Protein AF-0000000086068051 (afdb_homodimer)

InterPro domains:
  IPR019402 CWH43-like, N-terminal domain [PF10277] (18-238)
  IPR039545 Post-GPI attachment to proteins factor 2 [PTHR12892] (8-253)

Sequence (510 aa):
MDAPVPMENALLRVKVLHLAYVTVALPLFTLLFCFATSMWFQYTEVNTTACKVYNFCPSVSAITGISPQRYVWRVGVALHTGPRLLLASLYPRYFGRRVARVAPERRALFLRLTRAAYGLHLVEALSLVGVTYVSNRENYPVHEKIFVTFMMSSLLYMVATCLAVHLCRHKDDTELERRSRRVKTSLLSLTLAASAGMLFFFYRHRMHCVEMAFSWFSICEYVICFCNMAFHLTLVCDTPNEELVIGLPACKKDCMDAPVPMENALLRVKVLHLAYVTVALPLFTLLFCFATSMWFQYTEVNTTACKVYNFCPSVSAITGISPQRYVWRVGVALHTGPRLLLASLYPRYFGRRVARVAPERRALFLRLTRAAYGLHLVEALSLVGVTYVSNRENYPVHEKIFVTFMMSSLLYMVATCLAVHLCRHKDDTELERRSRRVKTSLLSLTLAASAGMLFFFYRHRMHCVEMAFSWFSICEYVICFCNMAFHLTLVCDTPNEELVIGLPACKKDC

Foldseek 3Di:
DPPDWDFPPWPDKFFLLVLLVLLLVLLVVLLVVLQVVCCVPPQCQQQADPLRFDARAGASLSSCQDPPSVVSNLVSLVVNLVSQLVLLVVQLVLLVVLLVLADPVCSVVLNVLSVLLSVLSVLLSVLVNVLSVCGCVNPVVSNVVSVVSNLVSLLSSLVSVLVSLVRSDDPPDDPLSVVLSVLSVVLSVLLVVLVVLLVVLVCCCPPPVDHNSNNSNRVSNVSNSVSSSVNSSSSCSSRVGDMDTDGDGPPPPPD/DPPDFDFPPWPDKFFLLVLLVLLLVLLVVLLVVLQVVCCVPPQCQQQADPLRFDARAGASLSSCQDPPSVVSNLVSLVVNLVSQLVLLVVQLVLLVVLLVLADPVCSVVLNVLSVLLSVLSVLLSVLVNVLSVCGCVNPVVSNVVSVVSNLVSLLSSLVSVLVSLVRSDDPPDDPLSVVLSVLSVVLSVLLVVLVVLLVVLVCCCPPPVDHNSNNSNRVSNVSNSVSSSVNSSSSCSSRVGDMDTDGDGPPPPPD

Radius of gyration: 25.53 Å; Cα contacts (8 Å, |Δi|>4): 746; chains: 2; bounding box: 64×70×52 Å

Solvent-accessible surface area (backbone atoms only — not comparable to full-atom values): 25238 Å² total; per-residue (Å²): 126,69,72,60,49,37,26,28,64,66,40,41,78,44,51,44,43,57,54,50,53,54,37,52,46,31,52,51,51,34,50,51,47,20,47,54,49,33,58,71,76,38,44,66,70,38,28,56,52,98,70,69,49,62,42,85,40,49,37,71,60,43,31,44,42,36,86,68,34,24,43,51,37,45,51,26,46,22,58,22,43,25,53,48,54,56,59,56,57,34,48,62,46,56,52,57,68,39,44,83,55,25,57,78,90,47,34,66,58,46,52,53,39,49,51,50,23,50,52,25,47,52,50,20,56,50,23,50,53,46,33,60,59,34,29,51,82,79,38,42,74,62,20,52,54,31,43,51,50,22,53,51,26,44,52,51,22,48,51,35,46,46,50,47,52,58,55,40,53,55,92,82,55,49,71,48,49,52,48,37,51,52,51,43,48,51,36,44,53,51,35,51,53,26,49,52,47,23,55,52,23,41,48,39,28,74,77,64,50,41,70,40,21,53,18,52,18,20,53,24,48,50,50,36,52,52,35,51,50,52,51,62,52,39,48,42,44,75,40,65,67,30,29,38,36,31,18,31,66,54,76,75,71,80,124,126,68,72,62,49,37,27,28,64,65,40,41,79,43,51,42,43,58,54,50,52,54,37,51,45,30,52,51,52,33,49,52,47,19,47,54,49,34,58,71,76,36,45,67,71,38,30,55,52,96,71,69,46,63,41,84,40,50,38,72,61,42,32,44,44,35,88,69,34,24,43,52,36,45,52,26,47,21,57,22,42,23,53,47,55,56,59,57,56,34,48,61,46,55,52,57,69,38,46,84,55,24,56,78,90,46,35,67,58,47,52,54,39,49,52,49,23,50,53,25,47,52,48,21,54,49,23,49,53,48,33,60,62,36,28,50,82,79,39,42,73,63,20,52,54,32,44,50,50,23,52,52,26,44,53,50,20,48,51,36,45,46,50,48,53,58,55,41,52,54,91,82,56,49,71,48,49,50,48,36,51,50,50,44,48,51,36,44,53,50,36,53,53,26,48,53,48,23,54,53,22,43,48,39,28,74,77,64,49,41,71,39,21,53,19,51,18,19,54,24,47,52,51,34,53,52,34,51,51,52,50,62,53,38,49,42,43,74,41,62,68,28,30,37,35,30,18,29,67,54,75,76,72,82,124

Organism: Haemaphysalis longicornis (NCBI:txid44386)

Nearest PDB structures (foldseek):
  8qqz-assembly1_A  TM=3.519E-01  e=1.023E-01  Erythrobacter
  8yej-assembly1_A  TM=3.690E-01  e=1.939E+00  Guillardia theta CCMP2712
  7akw-assembly2_B  TM=2.370E-01  e=3.906E+00  Organic Lake phycodnavirus
  5k3h-assembly1_A  TM=2.059E-01  e=2.952E+00  Caenorhabditis elegans
  8qqz-assembly1_A  TM=3.518E-01  e=1.029E-01  Erythrobacter

pLDDT: mean 94.36, std 9.55, range [27.5, 98.81]

Structure (mmCIF, N/CA/C/O backbone):
data_AF-0000000086068051-model_v1
#
loop_
_entity.id
_entity.type
_entity.pdbx_description
1 polymer 'Fgf receptor activating protein'
#
loop_
_atom_site.group_PDB
_atom_site.id
_atom_site.type_symbol
_atom_site.label_atom_id
_atom_site.label_alt_id
_atom_site.label_comp_id
_atom_site.label_asym_id
_atom_site.label_entity_id
_atom_site.label_seq_id
_atom_site.pdbx_PDB_ins_code
_atom_site.Cartn_x
_atom_site.Cartn_y
_atom_site.Cartn_z
_atom_site.occupancy
_atom_site.B_iso_or_equiv
_atom_site.auth_seq_id
_atom_site.auth_comp_id
_atom_site.auth_asym_id
_atom_site.auth_atom_id
_atom_site.pdbx_PDB_model_num
ATOM 1 N N . MET A 1 1 ? -14.266 22.109 20.922 1 41.38 1 MET A N 1
ATOM 2 C CA . MET A 1 1 ? -13.633 22.312 19.625 1 41.38 1 MET A CA 1
ATOM 3 C C . MET A 1 1 ? -12.133 22.078 19.703 1 41.38 1 MET A C 1
ATOM 5 O O . MET A 1 1 ? -11.461 22.641 20.562 1 41.38 1 MET A O 1
ATOM 9 N N . ASP A 1 2 ? -11.711 21 19.078 1 57.34 2 ASP A N 1
ATOM 10 C CA . ASP A 1 2 ? -10.289 20.719 19.219 1 57.34 2 ASP A CA 1
ATOM 11 C C . ASP A 1 2 ? -9.445 21.906 18.75 1 57.34 2 ASP A C 1
ATOM 13 O O . ASP A 1 2 ? -9.805 22.594 17.797 1 57.34 2 ASP A O 1
ATOM 17 N N . ALA A 1 3 ? -8.656 22.484 19.531 1 62.19 3 ALA A N 1
ATOM 18 C CA . ALA A 1 3 ? -7.762 23.594 19.234 1 62.19 3 ALA A CA 1
ATOM 19 C C . ALA A 1 3 ? -7.039 23.391 17.922 1 62.19 3 ALA A C 1
ATOM 21 O O . ALA A 1 3 ? -6.703 22.25 17.562 1 62.19 3 ALA A O 1
ATOM 22 N N . PRO A 1 4 ? -7.188 24.438 17.062 1 71.94 4 PRO A N 1
ATOM 23 C CA . PRO A 1 4 ? -6.441 24.344 15.797 1 71.94 4 PRO A CA 1
ATOM 24 C C . PRO A 1 4 ? -4.988 23.922 16 1 71.94 4 PRO A C 1
ATOM 26 O O . PRO A 1 4 ? -4.375 24.266 17.016 1 71.94 4 PRO A O 1
ATOM 29 N N . VAL A 1 5 ? -4.578 23.062 15.211 1 71.69 5 VAL A N 1
ATOM 30 C CA . VAL A 1 5 ? -3.186 22.625 15.203 1 71.69 5 VAL A CA 1
ATOM 31 C C . VAL A 1 5 ? -2.408 23.391 14.141 1 71.69 5 VAL A C 1
ATOM 33 O O . VAL A 1 5 ? -2.479 23.062 12.953 1 71.69 5 VAL A O 1
ATOM 36 N N . PRO A 1 6 ? -1.722 24.453 14.547 1 74.75 6 PRO A N 1
ATOM 37 C CA . PRO A 1 6 ? -0.928 25.172 13.555 1 74.75 6 PRO A CA 1
ATOM 38 C C . PRO A 1 6 ? 0.257 24.359 13.031 1 74.75 6 PRO A C 1
ATOM 40 O O . PRO A 1 6 ? 1.04 23.828 13.828 1 74.75 6 PRO A O 1
ATOM 43 N N . MET A 1 7 ? 0.21 24.109 11.711 1 78.38 7 MET A N 1
ATOM 44 C CA . MET A 1 7 ? 1.326 23.391 11.094 1 78.38 7 MET A CA 1
ATOM 45 C C . MET A 1 7 ? 2.25 24.359 10.367 1 78.38 7 MET A C 1
ATOM 47 O O . MET A 1 7 ? 1.788 25.219 9.617 1 78.38 7 MET A O 1
ATOM 51 N N . GLU A 1 8 ? 3.498 24.281 10.734 1 79.31 8 GLU A N 1
ATOM 52 C CA . GLU A 1 8 ? 4.504 25.109 10.078 1 79.31 8 GLU A CA 1
ATOM 53 C C . GLU A 1 8 ? 5.441 24.266 9.219 1 79.31 8 GLU A C 1
ATOM 55 O O . GLU A 1 8 ? 5.574 23.062 9.438 1 79.31 8 GLU A O 1
ATOM 60 N N . ASN A 1 9 ? 5.914 24.875 8.195 1 81.62 9 ASN A N 1
ATOM 61 C CA . ASN A 1 9 ? 6.922 24.234 7.359 1 81.62 9 ASN A CA 1
ATOM 62 C C . ASN A 1 9 ? 6.395 22.922 6.758 1 81.62 9 ASN A C 1
ATOM 64 O O . ASN A 1 9 ? 7.043 21.891 6.863 1 81.62 9 ASN A O 1
ATOM 68 N N . ALA A 1 10 ? 5.266 23.094 6.086 1 88.12 10 ALA A N 1
ATOM 69 C CA . ALA A 1 10 ? 4.633 21.906 5.488 1 88.12 10 ALA A CA 1
ATOM 70 C C . ALA A 1 10 ? 5.539 21.281 4.438 1 88.12 10 ALA A C 1
ATOM 72 O O . ALA A 1 10 ? 6.039 21.969 3.545 1 88.12 10 ALA A O 1
ATOM 73 N N . LEU A 1 11 ? 5.75 20.016 4.598 1 91.5 11 LEU A N 1
ATOM 74 C CA . LEU A 1 11 ? 6.551 19.266 3.635 1 91.5 11 LEU A CA 1
ATOM 75 C C . LEU A 1 11 ? 5.668 18.672 2.539 1 91.5 11 LEU A C 1
ATOM 77 O O . LEU A 1 11 ? 6.148 18.391 1.438 1 91.5 11 LEU A O 1
ATOM 81 N N . LEU A 1 12 ? 4.387 18.453 2.912 1 93.12 12 LEU A N 1
ATOM 82 C CA . LEU A 1 12 ? 3.432 17.859 1.979 1 93.12 12 LEU A CA 1
ATOM 83 C C . LEU A 1 12 ? 2.018 18.344 2.271 1 93.12 12 LEU A C 1
ATOM 85 O O . LEU A 1 12 ? 1.621 18.453 3.436 1 93.12 12 LEU A O 1
ATOM 89 N N . ARG A 1 13 ? 1.337 18.688 1.312 1 93.12 13 ARG A N 1
ATOM 90 C CA . ARG A 1 13 ? -0.058 19.109 1.4 1 93.12 13 ARG A CA 1
ATOM 91 C C . ARG A 1 13 ? -0.876 18.547 0.245 1 93.12 13 ARG A C 1
ATOM 93 O O . ARG A 1 13 ? -0.555 18.781 -0.923 1 93.12 13 ARG A O 1
ATOM 100 N N . VAL A 1 14 ? -1.887 17.719 0.594 1 95.31 14 VAL A N 1
ATOM 101 C CA . VAL A 1 14 ? -2.719 17.078 -0.419 1 95.31 14 VAL A CA 1
ATOM 102 C C . VAL A 1 14 ? -4.184 17.141 -0.002 1 95.31 14 VAL A C 1
ATOM 104 O O . VAL A 1 14 ? -4.516 16.938 1.166 1 95.31 14 VAL A O 1
ATOM 107 N N . LYS A 1 15 ? -5.004 17.469 -0.958 1 96.25 15 LYS A N 1
ATOM 108 C CA . LYS A 1 15 ? -6.43 17.391 -0.671 1 96.25 15 LYS A CA 1
ATOM 109 C C . LYS A 1 15 ? -6.879 15.945 -0.517 1 96.25 15 LYS A C 1
ATOM 111 O O . LYS A 1 15 ? -6.531 15.094 -1.337 1 96.25 15 LYS A O 1
ATOM 116 N N . VAL A 1 16 ? -7.645 15.688 0.482 1 96.19 16 VAL A N 1
ATOM 117 C CA . VAL A 1 16 ? -8.133 14.336 0.747 1 96.19 16 VAL A CA 1
ATOM 118 C C . VAL A 1 16 ? -8.945 13.836 -0.447 1 96.19 16 VAL A C 1
ATOM 120 O O . VAL A 1 16 ? -8.891 12.648 -0.787 1 96.19 16 VAL A O 1
ATOM 123 N N . LEU A 1 17 ? -9.633 14.781 -1.097 1 96.44 17 LEU A N 1
ATOM 124 C CA . LEU A 1 17 ? -10.438 14.445 -2.266 1 96.44 17 LEU A CA 1
ATOM 125 C C . LEU A 1 17 ? -9.578 13.828 -3.361 1 96.44 17 LEU A C 1
ATOM 127 O O . LEU A 1 17 ? -9.953 12.828 -3.971 1 96.44 17 LEU A O 1
ATOM 131 N N . HIS A 1 18 ? -8.438 14.344 -3.609 1 97.06 18 HIS A N 1
ATOM 132 C CA . HIS A 1 18 ? -7.543 13.828 -4.637 1 97.06 18 HIS A CA 1
ATOM 133 C C . HIS A 1 18 ? -7.008 12.453 -4.258 1 97.06 18 HIS A C 1
ATOM 135 O O . HIS A 1 18 ? -6.891 11.562 -5.109 1 97.06 18 HIS A O 1
ATOM 141 N N . LEU A 1 19 ? -6.672 12.336 -3.023 1 97.31 19 LEU A N 1
ATOM 142 C CA . LEU A 1 19 ? -6.207 11.039 -2.541 1 97.31 19 LEU A CA 1
ATOM 143 C C . LEU A 1 19 ? -7.289 9.977 -2.705 1 97.31 19 LEU A C 1
ATOM 145 O O . LEU A 1 19 ? -7 8.844 -3.107 1 97.31 19 LEU A O 1
ATOM 149 N N . ALA A 1 20 ? -8.516 10.32 -2.439 1 97.94 20 ALA A N 1
ATOM 150 C CA . ALA A 1 20 ? -9.641 9.398 -2.576 1 97.94 20 ALA A CA 1
ATOM 151 C C . ALA A 1 20 ? -9.828 8.977 -4.027 1 97.94 20 ALA A C 1
ATOM 153 O O . ALA A 1 20 ? -10.008 7.789 -4.316 1 97.94 20 ALA A O 1
ATOM 154 N N . TYR A 1 21 ? -9.727 9.914 -4.941 1 98.19 21 TYR A N 1
ATOM 155 C CA . TYR A 1 21 ? -9.906 9.617 -6.359 1 98.19 21 TYR A CA 1
ATOM 156 C C . TYR A 1 21 ? -8.805 8.695 -6.863 1 98.19 21 TYR A C 1
ATOM 158 O O . TYR A 1 21 ? -9.07 7.73 -7.586 1 98.19 21 TYR A O 1
ATOM 166 N N . VAL A 1 22 ? -7.602 8.953 -6.457 1 97.38 22 VAL A N 1
ATOM 167 C CA . VAL A 1 22 ? -6.488 8.117 -6.895 1 97.38 22 VAL A CA 1
ATOM 168 C C . VAL A 1 22 ? -6.629 6.715 -6.301 1 97.38 22 VAL A C 1
ATOM 170 O O . VAL A 1 22 ? -6.371 5.715 -6.98 1 97.38 22 VAL A O 1
ATOM 173 N N . THR A 1 23 ? -7.059 6.648 -5.078 1 97.94 23 THR A N 1
ATOM 174 C CA . THR A 1 23 ? -7.211 5.367 -4.395 1 97.94 23 THR A CA 1
ATOM 175 C C . THR A 1 23 ? -8.234 4.488 -5.109 1 97.94 23 THR A C 1
ATOM 177 O O . THR A 1 23 ? -7.996 3.299 -5.32 1 97.94 23 THR A O 1
ATOM 180 N N . VAL A 1 24 ? -9.336 5.074 -5.555 1 98.25 24 VAL A N 1
ATOM 181 C CA . VAL A 1 24 ? -10.391 4.285 -6.191 1 98.25 24 VAL A CA 1
ATOM 182 C C . VAL A 1 24 ? -10.008 4 -7.645 1 98.25 24 VAL A C 1
ATOM 184 O O . VAL A 1 24 ? -10.352 2.949 -8.188 1 98.25 24 VAL A O 1
ATOM 187 N N . ALA A 1 25 ? -9.242 4.863 -8.25 1 98.38 25 ALA A N 1
ATOM 188 C CA . ALA A 1 25 ? -8.859 4.707 -9.648 1 98.38 25 ALA A CA 1
ATOM 189 C C . ALA A 1 25 ? -7.953 3.49 -9.836 1 98.38 25 ALA A C 1
ATOM 191 O O . ALA A 1 25 ? -7.977 2.844 -10.883 1 98.38 25 ALA A O 1
ATOM 192 N N . LEU A 1 26 ? -7.207 3.156 -8.852 1 98.12 26 LEU A N 1
ATOM 193 C CA . LEU A 1 26 ? -6.223 2.086 -8.977 1 98.12 26 LEU A CA 1
ATOM 194 C C . LEU A 1 26 ? -6.906 0.738 -9.18 1 98.12 26 LEU A C 1
ATOM 196 O O . LEU A 1 26 ? -6.727 0.099 -10.219 1 98.12 26 LEU A O 1
ATOM 200 N N . PRO A 1 27 ? -7.762 0.286 -8.289 1 97.81 27 PRO A N 1
ATOM 201 C CA . PRO A 1 27 ? -8.438 -0.984 -8.555 1 97.81 27 PRO A CA 1
ATOM 202 C C . PRO A 1 27 ? -9.375 -0.911 -9.758 1 97.81 27 PRO A C 1
ATOM 204 O O . PRO A 1 27 ? -9.539 -1.901 -10.477 1 97.81 27 PRO A O 1
ATOM 207 N N . LEU A 1 28 ? -9.992 0.258 -9.992 1 98.38 28 LEU A N 1
ATOM 208 C CA . LEU A 1 28 ? -10.906 0.391 -11.125 1 98.38 28 LEU A CA 1
ATOM 209 C C . LEU A 1 28 ? -10.172 0.184 -12.445 1 98.38 28 LEU A C 1
ATOM 211 O O . LEU A 1 28 ? -10.562 -0.674 -13.242 1 98.38 28 LEU A O 1
ATOM 215 N N . PHE A 1 29 ? -9.094 0.873 -12.641 1 98.25 29 PHE A N 1
ATOM 216 C CA . PHE A 1 29 ? -8.391 0.821 -13.922 1 98.25 29 PHE A CA 1
ATOM 217 C C . PHE A 1 29 ? -7.672 -0.512 -14.086 1 98.25 29 PHE A C 1
ATOM 219 O O . PHE A 1 29 ? -7.582 -1.038 -15.203 1 98.25 29 PHE A O 1
ATOM 226 N N . THR A 1 30 ? -7.156 -1.064 -12.992 1 98.31 30 THR A N 1
ATOM 227 C CA . THR A 1 30 ? -6.512 -2.367 -13.117 1 98.31 30 THR A CA 1
ATOM 228 C C . THR A 1 30 ? -7.543 -3.455 -13.406 1 98.31 30 THR A C 1
ATOM 230 O O . THR A 1 30 ? -7.277 -4.379 -14.18 1 98.31 30 THR A O 1
ATOM 233 N N . LEU A 1 31 ? -8.719 -3.348 -12.812 1 98.44 31 LEU A N 1
ATOM 234 C CA . LEU A 1 31 ? -9.789 -4.305 -13.07 1 98.44 31 LEU A CA 1
ATOM 235 C C . LEU A 1 31 ? -10.227 -4.246 -14.531 1 98.44 31 LEU A C 1
ATOM 237 O O . LEU A 1 31 ? -10.328 -5.281 -15.195 1 98.44 31 LEU A O 1
ATOM 241 N N . LEU A 1 32 ? -10.422 -3.043 -15.039 1 98.56 32 LEU A N 1
ATOM 242 C CA . LEU A 1 32 ? -10.836 -2.863 -16.422 1 98.56 32 LEU A CA 1
ATOM 243 C C . LEU A 1 32 ? -9.75 -3.332 -17.391 1 98.56 32 LEU A C 1
ATOM 245 O O . LEU A 1 32 ? -10.047 -3.934 -18.422 1 98.56 32 LEU A O 1
ATOM 249 N N . PHE A 1 33 ? -8.547 -3.047 -17.047 1 98.75 33 PHE A N 1
ATOM 250 C CA . PHE A 1 33 ? -7.418 -3.496 -17.844 1 98.75 33 PHE A CA 1
ATOM 251 C C . PHE A 1 33 ? -7.371 -5.02 -17.906 1 98.75 33 PHE A C 1
ATOM 253 O O . PHE A 1 33 ? -7.234 -5.598 -19 1 98.75 33 PHE A O 1
ATOM 260 N N . CYS A 1 34 ? -7.461 -5.688 -16.734 1 98.44 34 CYS A N 1
ATOM 261 C CA . CYS A 1 34 ? -7.43 -7.145 -16.672 1 98.44 34 CYS A CA 1
ATOM 262 C C . CYS A 1 34 ? -8.594 -7.746 -17.453 1 98.44 34 CYS A C 1
ATOM 264 O O . CYS A 1 34 ? -8.43 -8.734 -18.172 1 98.44 34 CYS A O 1
ATOM 266 N N . PHE A 1 35 ? -9.742 -7.125 -17.312 1 98.56 35 PHE A N 1
ATOM 267 C CA . PHE A 1 35 ? -10.922 -7.605 -18.031 1 98.56 35 PHE A CA 1
ATOM 268 C C . PHE A 1 35 ? -10.719 -7.484 -19.547 1 98.56 35 PHE A C 1
ATOM 270 O O . PHE A 1 35 ? -10.859 -8.469 -20.266 1 98.56 35 PHE A O 1
ATOM 277 N N . ALA A 1 36 ? -10.328 -6.305 -20.016 1 98.56 36 ALA A N 1
ATOM 278 C CA . ALA A 1 36 ? -10.188 -6.031 -21.453 1 98.56 36 ALA A CA 1
ATOM 279 C C . ALA A 1 36 ? -9.109 -6.91 -22.078 1 98.56 36 ALA A C 1
ATOM 281 O O . ALA A 1 36 ? -9.328 -7.527 -23.125 1 98.56 36 ALA A O 1
ATOM 282 N N . THR A 1 37 ? -7.996 -7.027 -21.406 1 98.5 37 THR A N 1
ATOM 283 C CA . THR A 1 37 ? -6.875 -7.746 -22 1 98.5 37 THR A CA 1
ATOM 284 C C . THR A 1 37 ? -7.102 -9.258 -21.938 1 98.5 37 THR A C 1
ATOM 286 O O . THR A 1 37 ? -6.727 -9.984 -22.844 1 98.5 37 THR A O 1
ATOM 289 N N . SER A 1 38 ? -7.73 -9.742 -20.875 1 97.69 38 SER A N 1
ATOM 290 C CA . SER A 1 38 ? -8.008 -11.172 -20.812 1 97.69 38 SER A CA 1
ATOM 291 C C . SER A 1 38 ? -9.07 -11.57 -21.828 1 97.69 38 SER A C 1
ATOM 293 O O . SER A 1 38 ? -8.977 -12.633 -22.438 1 97.69 38 SER A O 1
ATOM 295 N N . MET A 1 39 ? -10.086 -10.75 -22.031 1 97.69 39 MET A N 1
ATOM 296 C CA . MET A 1 39 ? -11.133 -11.023 -23.016 1 97.69 39 MET A CA 1
ATOM 297 C C . MET A 1 39 ? -10.57 -10.977 -24.438 1 97.69 39 MET A C 1
ATOM 299 O O . MET A 1 39 ? -11.016 -11.734 -25.297 1 97.69 39 MET A O 1
ATOM 303 N N . TRP A 1 40 ? -9.562 -10.172 -24.609 1 97.75 40 TRP A N 1
ATOM 304 C CA . TRP A 1 40 ? -9 -10 -25.938 1 97.75 40 TRP A CA 1
ATOM 305 C C . TRP A 1 40 ? -7.973 -11.086 -26.234 1 97.75 40 TRP A C 1
ATOM 307 O O . TRP A 1 40 ? -7.949 -11.641 -27.344 1 97.75 40 TRP A O 1
ATOM 317 N N . PHE A 1 41 ? -7.125 -11.477 -25.281 1 97.56 41 PHE A N 1
ATOM 318 C CA . PHE A 1 41 ? -5.98 -12.328 -25.578 1 97.56 41 PHE A CA 1
ATOM 319 C C . PHE A 1 41 ? -6.195 -13.734 -25.031 1 97.56 41 PHE A C 1
ATOM 321 O O . PHE A 1 41 ? -5.531 -14.68 -25.469 1 97.56 41 PHE A O 1
ATOM 328 N N . GLN A 1 42 ? -7.098 -13.961 -24.062 1 97.62 42 GLN A N 1
ATOM 329 C CA . GLN A 1 42 ? -7.23 -15.25 -23.391 1 97.62 42 GLN A CA 1
ATOM 330 C C . GLN A 1 42 ? -8.695 -15.586 -23.125 1 97.62 42 GLN A C 1
ATOM 332 O O . GLN A 1 42 ? -9.039 -16.047 -22.031 1 97.62 42 GLN A O 1
ATOM 337 N N . TYR A 1 43 ? -9.5 -15.359 -24.062 1 96.94 43 TYR A N 1
ATOM 338 C CA . TYR A 1 43 ? -10.945 -15.492 -23.922 1 96.94 43 TYR A CA 1
ATOM 339 C C . TYR A 1 43 ? -11.32 -16.891 -23.438 1 96.94 43 TYR A C 1
ATOM 341 O O . TYR A 1 43 ? -12.078 -17.031 -22.469 1 96.94 43 TYR A O 1
ATOM 349 N N . THR A 1 44 ? -10.844 -17.922 -24 1 96.12 44 THR A N 1
ATOM 350 C CA . THR A 1 44 ? -11.203 -19.297 -23.672 1 96.12 44 THR A CA 1
ATOM 351 C C . THR A 1 44 ? -10.734 -19.656 -22.266 1 96.12 44 THR A C 1
ATOM 353 O O . THR A 1 44 ? -11.469 -20.281 -21.5 1 96.12 44 THR A O 1
ATOM 356 N N . GLU A 1 45 ? -9.57 -19.234 -21.922 1 94.94 45 GLU A N 1
ATOM 357 C CA . GLU A 1 45 ? -8.984 -19.594 -20.641 1 94.94 45 GLU A CA 1
ATOM 358 C C . GLU A 1 45 ? -9.781 -19 -19.484 1 94.94 45 GLU A C 1
ATOM 360 O O . GLU A 1 45 ? -10.016 -19.672 -18.469 1 94.94 45 GLU A O 1
ATOM 365 N N . VAL A 1 46 ? -10.281 -17.781 -19.656 1 96.31 46 VAL A N 1
ATOM 366 C CA . VAL A 1 46 ? -10.898 -17.109 -18.516 1 96.31 46 VAL A CA 1
ATOM 367 C C . VAL A 1 46 ? -12.383 -17.453 -18.469 1 96.31 46 VAL A C 1
ATOM 369 O O . VAL A 1 46 ? -13.039 -17.25 -17.438 1 96.31 46 VAL A O 1
ATOM 372 N N . ASN A 1 47 ? -12.906 -17.969 -19.516 1 96 47 ASN A N 1
ATOM 373 C CA . ASN A 1 47 ? -14.336 -18.297 -19.531 1 96 47 ASN A CA 1
ATOM 374 C C . ASN A 1 47 ? -14.578 -19.797 -19.344 1 96 47 ASN A C 1
ATOM 376 O O . ASN A 1 47 ? -15.727 -20.234 -19.281 1 96 47 ASN A O 1
ATOM 380 N N . THR A 1 48 ? -13.547 -20.562 -19.234 1 92.62 48 THR A N 1
ATOM 381 C CA . THR A 1 48 ? -13.695 -22 -19.016 1 92.62 48 THR A CA 1
ATOM 382 C C . THR A 1 48 ? -13.812 -22.312 -17.516 1 92.62 48 THR A C 1
ATOM 384 O O . THR A 1 48 ? -13 -21.844 -16.719 1 92.62 48 THR A O 1
ATOM 387 N N . THR A 1 49 ? -14.828 -23.078 -17.188 1 91.12 49 THR A N 1
ATOM 388 C CA . THR A 1 49 ? -15.055 -23.469 -15.805 1 91.12 49 THR A CA 1
ATOM 389 C C . THR A 1 49 ? -14.969 -24.984 -15.648 1 91.12 49 THR A C 1
ATOM 391 O O . THR A 1 49 ? -14.75 -25.703 -16.625 1 91.12 49 THR A O 1
ATOM 394 N N . ALA A 1 50 ? -15.086 -25.406 -14.477 1 88.06 50 ALA A N 1
ATOM 395 C CA . ALA A 1 50 ? -15.039 -26.844 -14.203 1 88.06 50 ALA A CA 1
ATOM 396 C C . ALA A 1 50 ? -16.188 -27.578 -14.883 1 88.06 50 ALA A C 1
ATOM 398 O O . ALA A 1 50 ? -16.078 -28.75 -15.203 1 88.06 50 ALA A O 1
ATOM 399 N N . CYS A 1 51 ? -17.328 -26.891 -15.125 1 90.62 51 CYS A N 1
ATOM 400 C CA . CYS A 1 51 ? -18.516 -27.469 -15.742 1 90.62 51 CYS A CA 1
ATOM 401 C C . CYS A 1 51 ? -18.344 -27.609 -17.25 1 90.62 51 CYS A C 1
ATOM 403 O O . CYS A 1 51 ? -19.094 -28.328 -17.906 1 90.62 51 CYS A O 1
ATOM 405 N N . LYS A 1 52 ? -17.453 -26.875 -17.844 1 91.75 52 LYS A N 1
ATOM 406 C CA . LYS A 1 52 ? -17.156 -26.906 -19.266 1 91.75 52 LYS A CA 1
ATOM 407 C C . LYS A 1 52 ? -18.391 -26.578 -20.094 1 91.75 52 LYS A C 1
ATOM 409 O O . LYS A 1 52 ? -18.672 -27.234 -21.094 1 91.75 52 LYS A O 1
ATOM 414 N N . VAL A 1 53 ? -19.203 -25.734 -19.594 1 93.25 53 VAL A N 1
ATOM 415 C CA . VAL A 1 53 ? -20.344 -25.219 -20.344 1 93.25 53 VAL A CA 1
ATOM 416 C C . VAL A 1 53 ? -20.031 -23.812 -20.844 1 93.25 53 VAL A C 1
ATOM 418 O O . VAL A 1 53 ? -19.062 -23.188 -20.422 1 93.25 53 VAL A O 1
ATOM 421 N N . TYR A 1 54 ? -20.891 -23.359 -21.703 1 94.5 54 TYR A N 1
ATOM 422 C CA . TYR A 1 54 ? -20.625 -22.078 -22.344 1 94.5 54 TYR A CA 1
ATOM 423 C C . TYR A 1 54 ? -20.875 -20.922 -21.391 1 94.5 54 TYR A C 1
ATOM 425 O O . TYR A 1 54 ? -21.906 -20.891 -20.703 1 94.5 54 TYR A O 1
ATOM 433 N N . ASN A 1 55 ? -19.891 -19.984 -21.234 1 95.69 55 ASN A N 1
ATOM 434 C CA . ASN A 1 55 ? -19.953 -18.703 -20.547 1 95.69 55 ASN A CA 1
ATOM 435 C C . ASN A 1 55 ? -19.266 -17.594 -21.375 1 95.69 55 ASN A C 1
ATOM 437 O O . ASN A 1 55 ? -18.375 -17.875 -22.172 1 95.69 55 ASN A O 1
ATOM 441 N N . PHE A 1 56 ? -19.766 -16.375 -21.141 1 95.31 56 PHE A N 1
ATOM 442 C CA . PHE A 1 56 ? -19.203 -15.328 -21.984 1 95.31 56 PHE A CA 1
ATOM 443 C C . PHE A 1 56 ? -18.578 -14.234 -21.125 1 95.31 56 PHE A C 1
ATOM 445 O O . PHE A 1 56 ? -17.844 -13.383 -21.641 1 95.31 56 PHE A O 1
ATOM 452 N N . CYS A 1 57 ? -18.828 -14.203 -19.844 1 97 57 CYS A N 1
ATOM 453 C CA . CYS A 1 57 ? -18.281 -13.211 -18.938 1 97 57 CYS A CA 1
ATOM 454 C C . CYS A 1 57 ? -17.516 -13.883 -17.797 1 97 57 CYS A C 1
ATOM 456 O O . CYS A 1 57 ? -18.109 -14.562 -16.969 1 97 57 CYS A O 1
ATOM 458 N N . PRO A 1 58 ? -16.188 -13.68 -17.812 1 97.5 58 PRO A N 1
ATOM 459 C CA . PRO A 1 58 ? -15.383 -14.312 -16.766 1 97.5 58 PRO A CA 1
ATOM 460 C C . PRO A 1 58 ? -15.516 -13.609 -15.406 1 97.5 58 PRO A C 1
ATOM 462 O O . PRO A 1 58 ? -15.875 -12.438 -15.352 1 97.5 58 PRO A O 1
ATOM 465 N N . SER A 1 59 ? -15.234 -14.32 -14.367 1 97.25 59 SER A N 1
ATOM 466 C CA . SER A 1 59 ? -15.273 -13.742 -13.023 1 97.25 59 SER A CA 1
ATOM 467 C C . SER A 1 59 ? -14.078 -12.836 -12.781 1 97.25 59 SER A C 1
ATOM 469 O O . SER A 1 59 ? -13.094 -12.875 -13.523 1 97.25 59 SER A O 1
ATOM 471 N N . VAL A 1 60 ? -14.141 -12.047 -11.727 1 97.81 60 VAL A N 1
ATOM 472 C CA . VAL A 1 60 ? -13.031 -11.18 -11.328 1 97.81 60 VAL A CA 1
ATOM 473 C C . VAL A 1 60 ? -11.82 -12.023 -10.961 1 97.81 60 VAL A C 1
ATOM 475 O O . VAL A 1 60 ? -10.688 -11.703 -11.336 1 97.81 60 VAL A O 1
ATOM 478 N N . SER A 1 61 ? -12.039 -13.148 -10.305 1 96.56 61 SER A N 1
ATOM 479 C CA . SER A 1 61 ? -10.953 -14.023 -9.891 1 96.56 61 SER A CA 1
ATOM 480 C C . SER A 1 61 ? -10.234 -14.633 -11.094 1 96.56 61 SER A C 1
ATOM 482 O O . SER A 1 61 ? -9.023 -14.852 -11.055 1 96.56 61 SER A O 1
ATOM 484 N N . ALA A 1 62 ? -10.977 -14.93 -12.125 1 96.69 62 ALA A N 1
ATOM 485 C CA . ALA A 1 62 ? -10.391 -15.539 -13.32 1 96.69 62 ALA A CA 1
ATOM 486 C C . ALA A 1 62 ? -9.492 -14.547 -14.055 1 96.69 62 ALA A C 1
ATOM 488 O O . ALA A 1 62 ? -8.375 -14.883 -14.445 1 96.69 62 ALA A O 1
ATOM 489 N N . ILE A 1 63 ? -9.938 -13.312 -14.195 1 97.5 63 ILE A N 1
ATOM 490 C CA . ILE A 1 63 ? -9.195 -12.352 -15.008 1 97.5 63 ILE A CA 1
ATOM 491 C C . ILE A 1 63 ? -8.016 -11.797 -14.211 1 97.5 63 ILE A C 1
ATOM 493 O O . ILE A 1 63 ? -7.035 -11.336 -14.789 1 97.5 63 ILE A O 1
ATOM 497 N N . THR A 1 64 ? -8.094 -11.797 -12.883 1 96.94 64 THR A N 1
ATOM 498 C CA . THR A 1 64 ? -7.016 -11.273 -12.055 1 96.94 64 THR A CA 1
ATOM 499 C C . THR A 1 64 ? -6.078 -12.391 -11.609 1 96.94 64 THR A C 1
ATOM 501 O O . THR A 1 64 ? -5.062 -12.133 -10.961 1 96.94 64 THR A O 1
ATOM 504 N N . GLY A 1 65 ? -6.422 -13.578 -11.984 1 95.06 65 GLY A N 1
ATOM 505 C CA . GLY A 1 65 ? -5.621 -14.711 -11.555 1 95.06 65 GLY A CA 1
ATOM 506 C C . GLY A 1 65 ? -4.73 -15.266 -12.656 1 95.06 65 GLY A C 1
ATOM 507 O O . GLY A 1 65 ? -3.898 -16.141 -12.406 1 95.06 65 GLY A O 1
ATOM 508 N N . ILE A 1 66 ? -4.871 -14.75 -13.797 1 94.88 66 ILE A N 1
ATOM 509 C CA . ILE A 1 66 ? -4.109 -15.273 -14.922 1 94.88 66 ILE A CA 1
ATOM 510 C C . ILE A 1 66 ? -2.951 -14.336 -15.25 1 94.88 66 ILE A C 1
ATOM 512 O O . ILE A 1 66 ? -3.033 -13.133 -15 1 94.88 66 ILE A O 1
ATOM 516 N N . SER A 1 67 ? -1.832 -14.914 -15.789 1 93.5 67 SER A N 1
ATOM 517 C CA . SER A 1 67 ? -0.671 -14.125 -16.188 1 93.5 67 SER A CA 1
ATOM 518 C C . SER A 1 67 ? -0.802 -13.625 -17.625 1 93.5 67 SER A C 1
ATOM 520 O O . SER A 1 67 ? -1.223 -14.375 -18.5 1 93.5 67 SER A O 1
ATOM 522 N N . PRO A 1 68 ? -0.524 -12.359 -17.812 1 95.12 68 PRO A N 1
ATOM 523 C CA . PRO A 1 68 ? 0.229 -11.445 -16.953 1 95.12 68 PRO A CA 1
ATOM 524 C C . PRO A 1 68 ? -0.673 -10.477 -16.188 1 95.12 68 PRO A C 1
ATOM 526 O O . PRO A 1 68 ? -0.179 -9.609 -15.461 1 95.12 68 PRO A O 1
ATOM 529 N N . GLN A 1 69 ? -2.041 -10.602 -16.359 1 97.12 69 GLN A N 1
ATOM 530 C CA . GLN A 1 69 ? -2.994 -9.695 -15.727 1 97.12 69 GLN A CA 1
ATOM 531 C C . GLN A 1 69 ? -2.857 -9.742 -14.203 1 97.12 69 GLN A C 1
ATOM 533 O O . GLN A 1 69 ? -3.025 -8.719 -13.531 1 97.12 69 GLN A O 1
ATOM 538 N N . ARG A 1 70 ? -2.482 -10.891 -13.719 1 96.69 70 ARG A N 1
ATOM 539 C CA . ARG A 1 70 ? -2.35 -11.055 -12.273 1 96.69 70 ARG A CA 1
ATOM 540 C C . ARG A 1 70 ? -1.312 -10.094 -11.703 1 96.69 70 ARG A C 1
ATOM 542 O O . ARG A 1 70 ? -1.487 -9.562 -10.609 1 96.69 70 ARG A O 1
ATOM 549 N N . TYR A 1 71 ? -0.197 -9.867 -12.422 1 96.19 71 TYR A N 1
ATOM 550 C CA . TYR A 1 71 ? 0.854 -8.969 -11.953 1 96.19 71 TYR A CA 1
ATOM 551 C C . TYR A 1 71 ? 0.352 -7.535 -11.875 1 96.19 71 TYR A C 1
ATOM 553 O O . TYR A 1 71 ? 0.636 -6.82 -10.914 1 96.19 71 TYR A O 1
ATOM 561 N N . VAL A 1 72 ? -0.408 -7.164 -12.844 1 97.5 72 VAL A N 1
ATOM 562 C CA . VAL A 1 72 ? -0.948 -5.809 -12.906 1 97.5 72 VAL A CA 1
ATOM 563 C C . VAL A 1 72 ? -1.926 -5.594 -11.758 1 97.5 72 VAL A C 1
ATOM 565 O O . VAL A 1 72 ? -1.866 -4.57 -11.062 1 97.5 72 VAL A O 1
ATOM 568 N N . TRP A 1 73 ? -2.787 -6.535 -11.547 1 98.12 73 TRP A N 1
ATOM 569 C CA . TRP A 1 73 ? -3.76 -6.457 -10.461 1 98.12 73 TRP A CA 1
ATOM 570 C C . TRP A 1 73 ? -3.062 -6.391 -9.102 1 98.12 73 TRP A C 1
ATOM 572 O O . TRP A 1 73 ? -3.393 -5.547 -8.266 1 98.12 73 TRP A O 1
ATOM 582 N N . ARG A 1 74 ? -2.08 -7.223 -8.914 1 97.88 74 ARG A N 1
ATOM 583 C CA . ARG A 1 74 ? -1.34 -7.266 -7.656 1 97.88 74 ARG A CA 1
ATOM 584 C C . ARG A 1 74 ? -0.664 -5.926 -7.375 1 97.88 74 ARG A C 1
ATOM 586 O O . ARG A 1 74 ? -0.712 -5.426 -6.25 1 97.88 74 ARG A O 1
ATOM 593 N N . VAL A 1 75 ? -0.078 -5.375 -8.375 1 97.75 75 VAL A N 1
ATOM 594 C CA . VAL A 1 75 ? 0.581 -4.082 -8.219 1 97.75 75 VAL A CA 1
ATOM 595 C C . VAL A 1 75 ? -0.456 -3.01 -7.895 1 97.75 75 VAL A C 1
ATOM 597 O O . VAL A 1 75 ? -0.242 -2.176 -7.012 1 97.75 75 VAL A O 1
ATOM 600 N N . GLY A 1 76 ? -1.54 -3.031 -8.625 1 98.19 76 GLY A N 1
ATOM 601 C CA . GLY A 1 76 ? -2.604 -2.07 -8.375 1 98.19 76 GLY A CA 1
ATOM 602 C C . GLY A 1 76 ? -3.117 -2.111 -6.945 1 98.19 76 GLY A C 1
ATOM 603 O O . GLY A 1 76 ? -3.289 -1.066 -6.312 1 98.19 76 GLY A O 1
ATOM 604 N N . VAL A 1 77 ? -3.318 -3.27 -6.434 1 98.31 77 VAL A N 1
ATOM 605 C CA . VAL A 1 77 ? -3.848 -3.428 -5.086 1 98.31 77 VAL A CA 1
ATOM 606 C 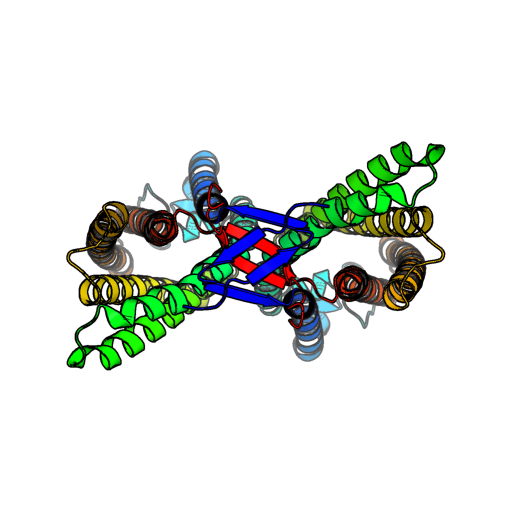C . VAL A 1 77 ? -2.789 -3.02 -4.062 1 98.31 77 VAL A C 1
ATOM 608 O O . VAL A 1 77 ? -3.111 -2.441 -3.021 1 98.31 77 VAL A O 1
ATOM 611 N N . ALA A 1 78 ? -1.538 -3.322 -4.352 1 98.25 78 ALA A N 1
ATOM 612 C CA . ALA A 1 78 ? -0.463 -2.904 -3.455 1 98.25 78 ALA A CA 1
ATOM 613 C C . ALA A 1 78 ? -0.442 -1.387 -3.295 1 98.25 78 ALA A C 1
ATOM 615 O O . ALA A 1 78 ? -0.317 -0.875 -2.18 1 98.25 78 ALA A O 1
ATOM 616 N N . LEU A 1 79 ? -0.591 -0.677 -4.375 1 97.94 79 LEU A N 1
ATOM 617 C CA . LEU A 1 79 ? -0.575 0.782 -4.363 1 97.94 79 LEU A CA 1
ATOM 618 C C . LEU A 1 79 ? -1.844 1.334 -3.721 1 97.94 79 LEU A C 1
ATOM 620 O O . LEU A 1 79 ? -1.82 2.406 -3.111 1 97.94 79 LEU A O 1
ATOM 624 N N . HIS A 1 80 ? -2.893 0.61 -3.801 1 98.38 80 HIS A N 1
ATOM 625 C CA . HIS A 1 80 ? -4.211 0.994 -3.314 1 98.38 80 HIS A CA 1
ATOM 626 C C . HIS A 1 80 ? -4.309 0.833 -1.801 1 98.38 80 HIS A C 1
ATOM 628 O O . HIS A 1 80 ? -4.961 1.635 -1.127 1 98.38 80 HIS A O 1
ATOM 634 N N . THR A 1 81 ? -3.672 -0.106 -1.231 1 98.31 81 THR A N 1
ATOM 635 C CA . THR A 1 81 ? -3.92 -0.578 0.126 1 98.31 81 THR A CA 1
ATOM 636 C C . THR A 1 81 ? -3.576 0.503 1.146 1 98.31 81 THR A C 1
ATOM 638 O O . THR A 1 81 ? -4.375 0.803 2.035 1 98.31 81 THR A O 1
ATOM 641 N N . GLY A 1 82 ? -2.461 1.096 1.035 1 97.12 82 GLY A N 1
ATOM 642 C CA . GLY A 1 82 ? -2.049 2.117 1.985 1 97.12 82 GLY A CA 1
ATOM 643 C C . GLY A 1 82 ? -3.031 3.27 2.086 1 97.12 82 GLY A C 1
ATOM 644 O O . GLY A 1 82 ? -3.592 3.521 3.154 1 97.12 82 GLY A O 1
ATOM 645 N N . PRO A 1 83 ? -3.266 3.93 0.96 1 97.44 83 PRO A N 1
ATOM 646 C CA . PRO A 1 83 ? -4.227 5.035 0.977 1 97.44 83 PRO A CA 1
ATOM 647 C C . PRO A 1 83 ? -5.617 4.605 1.433 1 97.44 83 PRO A C 1
ATOM 649 O O . PRO A 1 83 ? -6.316 5.371 2.102 1 97.44 83 PRO A O 1
ATOM 652 N N . ARG A 1 84 ? -6.008 3.393 1.071 1 98 84 ARG A N 1
ATOM 653 C CA . ARG A 1 84 ? -7.309 2.877 1.473 1 98 84 ARG A CA 1
ATOM 654 C C . ARG A 1 84 ? -7.422 2.787 2.99 1 98 84 ARG A C 1
ATOM 656 O O . ARG A 1 84 ? -8.43 3.191 3.57 1 98 84 ARG A O 1
ATOM 663 N N . LEU A 1 85 ? -6.445 2.311 3.615 1 97.94 85 LEU A N 1
ATOM 664 C CA . LEU A 1 85 ? -6.449 2.176 5.066 1 97.94 85 LEU A CA 1
ATOM 665 C C . LEU A 1 85 ? -6.395 3.543 5.738 1 97.94 85 LEU A C 1
ATOM 667 O O . LEU A 1 85 ? -7.031 3.76 6.773 1 97.94 85 LEU A O 1
ATOM 671 N N . LEU A 1 86 ? -5.633 4.414 5.148 1 97.19 86 LEU A N 1
ATOM 672 C CA . LEU A 1 86 ? -5.555 5.773 5.672 1 97.19 86 LEU A CA 1
ATOM 673 C C . LEU A 1 86 ? -6.918 6.457 5.625 1 97.19 86 LEU A C 1
ATOM 675 O O . LEU A 1 86 ? -7.367 7.023 6.621 1 97.19 86 LEU A O 1
ATOM 679 N N . LEU A 1 87 ? -7.582 6.383 4.535 1 97.75 87 LEU A N 1
ATOM 680 C CA . LEU A 1 87 ? -8.883 7.016 4.367 1 97.75 87 LEU A CA 1
ATOM 681 C C . LEU A 1 87 ? -9.93 6.375 5.277 1 97.75 87 LEU A C 1
ATOM 683 O O . LEU A 1 87 ? -10.789 7.066 5.824 1 97.75 87 LEU A O 1
ATOM 687 N N . ALA A 1 88 ? -9.828 5.078 5.434 1 97.88 88 ALA A N 1
ATOM 688 C CA . ALA A 1 88 ? -10.734 4.379 6.344 1 97.88 88 ALA A CA 1
ATOM 689 C C . ALA A 1 88 ? -10.602 4.906 7.77 1 97.88 88 ALA A C 1
ATOM 691 O O . ALA A 1 88 ? -11.586 5 8.5 1 97.88 88 ALA A O 1
ATOM 692 N N . SER A 1 89 ? -9.445 5.344 8.148 1 97 89 SER A N 1
ATOM 693 C CA . SER A 1 89 ? -9.148 5.75 9.523 1 97 89 SER A CA 1
ATOM 694 C C . SER A 1 89 ? -9.727 7.121 9.836 1 97 89 SER A C 1
ATOM 696 O O . SER A 1 89 ? -9.688 7.574 10.977 1 97 89 SER A O 1
ATOM 698 N N . LEU A 1 90 ? -10.312 7.758 8.891 1 96.81 90 LEU A N 1
ATOM 699 C CA . LEU A 1 90 ? -10.906 9.07 9.109 1 96.81 90 LEU A CA 1
ATOM 700 C C . LEU A 1 90 ? -12.305 8.938 9.711 1 96.81 90 LEU A C 1
ATOM 702 O O . LEU A 1 90 ? -12.773 9.844 10.406 1 96.81 90 LEU A O 1
ATOM 706 N N . TYR A 1 91 ? -12.953 7.855 9.531 1 96.31 91 TYR A N 1
ATOM 707 C CA . TYR A 1 91 ? -14.383 7.727 9.781 1 96.31 91 TYR A CA 1
ATOM 708 C C . TYR A 1 91 ? -14.664 7.637 11.281 1 96.31 91 TYR A C 1
ATOM 710 O O . TYR A 1 91 ? -15.688 8.141 11.758 1 96.31 91 TYR A O 1
ATOM 718 N N . PRO A 1 92 ? -13.797 6.973 12.086 1 95.38 92 PRO A N 1
ATOM 719 C CA . PRO A 1 92 ? -14.094 6.953 13.523 1 95.38 92 PRO A CA 1
ATOM 720 C C . PRO A 1 92 ? -14.273 8.352 14.109 1 95.38 92 PRO A C 1
ATOM 722 O O . PRO A 1 92 ? -15.266 8.609 14.805 1 95.38 92 PRO A O 1
ATOM 725 N N . ARG A 1 93 ? -13.383 9.289 13.805 1 94 93 ARG A N 1
ATOM 726 C CA . ARG A 1 93 ? -13.516 10.648 14.328 1 94 93 ARG A CA 1
ATOM 727 C C . ARG A 1 93 ? -14.617 11.406 13.602 1 94 93 ARG A C 1
ATOM 729 O O . ARG A 1 93 ? -15.297 12.242 14.203 1 94 93 ARG A O 1
ATOM 736 N N . TYR A 1 94 ? -14.781 11.164 12.328 1 94.5 94 TYR A N 1
ATOM 737 C CA . TYR A 1 94 ? -15.867 11.766 11.57 1 94.5 94 TYR A CA 1
ATOM 738 C C . TYR A 1 94 ? -17.219 11.508 12.25 1 94.5 94 TYR A C 1
ATOM 740 O O . TYR A 1 94 ? -17.969 12.438 12.516 1 94.5 94 TYR A O 1
ATOM 748 N N . PHE A 1 95 ? -17.469 10.258 12.57 1 95.75 95 PHE A N 1
ATOM 749 C CA . PHE A 1 95 ? -18.719 9.891 13.211 1 95.75 95 PHE A CA 1
ATOM 750 C C . PHE A 1 95 ? -18.719 10.312 14.672 1 95.75 95 PHE A C 1
ATOM 752 O O . PHE A 1 95 ? -19.766 10.656 15.227 1 95.75 95 PHE A O 1
ATOM 759 N N . GLY A 1 96 ? -17.531 10.266 15.281 1 94 96 GLY A N 1
ATOM 760 C CA . GLY A 1 96 ? -17.438 10.734 16.656 1 94 96 GLY A CA 1
ATOM 761 C C . GLY A 1 96 ? -17.938 12.164 16.828 1 94 96 GLY A C 1
ATOM 762 O O . GLY A 1 96 ? -18.547 12.484 17.844 1 94 96 GLY A O 1
ATOM 763 N N . ARG A 1 97 ? -17.75 12.953 15.898 1 91.81 97 ARG A N 1
ATOM 764 C CA . ARG A 1 97 ? -18.156 14.352 15.953 1 91.81 97 ARG A CA 1
ATOM 765 C C . ARG A 1 97 ? -19.672 14.484 15.742 1 91.81 97 ARG A C 1
ATOM 767 O O . ARG A 1 97 ? -20.25 15.508 16.094 1 91.81 97 ARG A O 1
ATOM 774 N N . ARG A 1 98 ? -20.266 13.523 15.258 1 93.25 98 ARG A N 1
ATOM 775 C CA . ARG A 1 98 ? -21.688 13.602 14.906 1 93.25 98 ARG A CA 1
ATOM 776 C C . ARG A 1 98 ? -22.547 12.953 15.984 1 93.25 98 ARG A C 1
ATOM 778 O O . ARG A 1 98 ? -23.781 12.898 15.859 1 93.25 98 ARG A O 1
ATOM 785 N N . VAL A 1 99 ? -21.891 12.477 17 1 94.5 99 VAL A N 1
ATOM 786 C CA . VAL A 1 99 ? -22.609 11.828 18.094 1 94.5 99 VAL A CA 1
ATOM 787 C C . VAL A 1 99 ? -23.594 12.805 18.719 1 94.5 99 VAL A C 1
ATOM 789 O O . VAL A 1 99 ? -24.672 12.406 19.172 1 94.5 99 VAL A O 1
ATOM 792 N N . ALA A 1 100 ? -23.219 14.102 18.766 1 92.5 100 ALA A N 1
ATOM 793 C CA . ALA A 1 100 ? -24.047 15.133 19.375 1 92.5 100 ALA A CA 1
ATOM 794 C C . ALA A 1 100 ? -25.375 15.273 18.641 1 92.5 100 ALA A C 1
ATOM 796 O O . ALA A 1 100 ? -26.359 15.766 19.188 1 92.5 100 ALA A O 1
ATOM 797 N N . ARG A 1 101 ? -25.391 14.82 17.391 1 93.19 101 ARG A N 1
ATOM 798 C CA . ARG A 1 101 ? -26.578 14.93 16.562 1 93.19 101 ARG A CA 1
ATOM 799 C C . ARG A 1 101 ? -27.516 13.75 16.781 1 93.19 101 ARG A C 1
ATOM 801 O O . ARG A 1 101 ? -28.641 13.734 16.25 1 93.19 101 ARG A O 1
ATOM 808 N N . VAL A 1 102 ? -27.125 12.789 17.531 1 96.06 102 VAL A N 1
ATOM 809 C CA . VAL A 1 102 ? -27.891 11.562 17.766 1 96.06 102 VAL A CA 1
ATOM 810 C C . VAL A 1 102 ? -28.688 11.68 19.062 1 96.06 102 VAL A C 1
ATOM 812 O O . VAL A 1 102 ? -28.203 12.273 20.031 1 96.06 102 VAL A O 1
ATOM 815 N N . ALA A 1 103 ? -29.859 11.172 19.062 1 95.12 103 ALA A N 1
ATOM 816 C CA . ALA A 1 103 ? -30.672 11.164 20.281 1 95.12 103 ALA A CA 1
ATOM 817 C C . ALA A 1 103 ? -29.906 10.531 21.438 1 95.12 103 ALA A C 1
ATOM 819 O O . ALA A 1 103 ? -29.234 9.516 21.266 1 95.12 103 ALA A O 1
ATOM 820 N N . PRO A 1 104 ? -30.016 11.125 22.578 1 95.5 104 PRO A N 1
ATOM 821 C CA . PRO A 1 104 ? -29.25 10.656 23.75 1 95.5 104 PRO A CA 1
ATOM 822 C C . PRO A 1 104 ? -29.453 9.172 24.031 1 95.5 104 PRO A C 1
ATOM 824 O O . PRO A 1 104 ? -28.5 8.477 24.391 1 95.5 104 PRO A O 1
ATOM 827 N N . GLU A 1 105 ? -30.578 8.68 23.797 1 96.25 105 GLU A N 1
ATOM 828 C CA . GLU A 1 105 ? -30.891 7.289 24.109 1 96.25 105 GLU A CA 1
ATOM 829 C C . GLU A 1 105 ? -30.234 6.336 23.125 1 96.25 105 GLU A C 1
ATOM 831 O O . GLU A 1 105 ? -30.094 5.145 23.406 1 96.25 105 GLU A O 1
ATOM 836 N N . ARG A 1 106 ? -29.859 6.867 21.984 1 97.19 106 ARG A N 1
ATOM 837 C CA . ARG A 1 106 ? -29.328 6.008 20.922 1 97.19 106 ARG A CA 1
ATOM 838 C C . ARG A 1 106 ? -27.828 6.246 20.734 1 97.19 106 ARG A C 1
ATOM 840 O O . ARG A 1 106 ? -27.219 5.66 19.844 1 97.19 106 ARG A O 1
ATOM 847 N N . ARG A 1 107 ? -27.234 7.035 21.578 1 96.81 107 ARG A N 1
ATOM 848 C CA . ARG A 1 107 ? -25.844 7.422 21.406 1 96.81 107 ARG A CA 1
ATOM 849 C C . ARG A 1 107 ? -24.922 6.23 21.641 1 96.81 107 ARG A C 1
ATOM 851 O O . ARG A 1 107 ? -23.938 6.047 20.906 1 96.81 107 ARG A O 1
ATOM 858 N N . ALA A 1 108 ? -25.266 5.469 22.641 1 96.44 108 ALA A N 1
ATOM 859 C CA . ALA A 1 108 ? -24.438 4.293 22.906 1 96.44 108 ALA A CA 1
ATOM 860 C C . ALA A 1 108 ? -24.469 3.316 21.734 1 96.44 108 ALA A C 1
ATOM 862 O O . ALA A 1 108 ? -23.438 2.773 21.344 1 96.44 108 ALA A O 1
ATOM 863 N N . LEU A 1 109 ? -25.625 3.113 21.25 1 96.56 109 LEU A N 1
ATOM 864 C CA . LEU A 1 109 ? -25.781 2.236 20.094 1 96.56 109 LEU A CA 1
ATOM 865 C C . LEU A 1 109 ? -25.031 2.791 18.891 1 96.56 109 LEU A C 1
ATOM 867 O O . LEU A 1 109 ? -24.375 2.045 18.172 1 96.56 109 LEU A O 1
ATOM 871 N N . PHE A 1 110 ? -25.141 4.082 18.672 1 97.56 110 PHE A N 1
ATOM 872 C CA . PHE A 1 110 ? -24.469 4.758 17.562 1 97.56 110 PHE A CA 1
ATOM 873 C C . PHE A 1 110 ? -22.969 4.562 17.641 1 97.56 110 PHE A C 1
ATOM 875 O O . PHE A 1 110 ? -22.328 4.207 16.641 1 97.56 110 PHE A O 1
ATOM 882 N N . LEU A 1 111 ? -22.438 4.676 18.781 1 96.75 111 LEU A N 1
ATOM 883 C CA . LEU A 1 111 ? -21 4.551 18.953 1 96.75 111 LEU A CA 1
ATOM 884 C C . LEU A 1 111 ? -20.547 3.111 18.734 1 96.75 111 LEU A C 1
ATOM 886 O O . LEU A 1 111 ? -19.5 2.875 18.109 1 96.75 111 LEU A O 1
ATOM 890 N N . ARG A 1 112 ? -21.297 2.17 19.203 1 97.44 112 ARG A N 1
ATOM 891 C CA . ARG A 1 112 ? -20.984 0.766 18.969 1 97.44 112 ARG A CA 1
ATOM 892 C C . ARG A 1 112 ? -21.047 0.428 17.484 1 97.44 112 ARG A C 1
ATOM 894 O O . ARG A 1 112 ? -20.203 -0.297 16.969 1 97.44 112 ARG A O 1
ATOM 901 N N . LEU A 1 113 ? -22.016 0.958 16.875 1 97.94 113 LEU A N 1
ATOM 902 C CA . LEU A 1 113 ? -22.234 0.722 15.453 1 97.94 113 LEU A CA 1
ATOM 903 C C . LEU A 1 113 ? -21.078 1.278 14.625 1 97.94 113 LEU A C 1
ATOM 905 O O . LEU A 1 113 ? -20.578 0.613 13.711 1 97.94 113 LEU A O 1
ATOM 909 N N . THR A 1 114 ? -20.672 2.488 14.922 1 97.88 114 THR A N 1
ATOM 910 C CA . THR A 1 114 ? -19.609 3.129 14.148 1 97.88 114 THR A CA 1
ATOM 911 C C . THR A 1 114 ? -18.281 2.447 14.406 1 97.88 114 THR A C 1
ATOM 913 O O . THR A 1 114 ? -17.438 2.348 13.5 1 97.88 114 THR A O 1
ATOM 916 N N . ARG A 1 115 ? -18.078 1.963 15.578 1 97.62 115 ARG A N 1
ATOM 917 C CA . ARG A 1 115 ? -16.875 1.188 15.867 1 97.62 115 ARG A CA 1
ATOM 918 C C . ARG A 1 115 ? -16.875 -0.129 15.094 1 97.62 115 ARG A C 1
ATOM 920 O O . ARG A 1 115 ? -15.844 -0.526 14.539 1 97.62 115 ARG A O 1
ATOM 927 N N . ALA A 1 116 ? -17.969 -0.753 15.102 1 98.31 116 ALA A N 1
ATOM 928 C CA . ALA A 1 116 ? -18.109 -1.99 14.336 1 98.31 116 ALA A CA 1
ATOM 929 C C . ALA A 1 116 ? -17.906 -1.742 12.844 1 98.31 116 ALA A C 1
ATOM 931 O O . ALA A 1 116 ? -17.281 -2.547 12.156 1 98.31 116 ALA A O 1
ATOM 932 N N . ALA A 1 117 ? -18.438 -0.611 12.391 1 98.5 117 ALA A N 1
ATOM 933 C CA . ALA A 1 117 ? -18.281 -0.259 10.984 1 98.5 117 ALA A CA 1
ATOM 934 C C . ALA A 1 117 ? -16.797 -0.085 10.617 1 98.5 117 ALA A C 1
ATOM 936 O O . ALA A 1 117 ? -16.359 -0.551 9.57 1 98.5 117 ALA A O 1
ATOM 937 N N . TYR A 1 118 ? -16.125 0.557 11.477 1 98.56 118 TYR A N 1
ATOM 938 C CA . TYR A 1 118 ? -14.695 0.735 11.219 1 98.56 118 TYR A CA 1
ATOM 939 C C . TYR A 1 118 ? -13.977 -0.608 11.188 1 98.56 118 TYR A C 1
ATOM 941 O O . TYR A 1 118 ? -13.156 -0.856 10.297 1 98.56 118 TYR A O 1
ATOM 949 N N . GLY A 1 119 ? -14.266 -1.471 12.133 1 98.69 119 GLY A N 1
ATOM 950 C CA . GLY A 1 119 ? -13.688 -2.807 12.125 1 98.69 119 GLY A CA 1
ATOM 951 C C . GLY A 1 119 ? -14 -3.584 10.867 1 98.69 119 GLY A C 1
ATOM 952 O O . GLY A 1 119 ? -13.117 -4.223 10.289 1 98.69 119 GLY A O 1
ATOM 953 N N . LEU A 1 120 ? -15.188 -3.568 10.414 1 98.75 120 LEU A N 1
ATOM 954 C CA . LEU A 1 120 ? -15.602 -4.246 9.195 1 98.75 120 LEU A CA 1
ATOM 955 C C . LEU A 1 120 ? -14.898 -3.662 7.977 1 98.75 120 LEU A C 1
ATOM 957 O O . LEU A 1 120 ? -14.531 -4.395 7.055 1 98.75 120 LEU A O 1
ATOM 961 N N . HIS A 1 121 ? -14.742 -2.342 8.016 1 98.56 121 HIS A N 1
ATOM 962 C CA . HIS A 1 121 ? -14.008 -1.656 6.961 1 98.56 121 HIS A CA 1
ATOM 963 C C . HIS A 1 121 ? -12.586 -2.184 6.852 1 98.56 121 HIS A C 1
ATOM 965 O O . HIS A 1 121 ? -12.094 -2.434 5.746 1 98.56 121 HIS A O 1
ATOM 971 N N . LEU A 1 122 ? -11.93 -2.361 7.941 1 98.5 122 LEU A N 1
ATOM 972 C CA . LEU A 1 122 ? -10.562 -2.869 7.961 1 98.5 122 LEU A CA 1
ATOM 973 C C . LEU A 1 122 ? -10.516 -4.32 7.5 1 98.5 122 LEU A C 1
ATOM 975 O O . LEU A 1 122 ? -9.641 -4.699 6.715 1 98.5 122 LEU A O 1
ATOM 979 N N . VAL A 1 123 ? -11.469 -5.105 7.934 1 98.69 123 VAL A N 1
ATOM 980 C CA . VAL A 1 123 ? -11.523 -6.508 7.527 1 98.69 123 VAL A CA 1
ATOM 981 C C . VAL A 1 123 ? -11.742 -6.602 6.02 1 98.69 123 VAL A C 1
ATOM 983 O O . VAL A 1 123 ? -11.117 -7.418 5.344 1 98.69 123 VAL A O 1
ATOM 986 N N . GLU A 1 124 ? -12.617 -5.816 5.551 1 98.75 124 GLU A N 1
ATOM 987 C CA . GLU A 1 124 ? -12.875 -5.777 4.113 1 98.75 124 GLU A CA 1
ATOM 988 C C . GLU A 1 124 ? -11.602 -5.449 3.338 1 98.75 124 GLU A C 1
ATOM 990 O O . GLU A 1 124 ? -11.25 -6.148 2.383 1 98.75 124 GLU A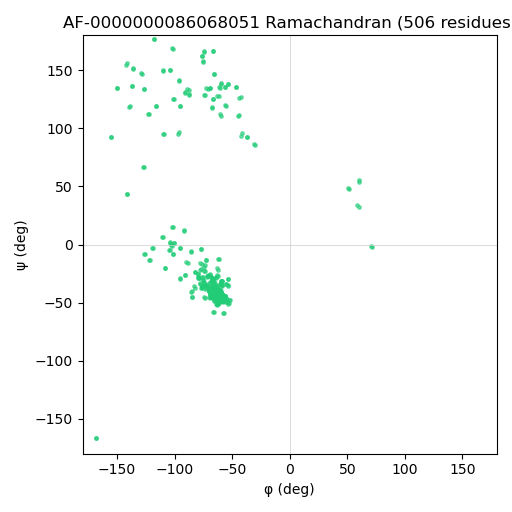 O 1
ATOM 995 N N . ALA A 1 125 ? -10.906 -4.41 3.795 1 98.44 125 ALA A N 1
ATOM 996 C CA . ALA A 1 125 ? -9.695 -3.973 3.107 1 98.44 125 ALA A CA 1
ATOM 997 C C . ALA A 1 125 ? -8.617 -5.051 3.162 1 98.44 125 ALA A C 1
ATOM 999 O O . ALA A 1 125 ? -7.961 -5.332 2.156 1 98.44 125 ALA A O 1
ATOM 1000 N N . LEU A 1 126 ? -8.477 -5.68 4.25 1 98.25 126 LEU A N 1
ATOM 1001 C CA . LEU A 1 126 ? -7.457 -6.707 4.41 1 98.25 126 LEU A CA 1
ATOM 1002 C C . LEU A 1 126 ? -7.844 -7.98 3.666 1 98.25 126 LEU A C 1
ATOM 1004 O O . LEU A 1 126 ? -6.977 -8.695 3.152 1 98.25 126 LEU A O 1
ATOM 1008 N N . SER A 1 127 ? -9.117 -8.281 3.639 1 98.5 127 SER A N 1
ATOM 1009 C CA . SER A 1 127 ? -9.57 -9.43 2.867 1 98.5 127 SER A CA 1
ATOM 1010 C C . SER A 1 127 ? -9.344 -9.219 1.373 1 98.5 127 SER A C 1
ATOM 1012 O O . SER A 1 127 ? -9.062 -10.172 0.641 1 98.5 127 SER A O 1
ATOM 1014 N N . LEU A 1 128 ? -9.484 -7.965 0.917 1 98.31 128 LEU A N 1
ATOM 1015 C CA . LEU A 1 128 ? -9.148 -7.66 -0.468 1 98.31 128 LEU A CA 1
ATOM 1016 C C . LEU A 1 128 ? -7.676 -7.969 -0.745 1 98.31 128 LEU A C 1
ATOM 1018 O O . LEU A 1 128 ? -7.348 -8.555 -1.777 1 98.31 128 LEU A O 1
ATOM 1022 N N . VAL A 1 129 ? -6.863 -7.59 0.179 1 98.25 129 VAL A N 1
ATOM 1023 C CA . VAL A 1 129 ? -5.441 -7.895 0.073 1 98.25 129 VAL A CA 1
ATOM 1024 C C . VAL A 1 129 ? -5.238 -9.406 0.043 1 98.25 129 VAL A C 1
ATOM 1026 O O . VAL A 1 129 ? -4.523 -9.93 -0.814 1 98.25 129 VAL A O 1
ATOM 1029 N N . GLY A 1 130 ? -5.902 -10.094 0.897 1 97.5 130 GLY A N 1
ATOM 1030 C CA . GLY A 1 130 ? -5.777 -11.547 0.967 1 97.5 130 GLY A CA 1
ATOM 1031 C C . GLY A 1 130 ? -6.211 -12.242 -0.31 1 97.5 130 GLY A C 1
ATOM 1032 O O . GLY A 1 130 ? -5.477 -13.078 -0.846 1 97.5 130 GLY A O 1
ATOM 1033 N N . VAL A 1 131 ? -7.336 -11.852 -0.78 1 97.31 131 VAL A N 1
ATOM 1034 C CA . VAL A 1 131 ? -7.891 -12.531 -1.943 1 97.31 131 VAL A CA 1
ATOM 1035 C C . VAL A 1 131 ? -7.055 -12.211 -3.18 1 97.31 131 VAL A C 1
ATOM 1037 O O . VAL A 1 131 ? -6.984 -13.016 -4.113 1 97.31 131 VAL A O 1
ATOM 1040 N N . THR A 1 132 ? -6.367 -11.078 -3.211 1 97.75 132 THR A N 1
ATOM 1041 C CA . THR A 1 132 ? -5.508 -10.68 -4.32 1 97.75 132 THR A CA 1
ATOM 1042 C C . THR A 1 132 ? -4.227 -11.508 -4.34 1 97.75 132 THR A C 1
ATOM 1044 O O . THR A 1 132 ? -3.791 -11.969 -5.398 1 97.75 132 THR A O 1
ATOM 1047 N N . TYR A 1 133 ? -3.699 -11.812 -3.135 1 97.06 133 TYR A N 1
ATOM 1048 C CA . TYR A 1 133 ? -2.342 -12.344 -3.121 1 97.06 133 TYR A CA 1
ATOM 1049 C C . TYR A 1 133 ? -2.352 -13.859 -2.939 1 97.06 133 TYR A C 1
ATOM 1051 O O . TYR A 1 133 ? -1.312 -14.508 -3.061 1 97.06 133 TYR A O 1
ATOM 1059 N N . VAL A 1 134 ? -3.504 -14.367 -2.676 1 95.31 134 VAL A N 1
ATOM 1060 C CA . VAL A 1 134 ? -3.771 -15.797 -2.834 1 95.31 134 VAL A CA 1
ATOM 1061 C C . VAL A 1 134 ? -4.723 -16.016 -4.008 1 95.31 134 VAL A C 1
ATOM 1063 O O . VAL A 1 134 ? -5.945 -15.992 -3.836 1 95.31 134 VAL A O 1
ATOM 1066 N N . SER A 1 135 ? -4.184 -16.297 -5.152 1 91.31 135 SER A N 1
ATOM 1067 C CA . SER A 1 135 ? -5.023 -16.406 -6.34 1 91.31 135 SER A CA 1
ATOM 1068 C C . SER A 1 135 ? -5.789 -17.719 -6.359 1 91.31 135 SER A C 1
ATOM 1070 O O . SER A 1 135 ? -5.422 -18.672 -5.664 1 91.31 135 SER A O 1
ATOM 1072 N N . ASN A 1 136 ? -6.793 -17.734 -7.16 1 91.38 136 ASN A N 1
ATOM 1073 C CA . ASN A 1 136 ? -7.617 -18.938 -7.273 1 91.38 136 ASN A CA 1
ATOM 1074 C C . ASN A 1 136 ? -6.844 -20.094 -7.898 1 91.38 136 ASN A C 1
ATOM 1076 O O . ASN A 1 136 ? -7.059 -21.25 -7.547 1 91.38 136 ASN A O 1
ATOM 1080 N N . ARG A 1 137 ? -5.902 -19.797 -8.742 1 88.25 137 ARG A N 1
ATOM 1081 C CA . ARG A 1 137 ? -5.098 -20.812 -9.422 1 88.25 137 ARG A CA 1
ATOM 1082 C C . ARG A 1 137 ? -4.07 -21.422 -8.477 1 88.25 137 ARG A C 1
ATOM 1084 O O . ARG A 1 137 ? -3.703 -22.594 -8.617 1 88.25 137 ARG A O 1
ATOM 1091 N N . GLU A 1 138 ? -3.66 -20.625 -7.496 1 89.19 138 GLU A N 1
ATOM 1092 C CA . GLU A 1 138 ? -2.646 -21.094 -6.559 1 89.19 138 GLU A CA 1
ATOM 1093 C C . GLU A 1 138 ? -3.273 -21.906 -5.426 1 89.19 138 GLU A C 1
ATOM 1095 O O . GLU A 1 138 ? -2.752 -22.953 -5.047 1 89.19 138 GLU A O 1
ATOM 1100 N N . ASN A 1 139 ? -4.328 -21.422 -4.879 1 92.81 139 ASN A N 1
ATOM 1101 C CA . ASN A 1 139 ? -5.004 -22.047 -3.748 1 92.81 139 ASN A CA 1
ATOM 1102 C C . ASN A 1 139 ? -6.477 -21.656 -3.691 1 92.81 139 ASN A C 1
ATOM 1104 O O . ASN A 1 139 ? -6.852 -20.734 -2.967 1 92.81 139 ASN A O 1
ATOM 1108 N N . TYR A 1 140 ? -7.34 -22.484 -4.324 1 91.94 140 TYR A N 1
ATOM 1109 C CA . TYR A 1 140 ? -8.742 -22.125 -4.504 1 91.94 140 TYR A CA 1
ATOM 1110 C C . TYR A 1 140 ? -9.484 -22.141 -3.174 1 91.94 140 TYR A C 1
ATOM 1112 O O . TYR A 1 140 ? -10.203 -21.203 -2.84 1 91.94 140 TYR A O 1
ATOM 1120 N N . PRO A 1 141 ? -9.305 -23.156 -2.377 1 94.62 141 PRO A N 1
ATOM 1121 C CA . PRO A 1 141 ? -10.094 -23.203 -1.139 1 94.62 141 PRO A CA 1
ATOM 1122 C C . PRO A 1 141 ? -9.836 -22 -0.239 1 94.62 141 PRO A C 1
ATOM 1124 O O . PRO A 1 141 ? -10.773 -21.422 0.312 1 94.62 141 PRO A O 1
ATOM 1127 N N . VAL A 1 142 ? -8.594 -21.594 -0.09 1 95.5 142 VAL A N 1
ATOM 1128 C CA . VAL A 1 142 ? -8.266 -20.438 0.741 1 95.5 142 VAL A CA 1
ATOM 1129 C C . VAL A 1 142 ? -8.781 -19.172 0.079 1 95.5 142 VAL A C 1
ATOM 1131 O O . VAL A 1 142 ? -9.352 -18.297 0.746 1 95.5 142 VAL A O 1
ATOM 1134 N N . HIS A 1 143 ? -8.609 -19.094 -1.208 1 96.25 143 HIS A N 1
ATOM 1135 C CA . HIS A 1 143 ? -9.094 -17.953 -1.969 1 96.25 143 HIS A CA 1
ATOM 1136 C C . HIS A 1 143 ? -10.594 -17.766 -1.777 1 96.25 143 HIS A C 1
ATOM 1138 O O . HIS A 1 143 ? -11.047 -16.641 -1.51 1 96.25 143 HIS A O 1
ATOM 1144 N N . GLU A 1 144 ? -11.32 -18.859 -1.896 1 95.38 144 GLU A N 1
ATOM 1145 C CA . GLU A 1 144 ? -12.773 -18.812 -1.778 1 95.38 144 GLU A CA 1
ATOM 1146 C C . GLU A 1 144 ? -13.203 -18.344 -0.387 1 95.38 144 GLU A C 1
ATOM 1148 O O . GLU A 1 144 ? -14.125 -17.547 -0.249 1 95.38 144 GLU A O 1
ATOM 1153 N N . LYS A 1 145 ? -12.57 -18.812 0.633 1 97.75 145 LYS A N 1
ATOM 1154 C CA . LYS A 1 145 ? -12.906 -18.422 2 1 97.75 145 LYS A CA 1
ATOM 1155 C C . LYS A 1 145 ? -12.609 -16.953 2.242 1 97.75 145 LYS A C 1
ATOM 1157 O O . LYS A 1 145 ? -13.391 -16.25 2.9 1 97.75 145 LYS A O 1
ATOM 1162 N N . ILE A 1 146 ? -11.508 -16.469 1.758 1 98.19 146 ILE A N 1
ATOM 1163 C CA . ILE A 1 146 ? -11.164 -15.055 1.907 1 98.19 146 ILE A CA 1
ATOM 1164 C C . ILE A 1 146 ? -12.164 -14.195 1.139 1 98.19 146 ILE A C 1
ATOM 1166 O O . ILE A 1 146 ? -12.562 -13.125 1.61 1 98.19 146 ILE A O 1
ATOM 1170 N N . PHE A 1 147 ? -12.578 -14.688 -0.052 1 97.56 147 PHE A N 1
ATOM 1171 C CA . PHE A 1 147 ? -13.562 -13.969 -0.851 1 97.56 147 PHE A CA 1
ATOM 1172 C C . PHE A 1 147 ? -14.875 -13.828 -0.088 1 97.56 147 PHE A C 1
ATOM 1174 O O . PHE A 1 147 ? -15.469 -12.75 -0.064 1 97.56 147 PHE A O 1
ATOM 1181 N N . VAL A 1 148 ? -15.297 -14.875 0.499 1 97.5 148 VAL A N 1
ATOM 1182 C CA . VAL A 1 148 ? -16.531 -14.844 1.28 1 97.5 148 VAL A CA 1
ATOM 1183 C C . VAL A 1 148 ? -16.391 -13.844 2.42 1 97.5 148 VAL A C 1
ATOM 1185 O O . VAL A 1 148 ? -17.328 -13.07 2.688 1 97.5 148 VAL A O 1
ATOM 1188 N N . THR A 1 149 ? -15.297 -13.836 3.098 1 98.5 149 THR A N 1
ATOM 1189 C CA . THR A 1 149 ? -15.055 -12.883 4.172 1 98.5 149 THR A CA 1
ATOM 1190 C C . THR A 1 149 ? -15.102 -11.445 3.648 1 98.5 149 THR A C 1
ATOM 1192 O O . THR A 1 149 ? -15.664 -10.562 4.293 1 98.5 149 THR A O 1
ATOM 1195 N N . PHE A 1 150 ? -14.531 -11.25 2.506 1 98.62 150 PHE A N 1
ATOM 1196 C CA . PHE A 1 150 ? -14.555 -9.945 1.865 1 98.62 150 PHE A CA 1
ATOM 1197 C C . PHE A 1 150 ? -15.984 -9.492 1.593 1 98.62 150 PHE A C 1
ATOM 1199 O O . PHE A 1 150 ? -16.375 -8.383 1.949 1 98.62 150 PHE A O 1
ATOM 1206 N N . MET A 1 151 ? -16.75 -10.391 1.021 1 97.94 151 MET A N 1
ATOM 1207 C CA . MET A 1 151 ? -18.125 -10.086 0.642 1 97.94 151 MET A CA 1
ATOM 1208 C C . MET A 1 151 ? -18.984 -9.797 1.874 1 97.94 151 MET A C 1
ATOM 1210 O O . MET A 1 151 ? -19.734 -8.82 1.9 1 97.94 151 MET A O 1
ATOM 1214 N N . MET A 1 152 ? -18.812 -10.594 2.877 1 98.38 152 MET A N 1
ATOM 1215 C CA . MET A 1 152 ? -19.609 -10.438 4.09 1 98.38 152 MET A CA 1
ATOM 1216 C C . MET A 1 152 ? -19.25 -9.148 4.82 1 98.38 152 MET A C 1
ATOM 1218 O O . MET A 1 152 ? -20.125 -8.406 5.25 1 98.38 152 MET A O 1
ATOM 1222 N N . SER A 1 153 ? -17.984 -8.898 4.953 1 98.75 153 SER A N 1
ATOM 1223 C CA . SER A 1 153 ? -17.547 -7.684 5.641 1 98.75 153 SER A CA 1
ATOM 1224 C C . SER A 1 153 ? -17.938 -6.438 4.855 1 98.75 153 SER A C 1
ATOM 1226 O O . SER A 1 153 ? -18.297 -5.414 5.445 1 98.75 153 SER A O 1
ATOM 1228 N N . SER A 1 154 ? -17.891 -6.508 3.574 1 98.56 154 SER A N 1
ATOM 1229 C CA . SER A 1 154 ? -18.281 -5.387 2.736 1 98.56 154 SER A CA 1
ATOM 1230 C C . SER A 1 154 ? -19.766 -5.062 2.922 1 98.56 154 SER A C 1
ATOM 1232 O O . SER A 1 154 ? -20.125 -3.906 3.15 1 98.56 154 SER A O 1
ATOM 1234 N N . LEU A 1 155 ? -20.594 -6.066 2.854 1 98.56 155 LEU A N 1
ATOM 1235 C CA . LEU A 1 155 ? -22.031 -5.875 2.986 1 98.56 155 LEU A CA 1
ATOM 1236 C C . LEU A 1 155 ? -22.391 -5.363 4.379 1 98.56 155 LEU A C 1
ATOM 1238 O O . LEU A 1 155 ? -23.156 -4.418 4.516 1 98.56 155 LEU A O 1
ATOM 1242 N N . LEU A 1 156 ? -21.797 -5.961 5.359 1 98.75 156 LEU A N 1
ATOM 1243 C CA . LEU A 1 156 ? -22.078 -5.559 6.734 1 98.75 156 LEU A CA 1
ATOM 1244 C C . LEU A 1 156 ? -21.578 -4.145 7 1 98.75 156 LEU A C 1
ATOM 1246 O O . LEU A 1 156 ? -22.188 -3.387 7.75 1 98.75 156 LEU A O 1
ATOM 1250 N N . TYR A 1 157 ? -20.438 -3.828 6.469 1 98.81 157 TYR A N 1
ATOM 1251 C CA . TYR A 1 157 ? -19.922 -2.467 6.578 1 98.81 157 TYR A CA 1
ATOM 1252 C C . TYR A 1 157 ? -20.906 -1.465 5.984 1 98.81 157 TYR A C 1
ATOM 1254 O O . TYR A 1 157 ? -21.203 -0.434 6.594 1 98.81 157 TYR A O 1
ATOM 1262 N N . MET A 1 158 ? -21.391 -1.749 4.781 1 98.75 158 MET A N 1
ATOM 1263 C CA . MET A 1 158 ? -22.328 -0.85 4.121 1 98.75 158 MET A CA 1
ATOM 1264 C C . MET A 1 158 ? -23.609 -0.689 4.945 1 98.75 158 MET A C 1
ATOM 1266 O O . MET A 1 158 ? -24.109 0.423 5.098 1 98.75 158 MET A O 1
ATOM 1270 N N . VAL A 1 159 ? -24.094 -1.785 5.469 1 98.69 159 VAL A N 1
ATOM 1271 C CA . VAL A 1 159 ? -25.297 -1.738 6.289 1 98.69 159 VAL A CA 1
ATOM 1272 C C . VAL A 1 159 ? -25.047 -0.882 7.531 1 98.69 159 VAL A C 1
ATOM 1274 O O . VAL A 1 159 ? -25.828 0.03 7.828 1 98.69 159 VAL A O 1
ATOM 1277 N N . ALA A 1 160 ? -23.969 -1.164 8.219 1 98.62 160 ALA A N 1
ATOM 1278 C CA . ALA A 1 160 ? -23.641 -0.432 9.445 1 98.62 160 ALA A CA 1
ATOM 1279 C C . ALA A 1 160 ? -23.469 1.057 9.156 1 98.62 160 ALA A C 1
ATOM 1281 O O . ALA A 1 160 ? -23.922 1.901 9.93 1 98.62 160 ALA A O 1
ATOM 1282 N N . THR A 1 161 ? -22.828 1.353 8.086 1 98.38 161 THR A N 1
ATOM 1283 C CA . THR A 1 161 ? -22.578 2.744 7.727 1 98.38 161 THR A CA 1
ATOM 1284 C C . THR A 1 161 ? -23.891 3.459 7.398 1 98.38 161 THR A C 1
ATOM 1286 O O . THR A 1 161 ? -24.109 4.586 7.84 1 98.38 161 THR A O 1
ATOM 1289 N N . CYS A 1 162 ? -24.703 2.83 6.641 1 98.19 162 CYS A N 1
ATOM 1290 C CA . CYS A 1 162 ? -25.984 3.438 6.297 1 98.19 162 CYS A CA 1
ATOM 1291 C C . CYS A 1 162 ? -26.844 3.652 7.543 1 98.19 162 CYS A C 1
ATOM 1293 O O . CYS A 1 162 ? -27.516 4.676 7.668 1 98.19 162 CYS A O 1
ATOM 1295 N N . LEU A 1 163 ? -26.828 2.709 8.445 1 98 163 LEU A N 1
ATOM 1296 C CA . LEU A 1 163 ? -27.562 2.867 9.703 1 98 163 LEU A CA 1
ATOM 1297 C C . LEU A 1 163 ? -27 4.035 10.508 1 98 163 LEU A C 1
ATOM 1299 O O . LEU A 1 163 ? -27.766 4.828 11.062 1 98 163 LEU A O 1
ATOM 1303 N N . ALA A 1 164 ? -25.703 4.129 10.57 1 97.5 164 ALA A N 1
ATOM 1304 C CA . ALA A 1 164 ? -25.062 5.215 11.305 1 97.5 164 ALA A CA 1
ATOM 1305 C C . ALA A 1 164 ? -25.422 6.57 10.711 1 97.5 164 ALA A C 1
ATOM 1307 O O . ALA A 1 164 ? -25.75 7.508 11.438 1 97.5 164 ALA A O 1
ATOM 1308 N N . VAL A 1 165 ? -25.375 6.625 9.414 1 96.75 165 VAL A N 1
ATOM 1309 C CA . VAL A 1 165 ? -25.672 7.871 8.719 1 96.75 165 VAL A CA 1
ATOM 1310 C C . VAL A 1 165 ? -27.141 8.25 8.945 1 96.75 165 VAL A C 1
ATOM 1312 O O . VAL A 1 165 ? -27.469 9.43 9.102 1 96.75 165 VAL A O 1
ATOM 1315 N N . HIS A 1 166 ? -27.969 7.281 9.023 1 96.06 166 HIS A N 1
ATOM 1316 C CA . HIS A 1 166 ? -29.375 7.535 9.281 1 96.06 166 HIS A CA 1
ATOM 1317 C C . HIS A 1 166 ? -29.594 8.016 10.711 1 96.06 166 HIS A C 1
ATOM 1319 O O . HIS A 1 166 ? -30.391 8.93 10.953 1 96.06 166 HIS A O 1
ATOM 1325 N N . LEU A 1 167 ? -28.922 7.461 11.625 1 96.06 167 LEU A N 1
ATOM 1326 C CA . LEU A 1 167 ? -29.078 7.793 13.039 1 96.06 167 LEU A CA 1
ATOM 1327 C C . LEU A 1 167 ? -28.594 9.219 13.312 1 96.06 167 LEU A C 1
ATOM 1329 O O . LEU A 1 167 ? -29.125 9.883 14.211 1 96.06 167 LEU A O 1
ATOM 1333 N N . CYS A 1 168 ? -27.641 9.656 12.57 1 94.12 168 CYS A N 1
ATOM 1334 C CA . CYS A 1 168 ? -27.125 10.984 12.859 1 94.12 168 CYS A CA 1
ATOM 1335 C C . CYS A 1 168 ? -27.672 12.016 11.875 1 94.12 168 CYS A C 1
ATOM 1337 O O . CYS A 1 168 ? -27.141 13.117 11.766 1 94.12 168 CYS A O 1
ATOM 1339 N N . ARG A 1 169 ? -28.703 11.625 11.164 1 93.75 169 ARG A N 1
ATOM 1340 C CA . ARG A 1 169 ? -29.375 12.547 10.258 1 93.75 169 ARG A CA 1
ATOM 1341 C C . ARG A 1 169 ? -29.922 13.758 11.016 1 93.75 169 ARG A C 1
ATOM 1343 O O . ARG A 1 169 ? -30.469 13.617 12.109 1 93.75 169 ARG A O 1
ATOM 1350 N N . HIS A 1 170 ? -29.75 14.883 10.398 1 91.62 170 HIS A N 1
ATOM 1351 C CA . HIS A 1 170 ? -30.125 16.125 11.055 1 91.62 170 HIS A CA 1
ATOM 1352 C C . HIS A 1 170 ? -30.734 17.109 10.062 1 91.62 170 HIS A C 1
ATOM 1354 O O . HIS A 1 170 ? -30.438 17.062 8.867 1 91.62 170 HIS A O 1
ATOM 1360 N N . LYS A 1 171 ? -31.516 17.953 10.562 1 91 171 LYS A N 1
ATOM 1361 C CA . LYS A 1 171 ? -32.188 18.953 9.734 1 91 171 LYS A CA 1
ATOM 1362 C C . LYS A 1 171 ? -31.172 19.906 9.086 1 91 171 LYS A C 1
ATOM 1364 O O . LYS A 1 171 ? -31.391 20.406 7.984 1 91 171 LYS A O 1
ATOM 1369 N N . ASP A 1 172 ? -30.031 20.109 9.727 1 91.19 172 ASP A N 1
ATOM 1370 C CA . ASP A 1 172 ? -29.016 21.062 9.273 1 91.19 172 ASP A CA 1
ATOM 1371 C C . ASP A 1 172 ? -28 20.375 8.367 1 91.19 172 ASP A C 1
ATOM 1373 O O . ASP A 1 172 ? -26.953 20.969 8.047 1 91.19 172 ASP A O 1
ATOM 1377 N N . ASP A 1 173 ? -28.297 19.188 7.949 1 92.88 173 ASP A N 1
ATOM 1378 C CA . ASP A 1 173 ? -27.375 18.5 7.07 1 92.88 173 ASP A CA 1
ATOM 1379 C C . ASP A 1 173 ? -27.156 19.281 5.773 1 92.88 173 ASP A C 1
ATOM 1381 O O . ASP A 1 173 ? -28.109 19.844 5.219 1 92.88 173 ASP A O 1
ATOM 1385 N N . THR A 1 174 ? -25.922 19.406 5.34 1 92.81 174 THR A N 1
ATOM 1386 C CA . THR A 1 174 ? -25.594 20.047 4.07 1 92.81 174 THR A CA 1
ATOM 1387 C C . THR A 1 174 ? -26.109 19.219 2.898 1 92.81 174 THR A C 1
ATOM 1389 O O . THR A 1 174 ? -26.531 18.078 3.074 1 92.81 174 THR A O 1
ATOM 1392 N N . GLU A 1 175 ? -26.125 19.812 1.752 1 95.19 175 GLU A N 1
ATOM 1393 C CA . GLU A 1 175 ? -26.562 19.109 0.549 1 95.19 175 GLU A CA 1
ATOM 1394 C C . GLU A 1 175 ? -25.672 17.906 0.253 1 95.19 175 GLU A C 1
ATOM 1396 O O . GLU A 1 175 ? -26.156 16.859 -0.176 1 95.19 175 GLU A O 1
ATOM 1401 N N . LEU A 1 176 ? -24.406 18.078 0.483 1 94.81 176 LEU A N 1
ATOM 1402 C CA . LEU A 1 176 ? -23.453 17 0.231 1 94.81 176 LEU A CA 1
ATOM 1403 C C . LEU A 1 176 ? -23.703 15.82 1.177 1 94.81 176 LEU A C 1
ATOM 1405 O O . LEU A 1 176 ? -23.609 14.664 0.773 1 94.81 176 LEU A O 1
ATOM 1409 N N . GLU A 1 177 ? -24 16.125 2.346 1 93.38 177 GLU A N 1
ATOM 1410 C CA . GLU A 1 177 ? -24.297 15.078 3.32 1 93.38 177 GLU A CA 1
ATOM 1411 C C . GLU A 1 177 ? -25.562 14.312 2.951 1 93.38 177 GLU A C 1
ATOM 1413 O O . GLU A 1 177 ? -25.625 13.086 3.09 1 93.38 177 GLU A O 1
ATOM 1418 N N . ARG A 1 178 ? -26.547 15.031 2.521 1 95.94 178 ARG A N 1
ATOM 1419 C CA . ARG A 1 178 ? -27.781 14.398 2.078 1 95.94 178 ARG A CA 1
ATOM 1420 C C . ARG A 1 178 ? -27.547 13.523 0.854 1 95.94 178 ARG A C 1
ATOM 1422 O O . ARG A 1 178 ? -28.078 12.414 0.763 1 95.94 178 ARG A O 1
ATOM 1429 N N . ARG A 1 179 ? -26.781 14.062 -0.014 1 96.12 179 ARG A N 1
ATOM 1430 C CA . ARG A 1 179 ? -26.422 13.297 -1.2 1 96.12 179 ARG A CA 1
ATOM 1431 C C . ARG A 1 179 ? -25.672 12.023 -0.82 1 96.12 179 ARG A C 1
ATOM 1433 O O . ARG A 1 179 ? -25.938 10.953 -1.368 1 96.12 179 ARG A O 1
ATOM 1440 N N . SER A 1 180 ? -24.719 12.172 0.085 1 97 180 SER A N 1
ATOM 1441 C CA . SER A 1 180 ? -23.953 11.023 0.552 1 97 180 SER A CA 1
ATOM 1442 C C . SER A 1 180 ? -24.875 9.938 1.108 1 97 180 SER A C 1
ATOM 1444 O O . SER A 1 180 ? -24.719 8.758 0.789 1 97 180 SER A O 1
ATOM 1446 N N . ARG A 1 181 ? -25.828 10.328 1.887 1 96.94 181 ARG A N 1
ATOM 1447 C CA . ARG A 1 181 ? -26.766 9.383 2.488 1 96.94 181 ARG A CA 1
ATOM 1448 C C . ARG A 1 181 ? -27.594 8.68 1.418 1 96.94 181 ARG A C 1
ATOM 1450 O O . ARG A 1 181 ? -27.75 7.453 1.454 1 96.94 181 ARG A O 1
ATOM 1457 N N . ARG A 1 182 ? -28.078 9.43 0.47 1 97.75 182 ARG A N 1
ATOM 1458 C CA . ARG A 1 182 ? -28.891 8.867 -0.593 1 97.75 182 ARG A CA 1
ATOM 1459 C C . ARG A 1 182 ? -28.094 7.895 -1.454 1 97.75 182 ARG A C 1
ATOM 1461 O O . ARG A 1 182 ? -28.578 6.805 -1.771 1 97.75 182 ARG A O 1
ATOM 1468 N N . VAL A 1 183 ? -26.938 8.328 -1.784 1 98.5 183 VAL A N 1
ATOM 1469 C CA . VAL A 1 183 ? -26.094 7.508 -2.641 1 98.5 183 VAL A CA 1
ATOM 1470 C C . VAL A 1 183 ? -25.688 6.23 -1.901 1 98.5 183 VAL A C 1
ATOM 1472 O O . VAL A 1 183 ? -25.734 5.137 -2.469 1 98.5 183 VAL A O 1
ATOM 1475 N N . LYS A 1 184 ? -25.344 6.32 -0.624 1 98.62 184 LYS A N 1
ATOM 1476 C CA . LYS A 1 184 ? -24.984 5.152 0.175 1 98.62 184 LYS A CA 1
ATOM 1477 C C . LYS A 1 184 ? -26.125 4.145 0.222 1 98.62 184 LYS A C 1
ATOM 1479 O O . LYS A 1 184 ? -25.906 2.945 0.016 1 98.62 184 LYS A O 1
ATOM 1484 N N . THR A 1 185 ? -27.266 4.633 0.446 1 98.44 185 THR A N 1
ATOM 1485 C CA . THR A 1 185 ? -28.438 3.754 0.557 1 98.44 185 THR A CA 1
ATOM 1486 C C . THR A 1 185 ? -28.734 3.086 -0.781 1 98.44 185 THR A C 1
ATOM 1488 O O . THR A 1 185 ? -29.047 1.895 -0.83 1 98.44 185 THR A O 1
ATOM 1491 N N . SER A 1 186 ? -28.656 3.848 -1.812 1 98.75 186 SER A N 1
ATOM 1492 C CA . SER A 1 186 ? -28.891 3.287 -3.139 1 98.75 186 SER A CA 1
ATOM 1493 C C . SER A 1 186 ? -27.859 2.223 -3.48 1 98.75 186 SER A C 1
ATOM 1495 O O . SER A 1 186 ? -28.203 1.164 -4.012 1 98.75 186 SER A O 1
ATOM 1497 N N . LEU A 1 187 ? -26.641 2.521 -3.176 1 98.81 187 LEU A N 1
ATOM 1498 C CA . LEU A 1 187 ? -25.578 1.581 -3.471 1 98.81 187 LEU A CA 1
ATOM 1499 C C . LEU A 1 187 ? -25.703 0.32 -2.625 1 98.81 187 LEU A C 1
ATOM 1501 O O . LEU A 1 187 ? -25.438 -0.784 -3.102 1 98.81 187 LEU A O 1
ATOM 1505 N N . LEU A 1 188 ? -26.109 0.486 -1.397 1 98.81 188 LEU A N 1
ATOM 1506 C CA . LEU A 1 188 ? -26.359 -0.676 -0.553 1 98.81 188 LEU A CA 1
ATOM 1507 C C . LEU A 1 188 ? -27.453 -1.547 -1.147 1 98.81 188 LEU A C 1
ATOM 1509 O O . LEU A 1 188 ? -27.312 -2.77 -1.232 1 98.81 188 LEU A O 1
ATOM 1513 N N . SER A 1 189 ? -28.547 -0.956 -1.57 1 98.69 189 SER A N 1
ATOM 1514 C CA . SER A 1 189 ? -29.656 -1.695 -2.146 1 98.69 189 SER A CA 1
ATOM 1515 C C . SER A 1 189 ? -29.234 -2.459 -3.395 1 98.69 189 SER A C 1
ATOM 1517 O O . SER A 1 189 ? -29.578 -3.633 -3.557 1 98.69 189 SER A O 1
ATOM 1519 N N . LEU A 1 190 ? -28.516 -1.773 -4.199 1 98.75 190 LEU A N 1
ATOM 1520 C CA . LEU A 1 190 ? -28.031 -2.412 -5.422 1 98.75 190 LEU A CA 1
ATOM 1521 C C . LEU A 1 190 ? -27.078 -3.559 -5.102 1 98.75 190 LEU A C 1
ATOM 1523 O O . LEU A 1 190 ? -27.141 -4.617 -5.727 1 98.75 190 LEU A O 1
ATOM 1527 N N . THR A 1 191 ? -26.25 -3.361 -4.137 1 98.81 191 THR A N 1
ATOM 1528 C CA . THR A 1 191 ? -25.297 -4.395 -3.744 1 98.81 191 THR A CA 1
ATOM 1529 C C . THR A 1 191 ? -26.016 -5.602 -3.16 1 98.81 191 THR A C 1
ATOM 1531 O O . THR A 1 191 ? -25.656 -6.746 -3.432 1 98.81 191 THR A O 1
ATOM 1534 N N . LEU A 1 192 ? -27.047 -5.355 -2.379 1 98.69 192 LEU A N 1
ATOM 1535 C CA . LEU A 1 192 ? -27.844 -6.445 -1.815 1 98.69 192 LEU A CA 1
ATOM 1536 C C . LEU A 1 192 ? -28.516 -7.246 -2.918 1 98.69 192 LEU A C 1
ATOM 1538 O O . LEU A 1 192 ? -28.484 -8.477 -2.906 1 98.69 192 LEU A O 1
ATOM 1542 N N . ALA A 1 193 ? -29.078 -6.555 -3.84 1 98.69 193 ALA A N 1
ATOM 1543 C CA . ALA A 1 193 ? -29.75 -7.215 -4.961 1 98.69 193 ALA A CA 1
ATOM 1544 C C . ALA A 1 193 ? -28.75 -8.031 -5.781 1 98.69 193 ALA A C 1
ATOM 1546 O O . ALA A 1 193 ? -29.016 -9.188 -6.113 1 98.69 193 ALA A O 1
ATOM 1547 N N . ALA A 1 194 ? -27.656 -7.398 -6.086 1 98.69 194 ALA A N 1
ATOM 1548 C CA . ALA A 1 194 ? -26.625 -8.086 -6.867 1 98.69 194 ALA A CA 1
ATOM 1549 C C . ALA A 1 194 ? -26.078 -9.289 -6.102 1 98.69 194 ALA A C 1
ATOM 1551 O O . ALA A 1 194 ? -25.734 -10.312 -6.703 1 98.69 194 ALA A O 1
ATOM 1552 N N . SER A 1 195 ? -25.922 -9.156 -4.797 1 98.56 195 SER A N 1
ATOM 1553 C CA . SER A 1 195 ? -25.438 -10.273 -3.984 1 98.56 195 SER A CA 1
ATOM 1554 C C . SER A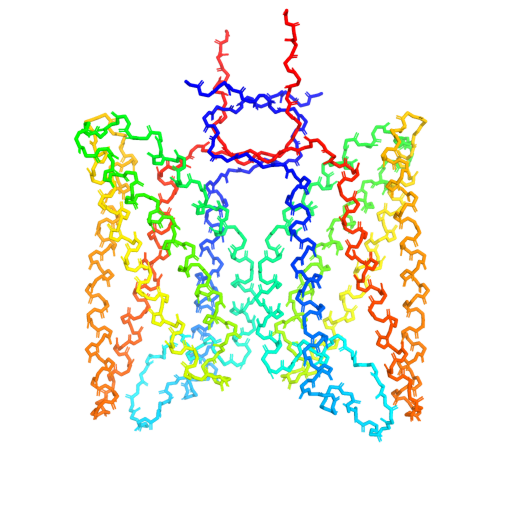 1 195 ? -26.422 -11.445 -4.02 1 98.56 195 SER A C 1
ATOM 1556 O O . SER A 1 195 ? -26 -12.602 -4.09 1 98.56 195 SER A O 1
ATOM 1558 N N . ALA A 1 196 ? -27.672 -11.203 -3.957 1 98.31 196 ALA A N 1
ATOM 1559 C CA . ALA A 1 196 ? -28.672 -12.25 -4.078 1 98.31 196 ALA A CA 1
ATOM 1560 C C . ALA A 1 196 ? -28.594 -12.945 -5.434 1 98.31 196 ALA A C 1
ATOM 1562 O O . ALA A 1 196 ? -28.641 -14.172 -5.516 1 98.31 196 ALA A O 1
ATOM 1563 N N . GLY A 1 197 ? -28.469 -12.148 -6.461 1 98.31 197 GLY A N 1
ATOM 1564 C CA . GLY A 1 197 ? -28.266 -12.719 -7.781 1 98.31 197 GLY A CA 1
ATOM 1565 C C . GLY A 1 197 ? -27.016 -13.562 -7.879 1 98.31 197 GLY A C 1
ATOM 1566 O O . GLY A 1 197 ? -27.031 -14.648 -8.461 1 98.31 197 GLY A O 1
ATOM 1567 N N . MET A 1 198 ? -25.938 -13.07 -7.34 1 98.06 198 MET A N 1
ATOM 1568 C CA . MET A 1 198 ? -24.672 -13.789 -7.359 1 98.06 198 MET A CA 1
ATOM 1569 C C . MET A 1 198 ? -24.797 -15.156 -6.707 1 98.06 198 MET A C 1
ATOM 1571 O O . MET A 1 198 ? -24.344 -16.156 -7.254 1 98.06 198 MET A O 1
ATOM 1575 N N . LEU A 1 199 ? -25.438 -15.211 -5.523 1 97.06 199 LEU A N 1
ATOM 1576 C CA . LEU A 1 199 ? -25.625 -16.469 -4.812 1 97.06 199 LEU A CA 1
ATOM 1577 C C . LEU A 1 199 ? -26.516 -17.422 -5.613 1 97.06 199 LEU A C 1
ATOM 1579 O O . LEU A 1 199 ? -26.234 -18.609 -5.695 1 97.06 199 LEU A O 1
ATOM 1583 N N . PHE A 1 200 ? -27.562 -16.922 -6.238 1 97.75 200 PHE A N 1
ATOM 1584 C CA . PHE A 1 200 ? -28.484 -17.719 -7.039 1 97.75 200 PHE A CA 1
ATOM 1585 C C . PHE A 1 200 ? -27.766 -18.344 -8.227 1 97.75 200 PHE A C 1
ATOM 1587 O O . PHE A 1 200 ? -27.859 -19.547 -8.453 1 97.75 200 PHE A O 1
ATOM 1594 N N . PHE A 1 201 ? -27.016 -17.516 -8.93 1 97.75 201 PHE A N 1
ATOM 1595 C CA . PHE A 1 201 ? -26.375 -18.016 -10.148 1 97.75 201 PHE A CA 1
ATOM 1596 C C . PHE A 1 201 ? -25.188 -18.891 -9.805 1 97.75 201 PHE A C 1
ATOM 1598 O O . PHE A 1 201 ? -24.844 -19.812 -10.562 1 97.75 201 PHE A O 1
ATOM 1605 N N . PHE A 1 202 ? -24.578 -18.578 -8.688 1 95.81 202 PHE A N 1
ATOM 1606 C CA . PHE A 1 202 ? -23.516 -19.469 -8.242 1 95.81 202 PHE A CA 1
ATOM 1607 C C . PHE A 1 202 ? -24.062 -20.859 -7.938 1 95.81 202 PHE A C 1
ATOM 1609 O O . PHE A 1 202 ? -23.469 -21.875 -8.312 1 95.81 202 PHE A O 1
ATOM 1616 N N . TYR A 1 203 ? -25.172 -20.891 -7.266 1 96.12 203 TYR A N 1
ATOM 1617 C CA . TYR A 1 203 ? -25.828 -22.156 -6.961 1 96.12 203 TYR A CA 1
ATOM 1618 C C . TYR A 1 203 ? 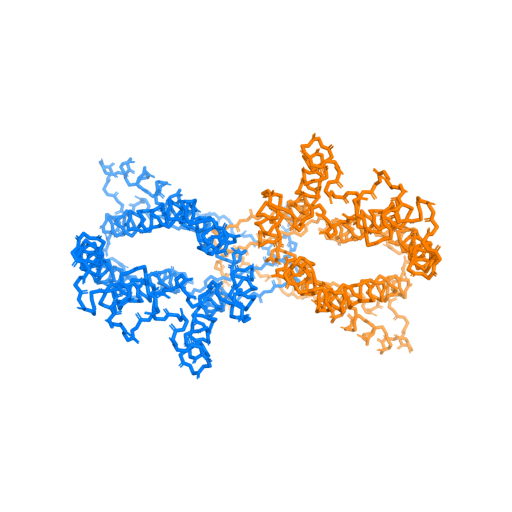-26.172 -22.906 -8.242 1 96.12 203 TYR A C 1
ATOM 1620 O O . TYR A 1 203 ? -25.891 -24.109 -8.352 1 96.12 203 TYR A O 1
ATOM 1628 N N . ARG A 1 204 ? -26.703 -22.25 -9.227 1 96.56 204 ARG A N 1
ATOM 1629 C CA . ARG A 1 204 ? -27.078 -22.859 -10.5 1 96.56 204 ARG A CA 1
ATOM 1630 C C . ARG A 1 204 ? -25.844 -23.391 -11.227 1 96.56 204 ARG A C 1
ATOM 1632 O O . ARG A 1 204 ? -25.906 -24.422 -11.898 1 96.56 204 ARG A O 1
ATOM 1639 N N . HIS A 1 205 ? -24.781 -22.703 -11.094 1 94.81 205 HIS A N 1
ATOM 1640 C CA . HIS A 1 205 ? -23.531 -23.109 -11.734 1 94.81 205 HIS A CA 1
ATOM 1641 C C . HIS A 1 205 ? -22.906 -24.312 -11.031 1 94.81 205 HIS A C 1
ATOM 1643 O O . HIS A 1 205 ? -22.562 -25.297 -11.672 1 94.81 205 HIS A O 1
ATOM 1649 N N . ARG A 1 206 ? -22.859 -24.25 -9.727 1 92.94 206 ARG A N 1
ATOM 1650 C CA . ARG A 1 206 ? -22.125 -25.25 -8.953 1 92.94 206 ARG A CA 1
ATOM 1651 C C . ARG A 1 206 ? -22.906 -26.547 -8.867 1 92.94 206 ARG A C 1
ATOM 1653 O O . ARG A 1 206 ? -22.328 -27.641 -8.969 1 92.94 206 ARG A O 1
ATOM 1660 N N . MET A 1 207 ? -24.234 -26.5 -8.734 1 94.5 207 MET A N 1
ATOM 1661 C CA . MET A 1 207 ? -25.016 -27.703 -8.492 1 94.5 207 MET A CA 1
ATOM 1662 C C . MET A 1 207 ? -25.562 -28.266 -9.797 1 94.5 207 MET A C 1
ATOM 1664 O O . MET A 1 207 ? -25.75 -29.484 -9.93 1 94.5 207 MET A O 1
ATOM 1668 N N . HIS A 1 208 ? -25.797 -27.453 -10.789 1 95.75 208 HIS A N 1
ATOM 1669 C CA . HIS A 1 208 ? -26.531 -27.938 -11.953 1 95.75 208 HIS A CA 1
ATOM 1670 C C . HIS A 1 208 ? -25.766 -27.672 -13.242 1 95.75 208 HIS A C 1
ATOM 1672 O O . HIS A 1 208 ? -26.203 -28.078 -14.32 1 95.75 208 HIS A O 1
ATOM 1678 N N . CYS A 1 209 ? -24.703 -26.938 -13.188 1 95.38 209 CYS A N 1
ATOM 1679 C CA . CYS A 1 209 ? -23.906 -26.609 -14.367 1 95.38 209 CYS A CA 1
ATOM 1680 C C . CYS A 1 209 ? -24.781 -26.062 -15.477 1 95.38 209 CYS A C 1
ATOM 1682 O O . CYS A 1 209 ? -24.672 -26.484 -16.625 1 95.38 209 CYS A O 1
ATOM 1684 N N . VAL A 1 210 ? -25.625 -25.094 -15.047 1 95.62 210 VAL A N 1
ATOM 1685 C CA . VAL A 1 210 ? -26.516 -24.469 -16.016 1 95.62 210 VAL A CA 1
ATOM 1686 C C . VAL A 1 210 ? -25.703 -23.547 -16.938 1 95.62 210 VAL A C 1
ATOM 1688 O O . VAL A 1 210 ? -24.875 -22.766 -16.469 1 95.62 210 VAL A O 1
ATOM 1691 N N . GLU A 1 211 ? -25.953 -23.641 -18.188 1 95.31 211 GLU A N 1
ATOM 1692 C CA . GLU A 1 211 ? -25.281 -22.812 -19.172 1 95.31 211 GLU A CA 1
ATOM 1693 C C . GLU A 1 211 ? -25.469 -21.328 -18.859 1 95.31 211 GLU A C 1
ATOM 1695 O O . GLU A 1 211 ? -26.562 -20.906 -18.484 1 95.31 211 GLU A O 1
ATOM 1700 N N . MET A 1 212 ? -24.328 -20.547 -18.969 1 95.88 212 MET A N 1
ATOM 1701 C CA . MET A 1 212 ? -24.281 -19.094 -18.828 1 95.88 212 MET A CA 1
ATOM 1702 C C . MET A 1 212 ? -24.5 -18.672 -17.375 1 95.88 212 MET A C 1
ATOM 1704 O O . MET A 1 212 ? -24.469 -17.484 -17.062 1 95.88 212 MET A O 1
ATOM 1708 N N . ALA A 1 213 ? -24.734 -19.609 -16.484 1 96.88 213 ALA A N 1
ATOM 1709 C CA . ALA A 1 213 ? -24.953 -19.281 -15.078 1 96.88 213 ALA A CA 1
ATOM 1710 C C . ALA A 1 213 ? -23.734 -18.562 -14.492 1 96.88 213 ALA A C 1
ATOM 1712 O O . ALA A 1 213 ? -23.875 -17.594 -13.734 1 96.88 213 ALA A O 1
ATOM 1713 N N . PHE A 1 214 ? -22.625 -19.031 -14.836 1 96 214 PHE A N 1
ATOM 1714 C CA . PHE A 1 214 ? -21.406 -18.438 -14.32 1 96 214 PHE A CA 1
ATOM 1715 C C . PHE A 1 214 ? -21.219 -17.031 -14.875 1 96 214 PHE A C 1
ATOM 1717 O O . PHE A 1 214 ? -20.688 -16.141 -14.188 1 96 214 PHE A O 1
ATOM 1724 N N . SER A 1 215 ? -21.656 -16.766 -16.078 1 97.81 215 SER A N 1
ATOM 1725 C CA . SER A 1 215 ? -21.594 -15.422 -16.641 1 97.81 215 SER A CA 1
ATOM 1726 C C . SER A 1 215 ? -22.484 -14.461 -15.867 1 97.81 215 SER A C 1
ATOM 1728 O O . SER A 1 215 ? -22.094 -13.336 -15.57 1 97.81 215 SER A O 1
ATOM 1730 N N . TRP A 1 216 ? -23.594 -14.938 -15.562 1 97.81 216 TRP A N 1
ATOM 1731 C CA . TRP A 1 216 ? -24.5 -14.102 -14.789 1 97.81 216 TRP A CA 1
ATOM 1732 C C . TRP A 1 216 ? -23.969 -13.867 -13.383 1 97.81 216 TRP A C 1
ATOM 1734 O O . TRP A 1 216 ? -24.109 -12.781 -12.828 1 97.81 216 TRP A O 1
ATOM 1744 N N . PHE A 1 217 ? -23.391 -14.891 -12.797 1 97.75 217 PHE A N 1
ATOM 1745 C CA . PHE A 1 217 ? -22.672 -14.742 -11.539 1 97.75 217 PHE A CA 1
ATOM 1746 C C . PHE A 1 217 ? -21.641 -13.633 -11.633 1 97.75 217 PHE A C 1
ATOM 1748 O O . PHE A 1 217 ? -21.594 -12.742 -10.773 1 97.75 217 PHE A O 1
ATOM 1755 N N . SER A 1 218 ? -20.875 -13.648 -12.672 1 98.31 218 SER A N 1
ATOM 1756 C CA . SER A 1 218 ? -19.781 -12.695 -12.867 1 98.31 218 SER A CA 1
ATOM 1757 C C . SER A 1 218 ? -20.312 -11.281 -13.039 1 98.31 218 SER A C 1
ATOM 1759 O O . SER A 1 218 ? -19.734 -10.328 -12.516 1 98.31 218 SER A O 1
ATOM 1761 N N . ILE A 1 219 ? -21.359 -11.141 -13.812 1 98.56 219 ILE A N 1
ATOM 1762 C CA . ILE A 1 219 ? -21.953 -9.828 -14.023 1 98.56 219 ILE A CA 1
ATOM 1763 C C . ILE A 1 219 ? -22.406 -9.242 -12.688 1 98.56 219 ILE A C 1
ATOM 1765 O O . ILE A 1 219 ? -22.156 -8.07 -12.398 1 98.56 219 ILE A O 1
ATOM 1769 N N . CYS A 1 220 ? -23.047 -10.047 -11.852 1 98.56 220 CYS A N 1
ATOM 1770 C CA . CYS A 1 220 ? -23.422 -9.609 -10.508 1 98.56 220 CYS A CA 1
ATOM 1771 C C . CYS A 1 220 ? -22.188 -9.219 -9.703 1 98.56 220 CYS A C 1
ATOM 1773 O O . CYS A 1 220 ? -22.203 -8.203 -9 1 98.56 220 CYS A O 1
ATOM 1775 N N . GLU A 1 221 ? -21.172 -9.953 -9.852 1 98.25 221 GLU A N 1
ATOM 1776 C CA . GLU A 1 221 ? -19.922 -9.68 -9.156 1 98.25 221 GLU A CA 1
ATOM 1777 C C . GLU A 1 221 ? -19.344 -8.328 -9.562 1 98.25 221 GLU A C 1
ATOM 1779 O O . GLU A 1 221 ? -18.906 -7.551 -8.711 1 98.25 221 GLU A O 1
ATOM 1784 N N . TYR A 1 222 ? -19.344 -8.047 -10.805 1 98.62 222 TYR A N 1
ATOM 1785 C CA . TYR A 1 222 ? -18.828 -6.777 -11.305 1 98.62 222 TYR A CA 1
ATOM 1786 C C . TYR A 1 222 ? -19.672 -5.609 -10.797 1 98.62 222 TYR A C 1
ATOM 1788 O O . TYR A 1 222 ? -19.125 -4.559 -10.438 1 98.62 222 TYR A O 1
ATOM 1796 N N . VAL A 1 223 ? -20.922 -5.793 -10.805 1 98.56 223 VAL A N 1
ATOM 1797 C CA . VAL A 1 223 ? -21.797 -4.758 -10.266 1 98.56 223 VAL A CA 1
ATOM 1798 C C . VAL A 1 223 ? -21.453 -4.492 -8.805 1 98.56 223 VAL A C 1
ATOM 1800 O O . VAL A 1 223 ? -21.328 -3.336 -8.383 1 98.56 223 VAL A O 1
ATOM 1803 N N . ILE A 1 224 ? -21.281 -5.516 -8.039 1 98.69 224 ILE A N 1
ATOM 1804 C CA . ILE A 1 224 ? -20.922 -5.398 -6.629 1 98.69 224 ILE A CA 1
ATOM 1805 C C . ILE A 1 224 ? -19.594 -4.652 -6.496 1 98.69 224 ILE A C 1
ATOM 1807 O O . ILE A 1 224 ? -19.453 -3.766 -5.648 1 98.69 224 ILE A O 1
ATOM 1811 N N . CYS A 1 225 ? -18.594 -5.004 -7.332 1 98.44 225 CYS A N 1
ATOM 1812 C CA . CYS A 1 225 ? -17.297 -4.355 -7.297 1 98.44 225 CYS A CA 1
ATOM 1813 C C . CYS A 1 225 ? -17.422 -2.859 -7.543 1 98.44 225 CYS A C 1
ATOM 1815 O O . CYS A 1 225 ? -16.844 -2.053 -6.805 1 98.44 225 CYS A O 1
ATOM 1817 N N . PHE A 1 226 ? -18.188 -2.492 -8.523 1 98.62 226 PHE A N 1
ATOM 1818 C CA . PHE A 1 226 ? -18.344 -1.082 -8.852 1 98.62 226 PHE A CA 1
ATOM 1819 C C . PHE A 1 226 ? -19.109 -0.35 -7.758 1 98.62 226 PHE A C 1
ATOM 1821 O O . PHE A 1 226 ? -18.766 0.775 -7.395 1 98.62 226 PHE A O 1
ATOM 1828 N N . CYS A 1 227 ? -20.109 -0.975 -7.227 1 98.62 227 CYS A N 1
ATOM 1829 C CA . CYS A 1 227 ? -20.875 -0.383 -6.133 1 98.62 227 CYS A CA 1
ATOM 1830 C C . CYS A 1 227 ? -20 -0.203 -4.898 1 98.62 227 CYS A C 1
ATOM 1832 O O . CYS A 1 227 ? -20.094 0.817 -4.211 1 98.62 227 CYS A O 1
ATOM 1834 N N . ASN A 1 228 ? -19.234 -1.184 -4.625 1 98.56 228 ASN A N 1
ATOM 1835 C CA . ASN A 1 228 ? -18.312 -1.11 -3.496 1 98.56 228 ASN A CA 1
ATOM 1836 C C . ASN A 1 228 ? -17.359 0.069 -3.629 1 98.56 228 ASN A C 1
ATOM 1838 O O . ASN A 1 228 ? -17.188 0.851 -2.691 1 98.56 228 ASN A O 1
ATOM 1842 N N . MET A 1 229 ? -16.75 0.2 -4.785 1 98.62 229 MET A N 1
ATOM 1843 C CA . MET A 1 229 ? -15.828 1.306 -5.035 1 98.62 229 MET A CA 1
ATOM 1844 C C . MET A 1 229 ? -16.547 2.646 -4.906 1 98.62 229 MET A C 1
ATOM 1846 O O . MET A 1 229 ? -16.031 3.572 -4.281 1 98.62 229 MET A O 1
ATOM 1850 N N . ALA A 1 230 ? -17.719 2.695 -5.488 1 98.56 230 ALA A N 1
ATOM 1851 C CA . ALA A 1 230 ? -18.5 3.928 -5.41 1 98.56 230 ALA A CA 1
ATOM 1852 C C . ALA A 1 230 ? -18.875 4.25 -3.965 1 98.56 230 ALA A C 1
ATOM 1854 O O . ALA A 1 230 ? -18.859 5.414 -3.559 1 98.56 230 ALA A O 1
ATOM 1855 N N . PHE A 1 231 ? -19.281 3.258 -3.205 1 98.75 231 PHE A N 1
ATOM 1856 C CA . PHE A 1 231 ? -19.656 3.451 -1.811 1 98.75 231 PHE A CA 1
ATOM 1857 C C . PHE A 1 231 ? -18.516 4.074 -1.02 1 98.75 231 PHE A C 1
ATOM 1859 O O . PHE A 1 231 ? -18.719 5.039 -0.28 1 98.75 231 PHE A O 1
ATOM 1866 N N . HIS A 1 232 ? -17.312 3.551 -1.228 1 98.44 232 HIS A N 1
ATOM 1867 C CA . HIS A 1 232 ? -16.156 4.078 -0.505 1 98.44 232 HIS A CA 1
ATOM 1868 C C . HIS A 1 232 ? -15.781 5.469 -1.006 1 98.44 232 HIS A C 1
ATOM 1870 O O . HIS A 1 232 ? -15.266 6.289 -0.244 1 98.44 232 HIS A O 1
ATOM 1876 N N . LEU A 1 233 ? -16.109 5.762 -2.254 1 98.12 233 LEU A N 1
ATOM 1877 C CA . LEU A 1 233 ? -15.797 7.07 -2.812 1 98.12 233 LEU A CA 1
ATOM 1878 C C . LEU A 1 233 ? -16.719 8.141 -2.225 1 98.12 233 LEU A C 1
ATOM 1880 O O . LEU A 1 233 ? -16.438 9.336 -2.34 1 98.12 233 LEU A O 1
ATOM 1884 N N . THR A 1 234 ? -17.781 7.781 -1.567 1 97.94 234 THR A N 1
ATOM 1885 C CA . THR A 1 234 ? -18.672 8.758 -0.944 1 97.94 234 THR A CA 1
ATOM 1886 C C . THR A 1 234 ? -17.938 9.547 0.133 1 97.94 234 THR A C 1
ATOM 1888 O O . THR A 1 234 ? -18.438 10.578 0.601 1 97.94 234 THR A O 1
ATOM 1891 N N . LEU A 1 235 ? -16.797 9.062 0.477 1 96.44 235 LEU A N 1
ATOM 1892 C CA . LEU A 1 235 ? -15.953 9.797 1.413 1 96.44 235 LEU A CA 1
ATOM 1893 C C . LEU A 1 235 ? -15.727 11.227 0.937 1 96.44 235 LEU A C 1
ATOM 1895 O O . LEU A 1 235 ? -15.617 12.148 1.751 1 96.44 235 LEU A O 1
ATOM 1899 N N . VAL A 1 236 ? -15.75 11.422 -0.349 1 96.44 236 VAL A N 1
ATOM 1900 C CA . VAL A 1 236 ? -15.492 12.742 -0.914 1 96.44 236 VAL A CA 1
ATOM 1901 C C . VAL A 1 236 ? -16.625 13.688 -0.561 1 96.44 236 VAL A C 1
ATOM 1903 O O . VAL A 1 236 ? -16.422 14.906 -0.454 1 96.44 236 VAL A O 1
ATOM 1906 N N . CYS A 1 237 ? -17.812 13.148 -0.369 1 96 237 CYS A N 1
ATOM 1907 C CA . CYS A 1 237 ? -18.953 13.938 0.064 1 96 237 CYS A CA 1
ATOM 1908 C C . CYS A 1 237 ? -18.906 14.203 1.562 1 96 237 CYS A C 1
ATOM 1910 O O . CYS A 1 237 ? -19.375 15.234 2.031 1 96 237 CYS A O 1
ATOM 1912 N N . ASP A 1 238 ? -18.328 13.359 2.301 1 94.75 238 ASP A N 1
ATOM 1913 C CA . ASP A 1 238 ? -18.281 13.461 3.756 1 94.75 238 ASP A CA 1
ATOM 1914 C C . ASP A 1 238 ? -17.156 14.383 4.203 1 94.75 238 ASP A C 1
ATOM 1916 O O . ASP A 1 238 ? -17.25 15.047 5.238 1 94.75 238 ASP A O 1
ATOM 1920 N N . THR A 1 239 ? -16.047 14.344 3.48 1 93.12 239 THR A N 1
ATOM 1921 C CA . THR A 1 239 ? -14.883 15.148 3.795 1 93.12 239 THR A CA 1
ATOM 1922 C C . THR A 1 239 ? -14.422 15.938 2.57 1 93.12 239 THR A C 1
ATOM 1924 O O . THR A 1 239 ? -13.305 15.75 2.09 1 93.12 239 THR A O 1
ATOM 1927 N N . PRO A 1 240 ? -15.242 16.859 2.16 1 92.94 240 PRO A N 1
ATOM 1928 C CA . PRO A 1 240 ? -14.961 17.531 0.895 1 92.94 240 PRO A CA 1
ATOM 1929 C C . PRO A 1 240 ? -13.812 18.531 1.007 1 92.94 240 PRO A C 1
ATOM 1931 O O . PRO A 1 240 ? -13.156 18.844 0.007 1 92.94 240 PRO A O 1
ATOM 1934 N N . ASN A 1 241 ? -13.477 19.047 2.178 1 92.62 241 ASN A N 1
ATOM 1935 C CA . ASN A 1 241 ? -12.523 20.141 2.283 1 92.62 241 ASN A CA 1
ATOM 1936 C C . ASN A 1 241 ? -11.305 19.75 3.111 1 92.62 241 ASN A C 1
ATOM 1938 O O . ASN A 1 241 ? -10.391 20.562 3.301 1 92.62 241 ASN A O 1
ATOM 1942 N N . GLU A 1 242 ? -11.367 18.562 3.602 1 94.31 242 GLU A N 1
ATOM 1943 C CA . GLU A 1 242 ? -10.25 18.125 4.438 1 94.31 242 GLU A CA 1
ATOM 1944 C C . GLU A 1 242 ? -8.969 18.016 3.627 1 94.31 242 GLU A C 1
ATOM 1946 O O . GLU A 1 242 ? -9 17.672 2.445 1 94.31 242 GLU A O 1
ATOM 1951 N N . GLU A 1 243 ? -7.836 18.297 4.258 1 94.81 243 GLU A N 1
ATOM 1952 C CA . GLU A 1 243 ? -6.516 18.203 3.645 1 94.81 243 GLU A CA 1
ATOM 1953 C C . GLU A 1 243 ? -5.566 17.375 4.512 1 94.81 243 GLU A C 1
ATOM 1955 O O . GLU A 1 243 ? -5.703 17.344 5.738 1 94.81 243 GLU A O 1
ATOM 1960 N N . LEU A 1 244 ? -4.688 16.688 3.846 1 94.94 244 LEU A N 1
ATOM 1961 C CA . LEU A 1 244 ? -3.574 15.992 4.48 1 94.94 244 LEU A CA 1
ATOM 1962 C C . LEU A 1 244 ? -2.312 16.844 4.457 1 94.94 244 LEU A C 1
ATOM 1964 O O . LEU A 1 244 ? -1.844 17.234 3.389 1 94.94 244 LEU A O 1
ATOM 1968 N N . VAL A 1 245 ? -1.824 17.156 5.629 1 93.5 245 VAL A N 1
ATOM 1969 C CA . VAL A 1 245 ? -0.642 18 5.738 1 93.5 245 VAL A CA 1
ATOM 1970 C C . VAL A 1 245 ? 0.407 17.312 6.609 1 93.5 245 VAL A C 1
ATOM 1972 O O . VAL A 1 245 ? 0.08 16.75 7.652 1 93.5 245 VAL A O 1
ATOM 1975 N N . ILE A 1 246 ? 1.596 17.312 6.176 1 93.62 246 ILE A N 1
ATOM 1976 C CA . ILE A 1 246 ? 2.725 16.844 6.98 1 93.62 246 ILE A CA 1
ATOM 1977 C C . ILE A 1 246 ? 3.674 18.016 7.242 1 93.62 246 ILE A C 1
ATOM 1979 O O . ILE A 1 246 ? 4.172 18.641 6.305 1 93.62 246 ILE A O 1
ATOM 1983 N N . GLY A 1 247 ? 3.871 18.359 8.445 1 91.88 247 GLY A N 1
ATOM 1984 C CA . GLY A 1 247 ? 4.727 19.469 8.852 1 91.88 247 GLY A CA 1
ATOM 1985 C C . GLY A 1 247 ? 5.008 19.484 10.344 1 91.88 247 GLY A C 1
ATOM 1986 O O . GLY A 1 247 ? 4.844 18.469 11.023 1 91.88 247 GLY A O 1
ATOM 1987 N N . LEU A 1 248 ? 5.547 20.641 10.789 1 88.75 248 LEU A N 1
ATOM 1988 C CA . LEU A 1 248 ? 5.879 20.812 12.203 1 88.75 248 LEU A CA 1
ATOM 1989 C C . LEU A 1 248 ? 4.703 21.406 12.969 1 88.75 248 LEU A C 1
ATOM 1991 O O . LEU A 1 248 ? 4.113 22.391 12.523 1 88.75 248 LEU A O 1
ATOM 1995 N N . PRO A 1 249 ? 4.43 20.766 14.055 1 84.19 249 PRO A N 1
ATOM 1996 C CA . PRO A 1 249 ? 3.387 21.391 14.867 1 84.19 249 PRO A CA 1
ATOM 1997 C C . PRO A 1 249 ? 3.828 22.734 15.453 1 84.19 249 PRO A C 1
ATOM 1999 O O . PRO A 1 249 ? 4.988 22.891 15.836 1 84.19 249 PRO A O 1
ATOM 2002 N N . ALA A 1 250 ? 3.133 23.859 15.273 1 73.81 250 ALA A N 1
ATOM 2003 C CA . ALA A 1 250 ? 3.498 25.172 15.766 1 73.81 250 ALA A CA 1
ATOM 2004 C C . ALA A 1 250 ? 3.59 25.188 17.297 1 73.81 250 ALA A C 1
ATOM 2006 O O . ALA A 1 250 ? 2.795 24.531 17.969 1 73.81 250 ALA A O 1
ATOM 2007 N N . CYS A 1 251 ? 4.852 25.359 17.844 1 59.94 251 CYS A N 1
ATOM 2008 C CA . CYS A 1 251 ? 5.102 25.5 19.266 1 59.94 251 CYS A CA 1
ATOM 2009 C C . CYS A 1 251 ? 4.121 26.469 19.906 1 59.94 251 CYS A C 1
ATOM 2011 O O . CYS A 1 251 ? 3.818 27.516 19.312 1 59.94 251 CYS A O 1
ATOM 2013 N N . LYS A 1 252 ? 3.111 26.109 20.797 1 52.53 252 LYS A N 1
ATOM 2014 C CA . LYS A 1 252 ? 2.381 27.031 21.641 1 52.53 252 LYS A CA 1
ATOM 2015 C C . LYS A 1 252 ? 3.299 28.141 22.156 1 52.53 252 LYS A C 1
ATOM 2017 O O . LYS A 1 252 ? 4.32 27.859 22.797 1 52.53 252 LYS A O 1
ATOM 2022 N N . LYS A 1 253 ? 3.523 29.266 21.656 1 45.19 253 LYS A N 1
ATOM 2023 C CA . LYS A 1 253 ? 4.016 30.359 22.5 1 45.19 253 LYS A CA 1
ATOM 2024 C C . LYS A 1 253 ? 3.305 30.391 23.844 1 45.19 253 LYS A C 1
ATOM 2026 O O . LYS A 1 253 ? 2.076 30.297 23.906 1 45.19 253 LYS A O 1
ATOM 2031 N N . ASP A 1 254 ? 3.818 29.797 24.969 1 36.69 254 ASP A N 1
ATOM 2032 C CA . ASP A 1 254 ? 3.469 30.391 26.25 1 36.69 254 ASP A CA 1
ATOM 2033 C C . ASP A 1 254 ? 3.246 31.891 26.125 1 36.69 254 ASP A C 1
ATOM 2035 O O . ASP A 1 254 ? 4.148 32.625 25.719 1 36.69 254 ASP A O 1
ATOM 2039 N N . CYS A 1 255 ? 2.086 32.406 25.766 1 27.66 255 CYS A N 1
ATOM 2040 C CA . CYS A 1 255 ? 1.794 33.688 26.453 1 27.66 255 CYS A CA 1
ATOM 2041 C C . CYS A 1 255 ? 1.925 33.531 27.953 1 27.66 255 CYS A C 1
ATOM 2043 O O . CYS A 1 255 ? 1.513 32.5 28.531 1 27.66 255 CYS A O 1
ATOM 2045 N N . MET B 1 1 ? 9.289 31.984 4.816 1 41.44 1 MET B N 1
ATOM 2046 C CA . MET B 1 1 ? 8.703 31.031 5.742 1 41.44 1 MET B CA 1
ATOM 2047 C C . MET B 1 1 ? 7.25 30.734 5.371 1 41.44 1 MET B C 1
ATOM 2049 O O . MET B 1 1 ? 6.461 31.656 5.164 1 41.44 1 MET B O 1
ATOM 2053 N N . ASP B 1 2 ? 7.035 29.5 4.91 1 57.19 2 ASP B N 1
ATOM 2054 C CA . ASP B 1 2 ? 5.672 29.203 4.477 1 57.19 2 ASP B CA 1
ATOM 2055 C C . ASP B 1 2 ? 4.672 29.484 5.598 1 57.19 2 ASP B C 1
ATOM 2057 O O . ASP B 1 2 ? 4.965 29.25 6.773 1 57.19 2 ASP B O 1
ATOM 2061 N N . ALA B 1 3 ? 3.738 30.344 5.492 1 63.84 3 ALA B N 1
ATOM 2062 C CA . ALA B 1 3 ? 2.684 30.672 6.445 1 63.84 3 ALA B CA 1
ATOM 2063 C C . ALA B 1 3 ? 2.096 29.422 7.078 1 63.84 3 ALA B C 1
ATOM 2065 O O . ALA B 1 3 ? 1.984 28.375 6.422 1 63.84 3 ALA B O 1
ATOM 2066 N N . PRO B 1 4 ? 2.086 29.422 8.414 1 72.75 4 PRO B N 1
ATOM 2067 C CA . PRO B 1 4 ? 1.448 28.297 9.094 1 72.75 4 PRO B CA 1
ATOM 2068 C C . PRO B 1 4 ? 0.081 27.953 8.5 1 72.75 4 PRO B C 1
ATOM 2070 O O . PRO B 1 4 ? -0.641 28.844 8.047 1 72.75 4 PRO B O 1
ATOM 2073 N N . VAL B 1 5 ? -0.135 26.734 8.328 1 72.44 5 VAL B N 1
ATOM 2074 C CA . VAL B 1 5 ? -1.432 26.234 7.883 1 72.44 5 VAL B CA 1
ATOM 2075 C C . VAL B 1 5 ? -2.25 25.781 9.086 1 72.44 5 VAL B C 1
ATOM 2077 O O . VAL B 1 5 ? -2.066 24.656 9.586 1 72.44 5 VAL B O 1
ATOM 2080 N N . PRO B 1 6 ? -3.105 26.656 9.594 1 74.69 6 PRO B N 1
ATOM 2081 C CA . PRO B 1 6 ? -3.932 26.219 10.727 1 74.69 6 PRO B CA 1
ATOM 2082 C C . PRO B 1 6 ? -4.938 25.141 10.344 1 74.69 6 PRO B C 1
ATOM 2084 O O . PRO B 1 6 ? -5.684 25.297 9.375 1 74.69 6 PRO B O 1
ATOM 2087 N N . MET B 1 7 ? -4.758 23.953 10.992 1 78.5 7 MET B N 1
ATOM 2088 C CA . MET B 1 7 ? -5.699 22.859 10.758 1 78.5 7 MET B CA 1
ATOM 2089 C C . MET B 1 7 ? -6.711 22.766 11.898 1 78.5 7 MET B C 1
ATOM 2091 O O . MET B 1 7 ? -6.332 22.781 13.07 1 78.5 7 MET B O 1
ATOM 2095 N N . GLU B 1 8 ? -7.934 22.812 11.5 1 79.19 8 GLU B N 1
ATOM 2096 C CA . GLU B 1 8 ? -9.008 22.672 12.484 1 79.19 8 GLU B CA 1
ATOM 2097 C C . GLU B 1 8 ? -9.734 21.328 12.305 1 79.19 8 GLU B C 1
ATOM 2099 O O . GLU B 1 8 ? -9.688 20.734 11.234 1 79.19 8 GLU B O 1
ATOM 2104 N N . ASN B 1 9 ? -10.219 20.844 13.398 1 81.81 9 ASN B N 1
ATOM 2105 C CA . ASN B 1 9 ? -11.047 19.641 13.359 1 81.81 9 ASN B CA 1
ATOM 2106 C C . ASN B 1 9 ? -10.281 18.453 12.781 1 81.81 9 ASN B C 1
ATOM 2108 O O . ASN B 1 9 ? -10.758 17.797 11.859 1 81.81 9 ASN B O 1
ATOM 2112 N N . ALA B 1 10 ? -9.133 18.219 13.406 1 88.19 10 ALA B N 1
ATOM 2113 C CA . ALA B 1 10 ? -8.281 17.141 12.93 1 88.19 10 ALA B CA 1
ATOM 2114 C C . ALA B 1 10 ? -8.992 15.797 13.039 1 88.19 10 ALA B C 1
ATOM 2116 O O . ALA B 1 10 ? -9.531 15.453 14.102 1 88.19 10 ALA B O 1
ATOM 2117 N N . LEU B 1 11 ? -9.008 15.094 11.953 1 91.81 11 LEU B N 1
ATOM 2118 C CA . LEU B 1 11 ? -9.609 13.766 11.93 1 91.81 11 LEU B CA 1
ATOM 2119 C C . LEU B 1 11 ? -8.562 12.695 12.242 1 91.81 11 LEU B C 1
ATOM 2121 O O . LEU B 1 11 ? -8.906 11.602 12.688 1 91.81 11 LEU B O 1
ATOM 2125 N N . LEU B 1 12 ? -7.297 13.047 11.922 1 93.31 12 LEU B N 1
ATOM 2126 C CA . LEU B 1 12 ? -6.195 12.117 12.133 1 93.31 12 LEU B CA 1
ATOM 2127 C C . LEU B 1 12 ? -4.902 12.867 12.43 1 93.31 12 LEU B C 1
ATOM 2129 O O . LEU B 1 12 ? -4.613 13.891 11.805 1 93.31 12 LEU B O 1
ATOM 2133 N N . ARG B 1 13 ? -4.215 12.453 13.352 1 93.19 13 ARG B N 1
ATOM 2134 C CA . ARG B 1 13 ? -2.914 13 13.719 1 93.19 13 ARG B CA 1
ATOM 2135 C C . ARG B 1 13 ? -1.935 11.883 14.07 1 93.19 13 ARG B C 1
ATOM 2137 O O . ARG B 1 13 ? -2.201 11.078 14.969 1 93.19 13 ARG B O 1
ATOM 2144 N N . VAL B 1 14 ? -0.831 11.805 13.297 1 95.38 14 VAL B N 1
ATOM 2145 C CA . VAL B 1 14 ? 0.161 10.758 13.508 1 95.38 14 VAL B CA 1
ATOM 2146 C C . VAL B 1 14 ? 1.566 11.352 13.406 1 95.38 14 VAL B C 1
ATOM 2148 O O . VAL B 1 14 ? 1.843 12.164 12.523 1 95.38 14 VAL B O 1
ATOM 2151 N N . LYS B 1 15 ? 2.391 10.945 14.328 1 96.31 15 LYS B N 1
ATOM 2152 C CA . LYS B 1 15 ? 3.791 11.336 14.195 1 96.31 15 LYS B CA 1
ATOM 2153 C C . LYS B 1 15 ? 4.449 10.625 13.016 1 96.31 15 LYS B C 1
ATOM 2155 O O . LYS B 1 15 ? 4.301 9.414 12.852 1 96.31 15 LYS B O 1
ATOM 2160 N N . VAL B 1 16 ? 5.176 11.344 12.242 1 96.19 16 VAL B N 1
ATOM 2161 C CA . VAL B 1 16 ? 5.848 10.789 11.07 1 96.19 16 VAL B CA 1
ATOM 2162 C C . VAL B 1 16 ? 6.816 9.688 11.508 1 96.19 16 VAL B C 1
ATOM 2164 O O . VAL B 1 16 ? 6.98 8.688 10.805 1 96.19 16 VAL B O 1
ATOM 2167 N N . LEU B 1 17 ? 7.398 9.891 12.695 1 96.5 17 LEU B N 1
ATOM 2168 C CA . LEU B 1 17 ? 8.328 8.906 13.242 1 96.5 17 LEU B CA 1
ATOM 2169 C C . LEU B 1 17 ? 7.656 7.547 13.398 1 96.5 17 LEU B C 1
ATOM 2171 O O . LEU B 1 17 ? 8.234 6.516 13.047 1 96.5 17 LEU B O 1
ATOM 2175 N N . HIS B 1 18 ? 6.473 7.496 13.867 1 97.06 18 HIS B N 1
ATOM 2176 C CA . HIS B 1 18 ? 5.746 6.242 14.055 1 97.06 18 HIS B CA 1
ATOM 2177 C C . HIS B 1 18 ? 5.406 5.602 12.711 1 97.06 18 HIS B C 1
ATOM 2179 O O . HIS B 1 18 ? 5.492 4.379 12.562 1 97.06 18 HIS B O 1
ATOM 2185 N N . LEU B 1 19 ? 5.004 6.418 11.812 1 97.38 19 LEU B N 1
ATOM 2186 C CA . LEU B 1 19 ? 4.715 5.918 10.477 1 97.38 19 LEU B CA 1
ATOM 2187 C C . LEU B 1 19 ? 5.957 5.301 9.844 1 97.38 19 LEU B C 1
ATOM 2189 O O . LEU B 1 19 ? 5.879 4.246 9.211 1 97.38 19 LEU B O 1
ATOM 2193 N N . ALA B 1 20 ? 7.09 5.914 10.039 1 97.94 20 ALA B N 1
ATOM 2194 C CA . ALA B 1 20 ? 8.352 5.414 9.5 1 97.94 20 ALA B CA 1
ATOM 2195 C C . ALA B 1 20 ? 8.711 4.062 10.109 1 97.94 20 ALA B C 1
ATOM 2197 O O . ALA B 1 20 ? 9.094 3.135 9.391 1 97.94 20 ALA B O 1
ATOM 2198 N N . TYR B 1 21 ? 8.531 3.928 11.406 1 98.25 21 TYR B N 1
ATOM 2199 C CA . TYR B 1 21 ? 8.859 2.68 12.078 1 98.25 21 TYR B CA 1
ATOM 2200 C C . TYR B 1 21 ? 7.953 1.549 11.609 1 98.25 21 TYR B C 1
ATOM 2202 O O . TYR B 1 21 ? 8.422 0.437 11.352 1 98.25 21 TYR B O 1
ATOM 2210 N N . VAL B 1 22 ? 6.699 1.832 11.461 1 97.38 22 VAL B N 1
ATOM 2211 C CA . VAL B 1 22 ? 5.766 0.803 11.016 1 97.38 22 VAL B CA 1
ATOM 2212 C C . VAL B 1 22 ? 6.082 0.413 9.57 1 97.38 22 VAL B C 1
ATOM 2214 O O . VAL B 1 22 ? 6.031 -0.767 9.219 1 97.38 22 VAL B O 1
ATOM 2217 N N . THR B 1 23 ? 6.434 1.376 8.773 1 97.94 23 THR B N 1
ATOM 2218 C CA . THR B 1 23 ? 6.734 1.135 7.363 1 97.94 23 THR B CA 1
ATOM 2219 C C . THR B 1 23 ? 7.934 0.199 7.223 1 97.94 23 THR B C 1
ATOM 2221 O O . THR B 1 23 ? 7.898 -0.742 6.426 1 97.94 23 THR B O 1
ATOM 2224 N N . VAL B 1 24 ? 8.961 0.395 8.031 1 98.25 24 VAL B N 1
ATOM 2225 C CA . VAL B 1 24 ? 10.164 -0.42 7.914 1 98.25 24 VAL B CA 1
ATOM 2226 C C . VAL B 1 24 ? 9.945 -1.772 8.586 1 98.25 24 VAL B C 1
ATOM 2228 O O . VAL B 1 24 ? 10.492 -2.787 8.148 1 98.25 24 VAL B O 1
ATOM 2231 N N . ALA B 1 25 ? 9.102 -1.824 9.57 1 98.38 25 ALA B N 1
ATOM 2232 C CA . ALA B 1 25 ? 8.844 -3.061 10.312 1 98.38 25 ALA B CA 1
ATOM 2233 C C . ALA B 1 25 ? 8.164 -4.098 9.422 1 98.38 25 ALA B C 1
ATOM 2235 O O . ALA B 1 25 ? 8.367 -5.301 9.602 1 98.38 25 ALA B O 1
ATOM 2236 N N . LEU B 1 26 ? 7.406 -3.668 8.492 1 98.12 26 LEU B N 1
ATOM 2237 C CA . LEU B 1 26 ? 6.617 -4.578 7.672 1 98.12 26 LEU B CA 1
ATOM 2238 C C . LEU B 1 26 ? 7.52 -5.465 6.82 1 98.12 26 LEU B C 1
ATOM 2240 O O . LEU B 1 26 ? 7.523 -6.688 6.973 1 98.12 26 LEU B O 1
ATOM 2244 N N . PRO B 1 27 ? 8.367 -4.922 5.973 1 97.81 27 PRO B N 1
ATOM 2245 C CA . PRO B 1 27 ? 9.258 -5.809 5.219 1 97.81 27 PRO B CA 1
ATOM 2246 C C . PRO B 1 27 ? 10.25 -6.543 6.109 1 97.81 27 PRO B C 1
ATOM 2248 O O . PRO B 1 27 ? 10.633 -7.68 5.816 1 97.81 27 PRO B O 1
ATOM 2251 N N . LEU B 1 28 ? 10.695 -5.902 7.203 1 98.38 28 LEU B N 1
ATOM 2252 C CA . LEU B 1 28 ? 11.656 -6.535 8.094 1 98.38 28 LEU B CA 1
ATOM 2253 C C . LEU B 1 28 ? 11.078 -7.797 8.719 1 98.38 28 LEU B C 1
ATOM 2255 O O . LEU B 1 28 ? 11.648 -8.883 8.594 1 98.38 28 LEU B O 1
ATOM 2259 N N . PHE B 1 29 ? 9.914 -7.699 9.297 1 98.25 29 PHE B N 1
ATOM 2260 C CA . PHE B 1 29 ? 9.328 -8.828 10.016 1 98.25 29 PHE B CA 1
ATOM 2261 C C . PHE B 1 29 ? 8.844 -9.898 9.047 1 98.25 29 PHE B C 1
ATOM 2263 O O . PHE B 1 29 ? 8.914 -11.094 9.344 1 98.25 29 PHE B O 1
ATOM 2270 N N . THR B 1 30 ? 8.336 -9.477 7.887 1 98.31 30 THR B N 1
ATOM 2271 C CA . THR B 1 30 ? 7.914 -10.484 6.914 1 98.31 30 THR B CA 1
ATOM 2272 C C . THR B 1 30 ? 9.125 -11.219 6.344 1 98.31 30 THR B C 1
ATOM 2274 O O . THR B 1 30 ? 9.062 -12.43 6.105 1 98.31 30 THR B O 1
ATOM 2277 N N . LEU B 1 31 ? 10.219 -10.5 6.133 1 98.44 31 LEU B N 1
ATOM 2278 C CA . LEU B 1 31 ? 11.445 -11.125 5.641 1 98.44 31 LEU B CA 1
ATOM 2279 C C . LEU B 1 31 ? 11.969 -12.148 6.645 1 98.44 31 LEU B C 1
ATOM 2281 O O . LEU B 1 31 ? 12.289 -13.281 6.277 1 98.44 31 LEU B O 1
ATOM 2285 N N . LEU B 1 32 ? 12.008 -11.758 7.91 1 98.56 32 LEU B N 1
ATOM 2286 C CA . LEU B 1 32 ? 12.492 -12.648 8.961 1 98.56 32 LEU B CA 1
ATOM 2287 C C . LEU B 1 32 ? 11.57 -13.852 9.125 1 98.56 32 LEU B C 1
ATOM 2289 O O . LEU B 1 32 ? 12.039 -14.977 9.336 1 98.56 32 LEU B O 1
ATOM 2293 N N . PHE B 1 33 ? 10.312 -13.594 9.039 1 98.75 33 PHE B N 1
ATOM 2294 C CA . PHE B 1 33 ? 9.344 -14.672 9.117 1 98.75 33 PHE B CA 1
ATOM 2295 C C . PHE B 1 33 ? 9.539 -15.672 7.984 1 98.75 33 PHE B C 1
ATOM 2297 O O . PHE B 1 33 ? 9.578 -16.875 8.211 1 98.75 33 PHE B O 1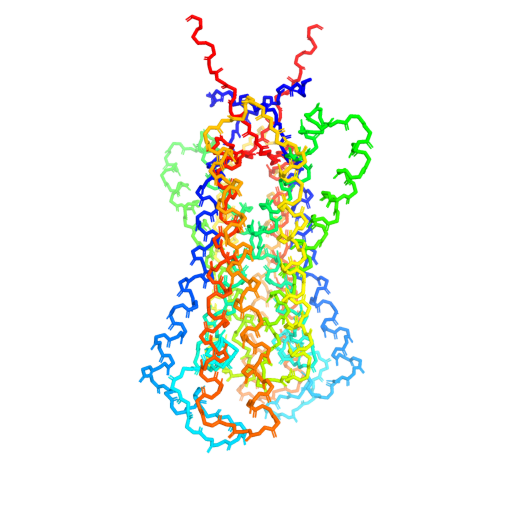
ATOM 2304 N N . CYS B 1 34 ? 9.641 -15.172 6.723 1 98.44 34 CYS B N 1
ATOM 2305 C CA . CYS B 1 34 ? 9.828 -16.031 5.566 1 98.44 34 CYS B CA 1
ATOM 2306 C C . CYS B 1 34 ? 11.133 -16.828 5.684 1 98.44 34 CYS B C 1
ATOM 2308 O O . CYS B 1 34 ? 11.18 -18.016 5.363 1 98.44 34 CYS B O 1
ATOM 2310 N N . PHE B 1 35 ? 12.156 -16.141 6.16 1 98.56 35 PHE B N 1
ATOM 2311 C CA . PHE B 1 35 ? 13.445 -16.812 6.34 1 98.56 35 PHE B CA 1
ATOM 2312 C C . PHE B 1 35 ? 13.336 -17.922 7.371 1 98.56 35 PHE B C 1
ATOM 2314 O O . PHE B 1 35 ? 13.688 -19.078 7.094 1 98.56 35 PHE B O 1
ATOM 2321 N N . ALA B 1 36 ? 12.805 -17.625 8.555 1 98.56 36 ALA B N 1
ATOM 2322 C CA . ALA B 1 36 ? 12.734 -18.578 9.664 1 98.56 36 ALA B CA 1
ATOM 2323 C C . ALA B 1 36 ? 11.852 -19.766 9.305 1 98.56 36 ALA B C 1
ATOM 2325 O O . ALA B 1 36 ? 12.242 -20.922 9.516 1 98.56 36 ALA B O 1
ATOM 2326 N N . THR B 1 37 ? 10.727 -19.5 8.711 1 98.5 37 THR B N 1
ATOM 2327 C CA . THR B 1 37 ? 9.781 -20.578 8.445 1 98.5 37 THR B CA 1
ATOM 2328 C C . THR B 1 37 ? 10.242 -21.422 7.262 1 98.5 37 THR B C 1
ATOM 2330 O O . THR B 1 37 ? 10.055 -22.641 7.254 1 98.5 37 THR B O 1
ATOM 2333 N N . SER B 1 38 ? 10.852 -20.812 6.254 1 97.69 38 SER B N 1
ATOM 2334 C CA . SER B 1 38 ? 11.352 -21.609 5.137 1 97.69 38 SER B CA 1
ATOM 2335 C C . SER B 1 38 ? 12.531 -22.469 5.559 1 97.69 38 SER B C 1
ATOM 2337 O O . SER B 1 38 ? 12.656 -23.625 5.129 1 97.69 38 SER B O 1
ATOM 2339 N N . MET B 1 39 ? 13.422 -21.969 6.41 1 97.62 39 MET B N 1
ATOM 2340 C CA . MET B 1 39 ? 14.57 -22.719 6.906 1 97.62 39 MET B CA 1
ATOM 2341 C C . MET B 1 39 ? 14.109 -23.875 7.801 1 97.62 39 MET B C 1
ATOM 2343 O O . MET B 1 39 ? 14.734 -24.938 7.816 1 97.62 39 MET B O 1
ATOM 2347 N N . TRP B 1 40 ? 13 -23.672 8.438 1 97.75 40 TRP B N 1
ATOM 2348 C CA . TRP B 1 40 ? 12.508 -24.672 9.383 1 97.75 40 TRP B CA 1
ATOM 2349 C C . TRP B 1 40 ? 11.695 -25.75 8.656 1 97.75 40 TRP B C 1
ATOM 2351 O O . TRP B 1 40 ? 11.844 -26.938 8.938 1 97.75 40 TRP B O 1
ATOM 2361 N N . PHE B 1 41 ? 10.859 -25.375 7.68 1 97.56 41 PHE B N 1
ATOM 2362 C CA . PHE B 1 41 ? 9.883 -26.312 7.133 1 97.56 41 PHE B CA 1
ATOM 2363 C C . PHE B 1 41 ? 10.281 -26.734 5.723 1 97.56 41 PHE B C 1
ATOM 2365 O O . PHE B 1 41 ? 9.805 -27.766 5.227 1 97.56 41 PHE B O 1
ATOM 2372 N N . GLN B 1 42 ? 11.141 -25.984 4.988 1 97.62 42 GLN B N 1
ATOM 2373 C CA . GLN B 1 42 ? 11.422 -26.25 3.582 1 97.62 42 GLN B CA 1
ATOM 2374 C C . GLN B 1 42 ? 12.898 -26.016 3.266 1 97.62 42 GLN B C 1
ATOM 2376 O O . GLN B 1 42 ? 13.227 -25.406 2.246 1 97.62 42 GLN B O 1
ATOM 2381 N N . TYR B 1 43 ? 13.734 -26.469 4.098 1 96.88 43 TYR B N 1
ATOM 2382 C CA . TYR B 1 43 ? 15.172 -26.234 4.02 1 96.88 43 TYR B CA 1
ATOM 2383 C C . TYR B 1 43 ? 15.727 -26.656 2.666 1 96.88 43 TYR B C 1
ATOM 2385 O O . TYR B 1 43 ? 16.422 -25.891 2.002 1 96.88 43 TYR B O 1
ATOM 2393 N N . THR B 1 44 ? 15.445 -27.797 2.195 1 96.06 44 THR B N 1
ATOM 2394 C CA . THR B 1 44 ? 16 -28.344 0.959 1 96.06 44 THR B CA 1
ATOM 2395 C C . THR B 1 44 ? 15.492 -27.578 -0.25 1 96.06 44 THR B C 1
ATOM 2397 O O . THR B 1 44 ? 16.266 -27.25 -1.154 1 96.06 44 THR B O 1
ATOM 2400 N N . GLU B 1 45 ? 14.25 -27.219 -0.228 1 94.88 45 GLU B N 1
ATOM 2401 C CA . GLU B 1 45 ? 13.641 -26.547 -1.371 1 94.88 45 GLU B CA 1
ATOM 2402 C C . GLU B 1 45 ? 14.25 -25.172 -1.586 1 94.88 45 GLU B C 1
ATOM 2404 O O . GLU B 1 45 ? 14.508 -24.766 -2.723 1 94.88 45 GLU B O 1
ATOM 2409 N N . VAL B 1 46 ? 14.539 -24.469 -0.507 1 96.25 46 VAL B N 1
ATOM 2410 C CA . VAL B 1 46 ? 14.961 -23.078 -0.656 1 96.25 46 VAL B CA 1
ATOM 2411 C C . VAL B 1 46 ? 16.469 -23.016 -0.843 1 96.25 46 VAL B C 1
ATOM 2413 O O . VAL B 1 46 ? 17.016 -22 -1.284 1 96.25 46 VAL B O 1
ATOM 2416 N N . ASN B 1 47 ? 17.156 -24.062 -0.539 1 95.94 47 ASN B N 1
ATOM 2417 C CA . ASN B 1 47 ? 18.609 -24.047 -0.667 1 95.94 47 ASN B CA 1
ATOM 2418 C C . ASN B 1 47 ? 19.078 -24.797 -1.913 1 95.94 47 ASN B C 1
ATOM 2420 O O . ASN B 1 47 ? 20.266 -24.844 -2.209 1 95.94 47 ASN B O 1
ATOM 2424 N N . THR B 1 48 ? 18.172 -25.344 -2.66 1 92.5 48 THR B N 1
ATOM 2425 C CA . THR B 1 48 ? 18.516 -26.047 -3.891 1 92.5 48 THR B CA 1
ATOM 2426 C C . THR B 1 48 ? 18.578 -25.078 -5.066 1 92.5 48 THR B C 1
ATOM 2428 O O . THR B 1 48 ? 17.641 -24.297 -5.273 1 92.5 48 THR B O 1
ATOM 2431 N N . THR B 1 49 ? 19.672 -25.141 -5.781 1 91.19 49 THR B N 1
ATOM 2432 C CA . THR B 1 49 ? 19.859 -24.281 -6.949 1 91.19 49 THR B CA 1
ATOM 2433 C C . THR B 1 49 ? 20 -25.125 -8.219 1 91.19 49 THR B C 1
ATOM 2435 O O . THR B 1 49 ? 19.969 -26.359 -8.156 1 91.19 49 THR B O 1
ATOM 2438 N N . ALA B 1 50 ? 20.094 -24.469 -9.281 1 88 50 ALA B N 1
ATOM 2439 C CA . ALA B 1 50 ? 20.25 -25.156 -10.562 1 88 50 ALA B CA 1
ATOM 2440 C C . ALA B 1 50 ? 21.562 -25.953 -10.602 1 88 50 ALA B C 1
ATOM 2442 O O . ALA B 1 50 ? 21.656 -26.953 -11.312 1 88 50 ALA B O 1
ATOM 2443 N N . CYS B 1 51 ? 22.594 -25.547 -9.828 1 90.56 51 CYS B N 1
ATOM 2444 C CA . CYS B 1 51 ? 23.891 -26.188 -9.789 1 90.56 51 CYS B CA 1
ATOM 2445 C C . CYS B 1 51 ? 23.859 -27.453 -8.953 1 90.56 51 CYS B C 1
ATOM 2447 O O . CYS B 1 51 ? 24.75 -28.281 -9.031 1 90.56 51 CYS B O 1
ATOM 2449 N N . LYS B 1 52 ? 22.922 -27.578 -8.078 1 91.69 52 LYS B N 1
ATOM 2450 C CA . LYS B 1 52 ? 22.734 -28.75 -7.223 1 91.69 52 LYS B CA 1
ATOM 2451 C C . LYS B 1 52 ? 23.953 -28.984 -6.34 1 91.69 52 LYS B C 1
ATOM 2453 O O . LYS B 1 52 ? 24.422 -30.109 -6.188 1 91.69 52 LYS B O 1
ATOM 2458 N N . VAL B 1 53 ? 24.594 -27.953 -5.961 1 93.19 53 VAL B N 1
ATOM 2459 C CA . VAL B 1 53 ? 25.688 -28.016 -5 1 93.19 53 VAL B CA 1
ATOM 2460 C C . VAL B 1 53 ? 25.188 -27.578 -3.623 1 93.19 53 VAL B C 1
ATOM 2462 O O . VAL B 1 53 ? 24.109 -27 -3.496 1 93.19 53 VAL B O 1
ATOM 2465 N N . TYR B 1 54 ? 26.016 -27.828 -2.674 1 94.44 54 TYR B N 1
ATOM 2466 C CA . TYR B 1 54 ? 25.609 -27.562 -1.3 1 94.44 54 TYR B CA 1
ATOM 2467 C C . TYR B 1 54 ? 25.594 -26.078 -1.005 1 94.44 54 TYR B C 1
ATOM 2469 O O . TYR B 1 54 ? 26.562 -25.359 -1.326 1 94.44 54 TYR B O 1
ATOM 2477 N N . ASN B 1 55 ? 24.469 -25.531 -0.453 1 95.62 55 ASN B N 1
ATOM 2478 C CA . ASN B 1 55 ? 24.266 -24.203 0.102 1 95.62 55 ASN B CA 1
ATOM 2479 C C . ASN B 1 55 ? 23.484 -24.25 1.414 1 95.62 55 ASN B C 1
ATOM 2481 O O . ASN B 1 55 ? 22.703 -25.172 1.643 1 95.62 55 ASN B O 1
ATOM 2485 N N . PHE B 1 56 ? 23.766 -23.25 2.246 1 95.19 56 PHE B N 1
ATOM 2486 C CA . PHE B 1 56 ? 23.094 -23.328 3.543 1 95.19 56 PHE B CA 1
ATOM 2487 C C . PHE B 1 56 ? 22.25 -22.094 3.791 1 95.19 56 PHE B C 1
ATOM 2489 O O . PHE B 1 56 ? 21.438 -22.062 4.719 1 95.19 56 PHE B O 1
ATOM 2496 N N . CYS B 1 57 ? 22.406 -21.031 3.031 1 96.94 57 CYS B N 1
ATOM 2497 C CA . CYS B 1 57 ? 21.641 -19.797 3.168 1 96.94 57 CYS B CA 1
ATOM 2498 C C . CYS B 1 57 ? 20.922 -19.469 1.874 1 96.94 57 CYS B C 1
ATOM 2500 O O . CYS B 1 57 ? 21.547 -19.156 0.865 1 96.94 57 CYS B O 1
ATOM 2502 N N . PRO B 1 58 ? 19.578 -19.562 1.918 1 97.44 58 PRO B N 1
ATOM 2503 C CA . PRO B 1 58 ? 18.812 -19.281 0.707 1 97.44 58 PRO B CA 1
ATOM 2504 C C . PRO B 1 58 ? 18.734 -17.797 0.395 1 97.44 58 PRO B C 1
ATOM 2506 O O . PRO B 1 58 ? 18.891 -16.953 1.292 1 97.44 58 PRO B O 1
ATOM 2509 N N . SER B 1 59 ? 18.484 -17.469 -0.824 1 97.19 59 SER B N 1
ATOM 2510 C CA . SER B 1 59 ? 18.328 -16.078 -1.232 1 97.19 59 SER B CA 1
ATOM 2511 C C . SER B 1 59 ? 16.984 -15.508 -0.773 1 97.19 59 SER B C 1
ATOM 2513 O O . SER B 1 59 ? 16.094 -16.266 -0.407 1 97.19 59 SER B O 1
ATOM 2515 N N . VAL B 1 60 ? 16.859 -14.211 -0.833 1 97.81 60 VAL B N 1
ATOM 2516 C CA . VAL B 1 60 ? 15.602 -13.539 -0.504 1 97.81 60 VAL B CA 1
ATOM 2517 C C . VAL B 1 60 ? 14.508 -13.969 -1.482 1 97.81 60 VAL B C 1
ATOM 2519 O O . VAL B 1 60 ? 13.375 -14.242 -1.079 1 97.81 60 VAL B O 1
ATOM 2522 N N . SER B 1 61 ? 14.852 -14.133 -2.74 1 96.62 61 SER B N 1
ATOM 2523 C CA . SER B 1 61 ? 13.883 -14.523 -3.76 1 96.62 61 SER B CA 1
ATOM 2524 C C . SER B 1 61 ? 13.367 -15.938 -3.516 1 96.62 61 SER B C 1
ATOM 2526 O O . SER B 1 61 ? 12.203 -16.234 -3.801 1 96.62 61 SER B O 1
ATOM 2528 N N . ALA B 1 62 ? 14.227 -16.797 -3.037 1 96.69 62 ALA B N 1
ATOM 2529 C CA . ALA B 1 62 ? 13.828 -18.188 -2.791 1 96.69 62 ALA B CA 1
ATOM 2530 C C . ALA B 1 62 ? 12.844 -18.281 -1.629 1 96.69 62 ALA B C 1
ATOM 2532 O O . ALA B 1 62 ? 11.828 -18.969 -1.723 1 96.69 62 ALA B O 1
ATOM 2533 N N . ILE B 1 63 ? 13.094 -17.547 -0.554 1 97.5 63 ILE B N 1
ATOM 2534 C CA . ILE B 1 63 ? 12.273 -17.688 0.645 1 97.5 63 ILE B CA 1
ATOM 2535 C C . ILE B 1 63 ? 10.969 -16.922 0.474 1 97.5 63 ILE B C 1
ATOM 2537 O O . ILE B 1 63 ? 9.969 -17.234 1.13 1 97.5 63 ILE B O 1
ATOM 2541 N N . THR B 1 64 ? 10.945 -15.898 -0.363 1 96.94 64 THR B N 1
ATOM 2542 C CA . THR B 1 64 ? 9.734 -15.102 -0.569 1 96.94 64 THR B CA 1
ATOM 2543 C C . THR B 1 64 ? 8.961 -15.609 -1.781 1 96.94 64 THR B C 1
ATOM 2545 O O . THR B 1 64 ? 7.871 -15.109 -2.078 1 96.94 64 THR B O 1
ATOM 2548 N N . GLY B 1 65 ? 9.508 -16.578 -2.43 1 95.06 65 GLY B N 1
ATOM 2549 C CA . GLY B 1 65 ? 8.867 -17.078 -3.637 1 95.06 65 GLY B CA 1
ATOM 2550 C C . GLY B 1 65 ? 8.164 -18.406 -3.434 1 95.06 65 GLY B C 1
ATOM 2551 O O . GLY B 1 65 ? 7.469 -18.891 -4.328 1 95.06 65 GLY B O 1
ATOM 2552 N N . ILE B 1 66 ? 8.305 -18.938 -2.301 1 94.81 66 ILE B N 1
ATOM 2553 C CA . ILE B 1 66 ? 7.723 -20.25 -2.047 1 94.81 66 ILE B CA 1
ATOM 2554 C C . ILE B 1 66 ? 6.461 -20.094 -1.2 1 94.81 66 ILE B C 1
ATOM 2556 O O . ILE B 1 66 ? 6.34 -19.141 -0.421 1 94.81 66 ILE B O 1
ATOM 2560 N N . SER B 1 67 ? 5.492 -21.047 -1.384 1 93.44 67 SER B N 1
ATOM 2561 C CA . SER B 1 67 ? 4.254 -21.031 -0.612 1 93.44 67 SER B CA 1
ATOM 2562 C C . SER B 1 67 ? 4.406 -21.828 0.686 1 93.44 67 SER B C 1
ATOM 2564 O O . SER B 1 67 ? 5.004 -22.906 0.699 1 93.44 67 SER B O 1
ATOM 2566 N N . PRO B 1 68 ? 3.938 -21.219 1.754 1 95.06 68 PRO B N 1
ATOM 2567 C CA . PRO B 1 68 ? 2.99 -20.094 1.863 1 95.06 68 PRO B CA 1
ATOM 2568 C C . PRO B 1 68 ? 3.672 -18.781 2.189 1 95.06 68 PRO B C 1
ATOM 2570 O O . PRO B 1 68 ? 2.998 -17.75 2.355 1 95.06 68 PRO B O 1
ATOM 2573 N N . GLN B 1 69 ? 5.051 -18.781 2.32 1 97.06 69 GLN B N 1
ATOM 2574 C CA . GLN B 1 69 ? 5.801 -17.578 2.678 1 97.06 69 GLN B CA 1
ATOM 2575 C C . GLN B 1 69 ? 5.562 -16.453 1.671 1 97.06 69 GLN B C 1
ATOM 2577 O O . GLN B 1 69 ? 5.516 -15.281 2.041 1 97.06 69 GLN B O 1
ATOM 2582 N N . ARG B 1 70 ? 5.332 -16.859 0.449 1 96.62 70 ARG B N 1
ATOM 2583 C CA . ARG B 1 70 ? 5.117 -15.883 -0.607 1 96.62 70 ARG B CA 1
ATOM 2584 C C . ARG B 1 70 ? 3.9 -15.008 -0.309 1 96.62 70 ARG B C 1
ATOM 2586 O O . ARG B 1 70 ? 3.908 -13.805 -0.582 1 96.62 70 ARG B O 1
ATOM 2593 N N . TYR B 1 71 ? 2.822 -15.586 0.234 1 96.19 71 TYR B N 1
ATOM 2594 C CA . TYR B 1 71 ? 1.61 -14.836 0.548 1 96.19 71 TYR B CA 1
ATOM 2595 C C . TYR B 1 71 ? 1.871 -13.812 1.643 1 96.19 71 TYR B C 1
ATOM 2597 O O . TYR B 1 71 ? 1.402 -12.672 1.56 1 96.19 71 TYR B O 1
ATOM 2605 N N . VAL B 1 72 ? 2.627 -14.211 2.598 1 97.5 72 VAL B N 1
ATOM 2606 C CA . VAL B 1 72 ? 2.949 -13.328 3.719 1 97.5 72 VAL B CA 1
ATOM 2607 C C . VAL B 1 72 ? 3.789 -12.156 3.229 1 97.5 72 VAL B C 1
ATOM 2609 O O . VAL B 1 72 ? 3.518 -11 3.572 1 97.5 72 VAL B O 1
ATOM 2612 N N . TRP B 1 73 ? 4.777 -12.445 2.43 1 98.12 73 TRP B N 1
ATOM 2613 C CA . TRP B 1 73 ? 5.641 -11.406 1.874 1 98.12 73 TRP B CA 1
ATOM 2614 C C . TRP B 1 73 ? 4.84 -10.438 1.013 1 98.12 73 TRP B C 1
ATOM 2616 O O . TRP B 1 73 ? 4.973 -9.219 1.156 1 98.12 73 TRP B O 1
ATOM 2626 N N . ARG B 1 74 ? 3.988 -10.953 0.188 1 97.88 74 ARG B N 1
ATOM 2627 C CA . ARG B 1 74 ? 3.172 -10.133 -0.696 1 97.88 74 ARG B CA 1
ATOM 2628 C C . ARG B 1 74 ? 2.275 -9.188 0.106 1 97.88 74 ARG B C 1
ATOM 2630 O O . ARG B 1 74 ? 2.158 -8.008 -0.221 1 97.88 74 ARG B O 1
ATOM 2637 N N . VAL B 1 75 ? 1.692 -9.711 1.119 1 97.75 75 VAL B N 1
ATOM 2638 C CA . VAL B 1 75 ? 0.83 -8.898 1.966 1 97.75 75 VAL B CA 1
ATOM 2639 C C . VAL B 1 75 ? 1.66 -7.82 2.662 1 97.75 75 VAL B C 1
ATOM 2641 O O . VAL B 1 75 ? 1.253 -6.656 2.725 1 97.75 75 VAL B O 1
ATOM 2644 N N . GLY B 1 76 ? 2.781 -8.219 3.186 1 98.19 76 GLY B N 1
ATOM 2645 C CA . GLY B 1 76 ? 3.66 -7.262 3.842 1 98.19 76 GLY B CA 1
ATOM 2646 C C . GLY B 1 76 ? 4.066 -6.109 2.943 1 98.19 76 GLY B C 1
ATOM 2647 O O . GLY B 1 76 ? 4.02 -4.949 3.357 1 98.19 76 GLY B O 1
ATOM 2648 N N . VAL B 1 77 ? 4.41 -6.406 1.748 1 98.31 77 VAL B N 1
ATOM 2649 C CA . VAL B 1 77 ? 4.855 -5.383 0.808 1 98.31 77 VAL B CA 1
ATOM 2650 C C . VAL B 1 77 ? 3.67 -4.512 0.393 1 98.31 77 VAL B C 1
ATOM 2652 O O . VAL B 1 77 ? 3.818 -3.303 0.196 1 98.31 77 VAL B O 1
ATOM 2655 N N . ALA B 1 78 ? 2.508 -5.121 0.248 1 98.25 78 ALA B N 1
ATOM 2656 C CA . ALA B 1 78 ? 1.315 -4.344 -0.08 1 98.25 78 ALA B CA 1
ATOM 2657 C C . ALA B 1 78 ? 1.044 -3.283 0.982 1 98.25 78 ALA B C 1
ATOM 2659 O O . ALA B 1 78 ? 0.754 -2.129 0.655 1 98.25 78 ALA B O 1
ATOM 2660 N N . LEU B 1 79 ? 1.167 -3.643 2.223 1 97.94 79 LEU B N 1
ATOM 2661 C CA . LEU B 1 79 ? 0.92 -2.73 3.332 1 97.94 79 LEU B CA 1
ATOM 2662 C C . LEU B 1 79 ? 2.035 -1.695 3.443 1 97.94 79 LEU B C 1
ATOM 2664 O O . LEU B 1 79 ? 1.802 -0.568 3.885 1 97.94 79 LEU B O 1
ATOM 2668 N N . HIS B 1 80 ? 3.184 -2.039 3.012 1 98.38 80 HIS B N 1
ATOM 2669 C CA . HIS B 1 80 ? 4.387 -1.221 3.094 1 98.38 80 HIS B CA 1
ATOM 2670 C C . HIS B 1 80 ? 4.395 -0.143 2.016 1 98.38 80 HIS B C 1
ATOM 2672 O O . HIS B 1 80 ? 4.863 0.974 2.25 1 98.38 80 HIS B O 1
ATOM 2678 N N . THR B 1 81 ? 3.869 -0.389 0.886 1 98.31 81 THR B N 1
ATOM 2679 C CA . THR B 1 81 ? 4.086 0.399 -0.322 1 98.31 81 THR B CA 1
ATOM 2680 C C . THR B 1 81 ? 3.504 1.801 -0.165 1 98.31 81 THR B C 1
ATOM 2682 O O . THR B 1 81 ? 4.18 2.795 -0.439 1 98.31 81 THR B O 1
ATOM 2685 N N . GLY B 1 82 ? 2.324 1.909 0.286 1 97.12 82 GLY B N 1
ATOM 2686 C CA . GLY B 1 82 ? 1.686 3.207 0.436 1 97.12 82 GLY B CA 1
ATOM 2687 C C . GLY B 1 82 ? 2.465 4.156 1.33 1 97.12 82 GLY B C 1
ATOM 2688 O O . GLY B 1 82 ? 2.896 5.223 0.886 1 97.12 82 GLY B O 1
ATOM 2689 N N . PRO B 1 83 ? 2.68 3.734 2.568 1 97.5 83 PRO B N 1
ATOM 2690 C CA . PRO B 1 83 ? 3.449 4.586 3.48 1 97.5 83 PRO B CA 1
ATOM 2691 C C . PRO B 1 83 ? 4.852 4.887 2.961 1 97.5 83 PRO B C 1
ATOM 2693 O O . PRO B 1 83 ? 5.371 5.988 3.176 1 97.5 83 PRO B O 1
ATOM 2696 N N . ARG B 1 84 ? 5.449 3.928 2.289 1 98 84 ARG B N 1
ATOM 2697 C CA . ARG B 1 84 ? 6.785 4.121 1.734 1 98 84 ARG B CA 1
ATOM 2698 C C . ARG B 1 84 ? 6.793 5.25 0.708 1 98 84 ARG B C 1
ATOM 2700 O O . ARG B 1 84 ? 7.684 6.105 0.725 1 98 84 ARG B O 1
ATOM 2707 N N . LEU B 1 85 ? 5.863 5.277 -0.13 1 97.94 85 LEU B N 1
ATOM 2708 C CA . LEU B 1 85 ? 5.777 6.312 -1.155 1 97.94 85 LEU B CA 1
ATOM 2709 C C . LEU B 1 85 ? 5.457 7.668 -0.536 1 97.94 85 LEU B C 1
ATOM 2711 O O . LEU B 1 85 ? 5.973 8.695 -0.979 1 97.94 85 LEU B O 1
ATOM 2715 N N . LEU B 1 86 ? 4.621 7.633 0.455 1 97.19 86 LEU B N 1
ATOM 2716 C CA . LEU B 1 86 ? 4.289 8.867 1.16 1 97.19 86 LEU B CA 1
ATOM 2717 C C . LEU B 1 86 ? 5.527 9.469 1.816 1 97.19 86 LEU B C 1
ATOM 2719 O O . LEU B 1 86 ? 5.805 10.656 1.655 1 97.19 86 LEU B O 1
ATOM 2723 N N . LEU B 1 87 ? 6.273 8.688 2.494 1 97.75 87 LEU B N 1
ATOM 2724 C CA . LEU B 1 87 ? 7.465 9.156 3.188 1 97.75 87 LEU B CA 1
ATOM 2725 C C . LEU B 1 87 ? 8.523 9.625 2.193 1 97.75 87 LEU B C 1
ATOM 2727 O O . LEU B 1 87 ? 9.227 10.609 2.441 1 97.75 87 LEU B O 1
ATOM 2731 N N . ALA B 1 88 ? 8.633 8.922 1.093 1 97.94 88 ALA B N 1
ATOM 2732 C CA . ALA B 1 88 ? 9.562 9.328 0.046 1 97.94 88 ALA B CA 1
ATOM 2733 C C . ALA B 1 88 ? 9.234 10.734 -0.464 1 97.94 88 ALA B C 1
ATOM 2735 O O . ALA B 1 88 ? 10.141 11.508 -0.789 1 97.94 88 ALA B O 1
ATOM 2736 N N . SER B 1 89 ? 8 11.117 -0.45 1 97 89 SER B N 1
ATOM 2737 C CA . SER B 1 89 ? 7.539 12.375 -1.033 1 97 89 SER B CA 1
ATOM 2738 C C . SER B 1 89 ? 7.871 13.555 -0.131 1 97 89 SER B C 1
ATOM 2740 O O . SER B 1 89 ? 7.676 14.711 -0.517 1 97 89 SER B O 1
ATOM 2742 N N . LEU B 1 90 ? 8.414 13.312 0.995 1 96.81 90 LEU B N 1
ATOM 2743 C CA . LEU B 1 90 ? 8.781 14.391 1.911 1 96.81 90 LEU B CA 1
ATOM 2744 C C . LEU B 1 90 ? 10.125 14.992 1.531 1 96.81 90 LEU B C 1
ATOM 2746 O O . LEU B 1 90 ? 10.398 16.156 1.83 1 96.81 90 LEU B O 1
ATOM 2750 N N . TYR B 1 91 ? 10.953 14.289 0.857 1 96.38 91 TYR B N 1
ATOM 2751 C CA . TYR B 1 91 ? 12.359 14.625 0.704 1 96.38 91 TYR B CA 1
ATOM 2752 C C . TYR B 1 91 ? 12.539 15.766 -0.293 1 96.38 91 TYR B C 1
ATOM 2754 O O . TYR B 1 91 ? 13.438 16.594 -0.135 1 96.38 91 TYR B O 1
ATOM 2762 N N . PRO B 1 92 ? 11.727 15.852 -1.379 1 95.44 92 PRO B N 1
ATOM 2763 C CA . PRO B 1 92 ? 11.922 16.984 -2.283 1 95.44 92 PRO B CA 1
ATOM 2764 C C . PRO B 1 92 ? 11.836 18.328 -1.566 1 95.44 92 PRO B C 1
ATOM 2766 O O . PRO B 1 92 ? 12.719 19.188 -1.736 1 95.44 92 PRO B O 1
ATOM 2769 N N . ARG B 1 93 ? 10.844 18.531 -0.711 1 93.88 93 ARG B N 1
ATOM 2770 C CA . ARG B 1 93 ? 10.719 19.797 0.01 1 93.88 93 ARG B CA 1
ATOM 2771 C C . ARG B 1 93 ? 11.734 19.891 1.14 1 93.88 93 ARG B C 1
ATOM 2773 O O . ARG B 1 93 ? 12.234 20.969 1.451 1 93.88 93 ARG B O 1
ATOM 2780 N N . TYR B 1 94 ? 12.031 18.781 1.759 1 94.56 94 TYR B N 1
ATOM 2781 C CA . TYR B 1 94 ? 13.07 18.734 2.787 1 94.56 94 TYR B CA 1
ATOM 2782 C C . TYR B 1 94 ? 14.383 19.312 2.26 1 94.56 94 TYR B C 1
ATOM 2784 O O . TYR B 1 94 ? 14.961 20.219 2.863 1 94.56 94 TYR B O 1
ATOM 2792 N N . PHE B 1 95 ? 14.797 18.812 1.117 1 95.75 95 PHE B N 1
ATOM 2793 C CA . PHE B 1 95 ? 16.047 19.281 0.526 1 95.75 95 PHE B CA 1
ATOM 2794 C C . PHE B 1 95 ? 15.875 20.672 -0.087 1 95.75 95 PHE B C 1
ATOM 2796 O O . PHE B 1 95 ? 16.812 21.469 -0.095 1 95.75 95 PHE B O 1
ATOM 2803 N N . GLY B 1 96 ? 14.664 20.922 -0.596 1 93.94 96 GLY B N 1
ATOM 2804 C CA . GLY B 1 96 ? 14.391 22.25 -1.112 1 93.94 96 GLY B CA 1
ATOM 2805 C C . GLY B 1 96 ? 14.641 23.344 -0.093 1 93.94 96 GLY B C 1
ATOM 2806 O O . GLY B 1 96 ? 15.125 24.422 -0.44 1 93.94 96 GLY B O 1
ATOM 2807 N N . ARG B 1 97 ? 14.414 23.094 1.089 1 91.75 97 ARG B N 1
ATOM 2808 C CA . ARG B 1 97 ? 14.594 24.078 2.156 1 91.75 97 ARG B CA 1
ATOM 2809 C C . ARG B 1 97 ? 16.078 24.219 2.514 1 91.75 97 ARG B C 1
ATOM 2811 O O . ARG B 1 97 ? 16.469 25.219 3.123 1 91.75 97 ARG B O 1
ATOM 2818 N N . ARG B 1 98 ? 16.859 23.359 2.135 1 93.25 98 ARG B N 1
ATOM 2819 C CA . ARG B 1 98 ? 18.266 23.359 2.52 1 93.25 98 ARG B CA 1
ATOM 2820 C C . ARG B 1 98 ? 19.141 23.906 1.401 1 93.25 98 ARG B C 1
ATOM 2822 O O . ARG B 1 98 ? 20.359 23.969 1.536 1 93.25 98 ARG B O 1
ATOM 2829 N N . VAL B 1 99 ? 18.5 24.297 0.34 1 94.44 99 VAL B N 1
ATOM 2830 C CA . VAL B 1 99 ? 19.219 24.828 -0.803 1 94.44 99 VAL B CA 1
ATOM 2831 C C . VAL B 1 99 ? 19.984 26.078 -0.382 1 94.44 99 VAL B C 1
ATOM 2833 O O . VAL B 1 99 ? 21.078 26.344 -0.888 1 94.44 99 VAL B O 1
ATOM 2836 N N . ALA B 1 100 ? 19.406 26.859 0.557 1 92.5 100 ALA B N 1
ATOM 2837 C CA . ALA B 1 100 ? 20.031 28.109 1.022 1 92.5 100 ALA B CA 1
ATOM 2838 C C . ALA B 1 100 ? 21.359 27.828 1.708 1 92.5 100 ALA B C 1
ATOM 2840 O O . ALA B 1 100 ? 22.219 28.719 1.804 1 92.5 100 ALA B O 1
ATOM 2841 N N . ARG B 1 101 ? 21.531 26.594 2.143 1 93.19 101 ARG B N 1
ATOM 2842 C CA . ARG B 1 101 ? 22.75 26.203 2.852 1 93.19 101 ARG B CA 1
ATOM 2843 C C . ARG B 1 101 ? 23.844 25.797 1.876 1 93.19 101 ARG B C 1
ATOM 2845 O O . ARG B 1 101 ? 24.984 25.547 2.279 1 93.19 101 ARG B O 1
ATOM 2852 N N . VAL B 1 102 ? 23.547 25.719 0.628 1 96 102 VAL B N 1
ATOM 2853 C CA . VAL B 1 102 ? 24.469 25.266 -0.405 1 96 102 VAL B CA 1
ATOM 2854 C C . VAL B 1 102 ? 25.141 26.453 -1.075 1 96 102 VAL B C 1
ATOM 2856 O O . VAL B 1 102 ? 24.516 27.5 -1.274 1 96 102 VAL B O 1
ATOM 2859 N N . ALA B 1 103 ? 26.391 26.328 -1.373 1 95.06 103 ALA B N 1
ATOM 2860 C CA . ALA B 1 103 ? 27.094 27.391 -2.088 1 95.06 103 ALA B CA 1
ATOM 2861 C C . ALA B 1 103 ? 26.359 27.766 -3.373 1 95.06 103 ALA B C 1
ATOM 2863 O O . ALA B 1 103 ? 25.875 26.891 -4.098 1 95.06 103 ALA B O 1
ATOM 2864 N N . PRO B 1 104 ? 26.281 29.016 -3.639 1 95.44 104 PRO B N 1
ATOM 2865 C CA . PRO B 1 104 ? 25.516 29.5 -4.793 1 95.44 104 PRO B CA 1
ATOM 2866 C C . PRO B 1 104 ? 25.938 28.812 -6.098 1 95.44 104 PRO B C 1
ATOM 2868 O O . PRO B 1 104 ? 25.078 28.516 -6.938 1 95.44 104 PRO B O 1
ATOM 2871 N N . GLU B 1 105 ? 27.156 28.516 -6.246 1 96.25 105 GLU B N 1
ATOM 2872 C CA . GLU B 1 105 ? 27.656 27.938 -7.488 1 96.25 105 GLU B CA 1
ATOM 2873 C C . GLU B 1 105 ? 27.234 26.484 -7.641 1 96.25 105 GLU B C 1
ATOM 2875 O O . GLU B 1 105 ? 27.25 25.938 -8.75 1 96.25 105 GLU B O 1
ATOM 2880 N N . ARG B 1 106 ? 26.844 25.891 -6.543 1 97.19 106 ARG B N 1
ATOM 2881 C CA . ARG B 1 106 ? 26.531 24.453 -6.57 1 97.19 106 ARG B CA 1
ATOM 2882 C C . ARG B 1 106 ? 25.047 24.219 -6.379 1 97.19 106 ARG B C 1
ATOM 2884 O O . ARG B 1 106 ? 24.594 23.078 -6.309 1 97.19 106 ARG B O 1
ATOM 2891 N N . ARG B 1 107 ? 24.281 25.266 -6.348 1 96.81 107 ARG B N 1
ATOM 2892 C CA . ARG B 1 107 ? 22.859 25.156 -6.055 1 96.81 107 ARG B CA 1
ATOM 2893 C C . ARG B 1 107 ? 22.109 24.453 -7.184 1 96.81 107 ARG B C 1
ATOM 2895 O O . ARG B 1 107 ? 21.234 23.625 -6.934 1 96.81 107 ARG B O 1
ATOM 2902 N N . ALA B 1 108 ? 22.5 24.797 -8.375 1 96.44 108 ALA B N 1
ATOM 2903 C CA . ALA B 1 108 ? 21.859 24.156 -9.516 1 96.44 108 ALA B CA 1
ATOM 2904 C C . ALA B 1 108 ? 22.125 22.656 -9.516 1 96.44 108 ALA B C 1
ATOM 2906 O O . ALA B 1 108 ? 21.219 21.844 -9.766 1 96.44 108 ALA B O 1
ATOM 2907 N N . LEU B 1 109 ? 23.328 22.344 -9.273 1 96.62 109 LEU B N 1
ATOM 2908 C CA . LEU B 1 109 ? 23.703 20.938 -9.203 1 96.62 109 LEU B CA 1
ATOM 2909 C C . LEU B 1 109 ? 22.969 20.234 -8.062 1 96.62 109 LEU B C 1
ATOM 2911 O O . LEU B 1 109 ? 22.5 19.109 -8.227 1 96.62 109 LEU B O 1
ATOM 2915 N N . PHE B 1 110 ? 22.891 20.891 -6.93 1 97.5 110 PHE B N 1
ATOM 2916 C CA . PHE B 1 110 ? 22.203 20.359 -5.758 1 97.5 110 PHE B CA 1
ATOM 2917 C C . PHE B 1 110 ? 20.75 20.047 -6.07 1 97.5 110 PHE B C 1
ATOM 2919 O O . PHE B 1 110 ? 20.25 18.969 -5.758 1 97.5 110 PHE B O 1
ATOM 2926 N N . LEU B 1 111 ? 20.125 20.906 -6.75 1 96.75 111 LEU B N 1
ATOM 2927 C CA . LEU B 1 111 ? 18.719 20.75 -7.078 1 96.75 111 LEU B CA 1
ATOM 2928 C C . LEU B 1 111 ? 18.516 19.609 -8.07 1 96.75 111 LEU B C 1
ATOM 2930 O O . LEU B 1 111 ? 17.578 18.812 -7.938 1 96.75 111 LEU B O 1
ATOM 2934 N N . ARG B 1 112 ? 19.375 19.5 -9.031 1 97.44 112 ARG B N 1
ATOM 2935 C CA . ARG B 1 112 ? 19.297 18.391 -9.984 1 97.44 112 ARG B CA 1
ATOM 2936 C C . ARG B 1 112 ? 19.516 17.062 -9.297 1 97.44 112 ARG B C 1
ATOM 2938 O O . ARG B 1 112 ? 18.828 16.078 -9.594 1 97.44 112 ARG B O 1
ATOM 2945 N N . LEU B 1 113 ? 20.438 17.078 -8.438 1 97.94 113 LEU B N 1
ATOM 2946 C CA . LEU B 1 113 ? 20.781 15.867 -7.695 1 97.94 113 LEU B CA 1
ATOM 2947 C C . LEU B 1 113 ? 19.625 15.391 -6.832 1 97.94 113 LEU B C 1
ATOM 2949 O O . LEU B 1 113 ? 19.312 14.203 -6.801 1 97.94 113 LEU B O 1
ATOM 2953 N N . THR B 1 114 ? 19.016 16.312 -6.125 1 97.88 114 THR B N 1
ATOM 2954 C CA . THR B 1 114 ? 17.938 15.945 -5.219 1 97.88 114 THR B CA 1
ATOM 2955 C C . THR B 1 114 ? 16.703 15.508 -6.004 1 97.88 114 THR B C 1
ATOM 2957 O O . THR B 1 114 ? 15.961 14.625 -5.57 1 97.88 114 THR B O 1
ATOM 2960 N N . ARG B 1 115 ? 16.484 16.094 -7.141 1 97.62 115 ARG B N 1
ATOM 2961 C CA . ARG B 1 115 ? 15.406 15.641 -8.008 1 97.62 115 ARG B CA 1
ATOM 2962 C C . ARG B 1 115 ? 15.664 14.227 -8.531 1 97.62 115 ARG B C 1
ATOM 2964 O O . ARG B 1 115 ? 14.758 13.391 -8.555 1 97.62 115 ARG B O 1
ATOM 2971 N N . ALA B 1 116 ? 16.859 14.008 -8.922 1 98.31 116 ALA B N 1
ATOM 2972 C CA . ALA B 1 116 ? 17.25 12.672 -9.375 1 98.31 116 ALA B CA 1
ATOM 2973 C C . ALA B 1 116 ? 17.109 11.648 -8.25 1 98.31 116 ALA B C 1
ATOM 2975 O O . ALA B 1 116 ? 16.672 10.523 -8.477 1 98.31 116 ALA B O 1
ATOM 2976 N N . ALA B 1 117 ? 17.484 12.078 -7.047 1 98.5 117 ALA B N 1
ATOM 2977 C CA . ALA B 1 117 ? 17.375 11.188 -5.895 1 98.5 117 ALA B CA 1
ATOM 2978 C C . ALA B 1 117 ? 15.922 10.789 -5.645 1 98.5 117 ALA B C 1
ATOM 2980 O O . ALA B 1 117 ? 15.633 9.625 -5.371 1 98.5 117 ALA B O 1
ATOM 2981 N N . TYR B 1 118 ? 15.086 11.742 -5.742 1 98.56 118 TYR B N 1
ATOM 2982 C CA . TYR B 1 118 ? 13.672 11.438 -5.551 1 98.56 118 TYR B CA 1
ATOM 2983 C C . TYR B 1 118 ? 13.18 10.461 -6.613 1 98.56 118 TYR B C 1
ATOM 2985 O O . TYR B 1 118 ? 12.477 9.5 -6.301 1 98.56 118 TYR B O 1
ATOM 2993 N N . GLY B 1 119 ? 13.531 10.703 -7.859 1 98.69 119 GLY B N 1
ATOM 2994 C CA . GLY B 1 119 ? 13.172 9.781 -8.93 1 98.69 119 GLY B CA 1
ATOM 2995 C C . GLY B 1 119 ? 13.695 8.375 -8.695 1 98.69 119 GLY B C 1
ATOM 2996 O O . GLY B 1 119 ? 12.969 7.398 -8.891 1 98.69 119 GLY B O 1
ATOM 2997 N N . LEU B 1 120 ? 14.898 8.227 -8.305 1 98.75 120 LEU B N 1
ATOM 2998 C CA . LEU B 1 120 ? 15.508 6.934 -8.023 1 98.75 120 LEU B CA 1
ATOM 2999 C C . LEU B 1 120 ? 14.805 6.25 -6.852 1 98.75 120 LEU B C 1
ATOM 3001 O O . LEU B 1 120 ? 14.633 5.031 -6.855 1 98.75 120 LEU B O 1
ATOM 3005 N N . HIS B 1 121 ? 14.438 7.078 -5.871 1 98.56 121 HIS B N 1
ATOM 3006 C CA . HIS B 1 121 ? 13.688 6.578 -4.727 1 98.56 121 HIS B CA 1
ATOM 3007 C C . HIS B 1 121 ? 12.375 5.941 -5.168 1 98.56 121 HIS B C 1
ATOM 3009 O O . HIS B 1 121 ? 12.016 4.859 -4.695 1 98.56 121 HIS B O 1
ATOM 3015 N N . LEU B 1 122 ? 11.68 6.559 -6.043 1 98.5 122 LEU B N 1
ATOM 3016 C CA . LEU B 1 122 ? 10.414 6.047 -6.551 1 98.5 122 LEU B CA 1
ATOM 3017 C C . LEU B 1 122 ? 10.625 4.781 -7.375 1 98.5 122 LEU B C 1
ATOM 3019 O O . LEU B 1 122 ? 9.883 3.809 -7.234 1 98.5 122 LEU B O 1
ATOM 3023 N N . VAL B 1 123 ? 11.656 4.781 -8.188 1 98.69 123 VAL B N 1
ATOM 3024 C CA . VAL B 1 123 ? 11.961 3.607 -9 1 98.69 123 VAL B CA 1
ATOM 3025 C C . VAL B 1 123 ? 12.305 2.426 -8.102 1 98.69 123 VAL B C 1
ATOM 3027 O O . VAL B 1 123 ? 11.859 1.301 -8.344 1 98.69 123 VAL B O 1
ATOM 3030 N N . GLU B 1 124 ? 13.078 2.693 -7.133 1 98.75 124 GLU B N 1
ATOM 3031 C CA . GLU B 1 124 ? 13.43 1.653 -6.168 1 98.75 124 GLU B CA 1
ATOM 3032 C C . GLU B 1 124 ? 12.18 1.061 -5.52 1 98.75 124 GLU B C 1
ATOM 3034 O O . GLU B 1 124 ? 12.016 -0.161 -5.473 1 98.75 124 GLU B O 1
ATOM 3039 N N . ALA B 1 125 ? 11.305 1.947 -5.066 1 98.44 125 ALA B N 1
ATOM 3040 C CA . ALA B 1 125 ? 10.094 1.5 -4.383 1 98.44 125 ALA B CA 1
ATOM 3041 C C . ALA B 1 125 ? 9.195 0.705 -5.324 1 98.44 125 ALA B C 1
ATOM 3043 O O . ALA B 1 125 ? 8.672 -0.345 -4.953 1 98.44 125 ALA B O 1
ATOM 3044 N N . LEU B 1 126 ? 9.078 1.122 -6.512 1 98.25 126 LEU B N 1
ATOM 3045 C CA . LEU B 1 126 ? 8.219 0.443 -7.477 1 98.25 126 LEU B CA 1
ATOM 3046 C C . LEU B 1 126 ? 8.859 -0.856 -7.953 1 98.25 126 LEU B C 1
ATOM 3048 O O . LEU B 1 126 ? 8.156 -1.83 -8.234 1 98.25 126 LEU B O 1
ATOM 3052 N N . SER B 1 127 ? 10.156 -0.86 -8.07 1 98.56 127 SER B N 1
ATOM 3053 C CA . SER B 1 127 ? 10.844 -2.098 -8.43 1 98.56 127 SER B CA 1
ATOM 3054 C C . SER B 1 127 ? 10.695 -3.148 -7.332 1 98.56 127 SER B C 1
ATOM 3056 O O . SER B 1 127 ? 10.625 -4.344 -7.617 1 98.56 127 SER B O 1
ATOM 3058 N N . LEU B 1 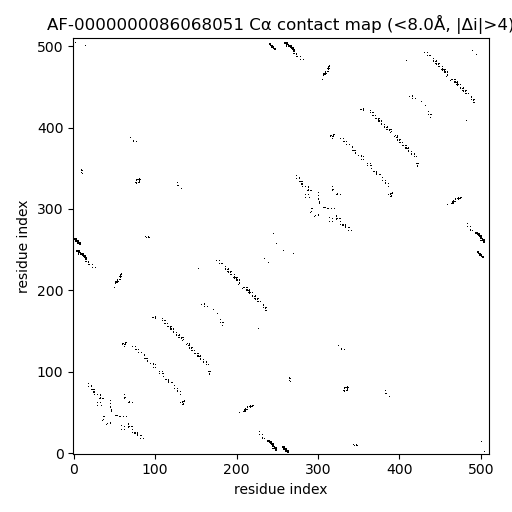128 ? 10.672 -2.695 -6.07 1 98.31 128 LEU B N 1
ATOM 3059 C CA . LEU B 1 128 ? 10.391 -3.627 -4.98 1 98.31 128 LEU B CA 1
ATOM 3060 C C . LEU B 1 128 ? 9.016 -4.262 -5.152 1 98.31 128 LEU B C 1
ATOM 3062 O O . LEU B 1 128 ? 8.859 -5.473 -4.969 1 98.31 128 LEU B O 1
ATOM 3066 N N . VAL B 1 129 ? 8.086 -3.445 -5.504 1 98.25 129 VAL B N 1
ATOM 3067 C CA . VAL B 1 129 ? 6.746 -3.943 -5.777 1 98.25 129 VAL B CA 1
ATOM 3068 C C . VAL B 1 129 ? 6.789 -4.938 -6.938 1 98.25 129 VAL B C 1
ATOM 3070 O O . VAL B 1 129 ? 6.23 -6.031 -6.844 1 98.25 129 VAL B O 1
ATOM 3073 N N . GLY B 1 130 ? 7.48 -4.605 -7.965 1 97.5 130 GLY B N 1
ATOM 3074 C CA . GLY B 1 130 ? 7.586 -5.469 -9.133 1 97.5 130 GLY B CA 1
ATOM 3075 C C . GLY B 1 130 ? 8.211 -6.812 -8.82 1 97.5 130 GLY B C 1
ATOM 3076 O O . GLY B 1 130 ? 7.664 -7.859 -9.18 1 97.5 130 GLY B O 1
ATOM 3077 N N . VAL B 1 131 ? 9.297 -6.754 -8.141 1 97.31 131 VAL B N 1
ATOM 3078 C CA . VAL B 1 131 ? 10.039 -7.984 -7.887 1 97.31 131 VAL B CA 1
ATOM 3079 C C . VAL B 1 131 ? 9.258 -8.867 -6.914 1 97.31 131 VAL B C 1
ATOM 3081 O O . VAL B 1 131 ? 9.375 -10.094 -6.941 1 97.31 131 VAL B O 1
ATOM 3084 N N . THR B 1 132 ? 8.398 -8.289 -6.078 1 97.81 132 THR B N 1
ATOM 3085 C CA . THR B 1 132 ? 7.574 -9.031 -5.133 1 97.81 132 THR B CA 1
ATOM 3086 C C . THR B 1 132 ? 6.445 -9.766 -5.855 1 97.81 132 THR B C 1
ATOM 3088 O O . THR B 1 132 ? 6.168 -10.93 -5.566 1 97.81 132 THR B O 1
ATOM 3091 N N . TYR B 1 133 ? 5.883 -9.109 -6.879 1 97.12 133 TYR B N 1
ATOM 3092 C CA . TYR B 1 133 ? 4.629 -9.641 -7.398 1 97.12 133 TYR B CA 1
ATOM 3093 C C . TYR B 1 133 ? 4.863 -10.438 -8.68 1 97.12 133 TYR B C 1
ATOM 3095 O O . TYR B 1 133 ? 3.955 -11.102 -9.18 1 97.12 133 TYR B O 1
ATOM 3103 N N . VAL B 1 134 ? 6.062 -10.359 -9.164 1 95.38 134 VAL B N 1
ATOM 3104 C CA . VAL B 1 134 ? 6.566 -11.32 -10.141 1 95.38 134 VAL B CA 1
ATOM 3105 C C . VAL B 1 134 ? 7.625 -12.211 -9.492 1 95.38 134 VAL B C 1
ATOM 3107 O O . VAL B 1 134 ? 8.812 -11.875 -9.5 1 95.38 134 VAL B O 1
ATOM 3110 N N . SER B 1 135 ? 7.215 -13.352 -9.016 1 91.44 135 SER B N 1
ATOM 3111 C CA . SER B 1 135 ? 8.148 -14.195 -8.281 1 91.44 135 SER B CA 1
ATOM 3112 C C . SER B 1 135 ? 9.109 -14.914 -9.227 1 91.44 135 SER B C 1
ATOM 3114 O O . SER B 1 135 ? 8.836 -15.023 -10.422 1 91.44 135 SER B O 1
ATOM 3116 N N . ASN B 1 136 ? 10.164 -15.375 -8.648 1 91.5 136 ASN B N 1
ATOM 3117 C CA . ASN B 1 136 ? 11.172 -16.078 -9.438 1 91.5 136 ASN B CA 1
ATOM 3118 C C . ASN B 1 136 ? 10.641 -17.391 -9.984 1 91.5 136 ASN B C 1
ATOM 3120 O O . ASN B 1 136 ? 11.023 -17.828 -11.078 1 91.5 136 ASN B O 1
ATOM 3124 N N . ARG B 1 137 ? 9.719 -18 -9.305 1 88.5 137 ARG B N 1
ATOM 3125 C CA . ARG B 1 137 ? 9.141 -19.281 -9.711 1 88.5 137 ARG B CA 1
ATOM 3126 C C . ARG B 1 137 ? 8.148 -19.109 -10.852 1 88.5 137 ARG B C 1
ATOM 3128 O O . ARG B 1 137 ? 7.98 -20 -11.68 1 88.5 137 ARG B O 1
ATOM 3135 N N . GLU B 1 138 ? 7.551 -17.922 -10.883 1 89.38 138 GLU B N 1
ATOM 3136 C CA . GLU B 1 138 ? 6.551 -17.656 -11.914 1 89.38 138 GLU B CA 1
ATOM 3137 C C . GLU B 1 138 ? 7.211 -17.188 -13.211 1 89.38 138 GLU B C 1
ATOM 3139 O O . GLU B 1 138 ? 6.836 -17.641 -14.297 1 89.38 138 GLU B O 1
ATOM 3144 N N . ASN B 1 139 ? 8.133 -16.297 -13.125 1 92.94 139 ASN B N 1
ATOM 3145 C CA . ASN B 1 139 ? 8.812 -15.711 -14.273 1 92.94 139 ASN B CA 1
ATOM 3146 C C . ASN B 1 139 ? 10.195 -15.195 -13.898 1 92.94 139 ASN B C 1
ATOM 3148 O O . ASN B 1 139 ? 10.367 -14.008 -13.625 1 92.94 139 ASN B O 1
ATOM 3152 N N . TYR B 1 140 ? 11.219 -16.062 -14.07 1 91.94 140 TYR B N 1
ATOM 3153 C CA . TYR B 1 140 ? 12.562 -15.758 -13.57 1 91.94 140 TYR B CA 1
ATOM 3154 C C . TYR B 1 140 ? 13.203 -14.633 -14.383 1 91.94 140 TYR B C 1
ATOM 3156 O O . TYR B 1 140 ? 13.734 -13.68 -13.812 1 91.94 140 TYR B O 1
ATOM 3164 N N . PRO B 1 141 ? 13.117 -14.68 -15.68 1 94.62 141 PRO B N 1
ATOM 3165 C CA . PRO B 1 141 ? 13.805 -13.633 -16.438 1 94.62 141 PRO B CA 1
ATOM 3166 C C . PRO B 1 141 ? 13.297 -12.227 -16.109 1 94.62 141 PRO B C 1
ATOM 3168 O O . PRO B 1 141 ? 14.102 -11.305 -15.945 1 94.62 141 PRO B O 1
ATOM 3171 N N . VAL B 1 142 ? 12.008 -12.062 -15.977 1 95.56 142 VAL B N 1
ATOM 3172 C CA . VAL B 1 142 ? 11.445 -10.758 -15.641 1 95.56 142 VAL B CA 1
ATOM 3173 C C . VAL B 1 142 ? 11.805 -10.391 -14.203 1 95.56 142 VAL B C 1
ATOM 3175 O O . VAL B 1 142 ? 12.188 -9.258 -13.914 1 95.56 142 VAL B O 1
ATOM 3178 N N . HIS B 1 143 ? 11.719 -11.359 -13.352 1 96.25 143 HIS B N 1
ATOM 3179 C CA . HIS B 1 143 ? 12.07 -11.156 -11.953 1 96.25 143 HIS B CA 1
ATOM 3180 C C . HIS B 1 143 ? 13.508 -10.656 -11.812 1 96.25 143 HIS B C 1
ATOM 3182 O O . HIS B 1 143 ? 13.758 -9.688 -11.094 1 96.25 143 HIS B O 1
ATOM 3188 N N . GLU B 1 144 ? 14.406 -11.32 -12.523 1 95.38 144 GLU B N 1
ATOM 3189 C CA . GLU B 1 144 ? 15.82 -10.969 -12.445 1 95.38 144 GLU B CA 1
ATOM 3190 C C . GLU B 1 144 ? 16.062 -9.547 -12.945 1 95.38 144 GLU B C 1
ATOM 3192 O O . GLU B 1 144 ? 16.844 -8.797 -12.344 1 95.38 144 GLU B O 1
ATOM 3197 N N . LYS B 1 145 ? 15.438 -9.148 -14 1 97.75 145 LYS B N 1
ATOM 3198 C CA . LYS B 1 145 ? 15.609 -7.805 -14.547 1 97.75 145 LYS B CA 1
ATOM 3199 C C . LYS B 1 145 ? 15.07 -6.75 -13.586 1 97.75 145 LYS B C 1
ATOM 3201 O O . LYS B 1 145 ? 15.68 -5.691 -13.414 1 97.75 145 LYS B O 1
ATOM 3206 N N . ILE B 1 146 ? 13.945 -6.996 -12.992 1 98.19 146 ILE B N 1
ATOM 3207 C CA . ILE B 1 146 ? 13.367 -6.062 -12.031 1 98.19 146 ILE B CA 1
ATOM 3208 C C . ILE B 1 146 ? 14.273 -5.961 -10.805 1 98.19 146 ILE B C 1
ATOM 3210 O O . ILE B 1 146 ? 14.469 -4.875 -10.25 1 98.19 146 ILE B O 1
ATOM 3214 N N . PHE B 1 147 ? 14.844 -7.117 -10.398 1 97.56 147 PHE B N 1
ATOM 3215 C CA . PHE B 1 147 ? 15.766 -7.129 -9.266 1 97.56 147 PHE B CA 1
ATOM 3216 C C . PHE B 1 147 ? 16.984 -6.25 -9.539 1 97.56 147 PHE B C 1
ATOM 3218 O O . PHE B 1 147 ? 17.391 -5.469 -8.688 1 97.56 147 PHE B O 1
ATOM 3225 N N . VAL B 1 148 ? 17.516 -6.383 -10.688 1 97.5 148 VAL B N 1
ATOM 3226 C CA . VAL B 1 148 ? 18.672 -5.574 -11.07 1 97.5 148 VAL B CA 1
ATOM 3227 C C . VAL B 1 148 ? 18.297 -4.094 -11.031 1 97.5 148 VAL B C 1
ATOM 3229 O O . VAL B 1 148 ? 19.062 -3.264 -10.547 1 97.5 148 VAL B O 1
ATOM 3232 N N . THR B 1 149 ? 17.156 -3.746 -11.531 1 98.5 149 THR B N 1
ATOM 3233 C CA . THR B 1 149 ? 16.688 -2.365 -11.5 1 98.5 149 THR B CA 1
ATOM 3234 C C . THR B 1 149 ? 16.547 -1.873 -10.062 1 98.5 149 THR B C 1
ATOM 3236 O O . THR B 1 149 ? 16.922 -0.74 -9.75 1 98.5 149 THR B O 1
ATOM 3239 N N . PHE B 1 150 ? 16.047 -2.713 -9.242 1 98.62 150 PHE B N 1
ATOM 3240 C CA . PHE B 1 150 ? 15.906 -2.391 -7.828 1 98.62 150 PHE B CA 1
ATOM 3241 C C . PHE B 1 150 ? 17.266 -2.098 -7.203 1 98.62 150 PHE B C 1
ATOM 3243 O O . PHE B 1 150 ? 17.453 -1.07 -6.543 1 98.62 150 PHE B O 1
ATOM 3250 N N . MET B 1 151 ? 18.203 -2.98 -7.465 1 97.94 151 MET B N 1
ATOM 3251 C CA . MET B 1 151 ? 19.547 -2.863 -6.883 1 97.94 151 MET B CA 1
ATOM 3252 C C . MET B 1 151 ? 20.234 -1.604 -7.383 1 97.94 151 MET B C 1
ATOM 3254 O O . MET B 1 151 ? 20.828 -0.859 -6.594 1 97.94 151 MET B O 1
ATOM 3258 N N . MET B 1 152 ? 20.125 -1.35 -8.641 1 98.38 152 MET B N 1
ATOM 3259 C CA . MET B 1 152 ? 20.797 -0.197 -9.234 1 98.38 152 MET B CA 1
ATOM 3260 C C . MET B 1 152 ? 20.172 1.106 -8.734 1 98.38 152 MET B C 1
ATOM 3262 O O . MET B 1 152 ? 20.891 2.039 -8.367 1 98.38 152 MET B O 1
ATOM 3266 N N . SER B 1 153 ? 18.891 1.167 -8.719 1 98.75 153 SER B N 1
ATOM 3267 C CA . SER B 1 153 ? 18.219 2.381 -8.258 1 98.75 153 SER B CA 1
ATOM 3268 C C . SER B 1 153 ? 18.469 2.613 -6.77 1 98.75 153 SER B C 1
ATOM 3270 O O . SER B 1 153 ? 18.609 3.756 -6.332 1 98.75 153 SER B O 1
ATOM 3272 N N . SER B 1 154 ? 18.531 1.578 -6.02 1 98.56 154 SER B N 1
ATOM 3273 C CA . SER B 1 154 ? 18.812 1.694 -4.594 1 98.56 154 SER B CA 1
ATOM 3274 C C . SER B 1 154 ? 20.203 2.27 -4.352 1 98.56 154 SER B C 1
ATOM 3276 O O . SER B 1 154 ? 20.359 3.221 -3.584 1 98.56 154 SER B O 1
ATOM 3278 N N . LEU B 1 155 ? 21.172 1.722 -5.02 1 98.56 155 LEU B N 1
ATOM 3279 C CA . LEU B 1 155 ? 22.562 2.168 -4.852 1 98.56 155 LEU B CA 1
ATOM 3280 C C . LEU B 1 155 ? 22.719 3.611 -5.316 1 98.56 155 LEU B C 1
ATOM 3282 O O . LEU B 1 155 ? 23.328 4.426 -4.621 1 98.56 155 LEU B O 1
ATOM 3286 N N . LEU B 1 156 ? 22.156 3.904 -6.449 1 98.75 156 LEU B N 1
ATOM 3287 C CA . LEU B 1 156 ? 22.266 5.254 -6.992 1 98.75 156 LEU B CA 1
ATOM 3288 C C . LEU B 1 156 ? 21.531 6.258 -6.113 1 98.75 156 LEU B C 1
ATOM 3290 O O . LEU B 1 156 ? 21.969 7.398 -5.961 1 98.75 156 LEU B O 1
ATOM 3294 N N . TYR B 1 157 ? 20.406 5.867 -5.605 1 98.81 157 TYR B N 1
ATOM 3295 C CA . TYR B 1 157 ? 19.672 6.715 -4.668 1 98.81 157 TYR B CA 1
ATOM 3296 C C . TYR B 1 157 ? 20.531 7.035 -3.449 1 98.81 157 TYR B C 1
ATOM 3298 O O . TYR B 1 157 ? 20.609 8.188 -3.023 1 98.81 157 TYR B O 1
ATOM 3306 N N . MET B 1 158 ? 21.141 6.012 -2.867 1 98.75 158 MET B N 1
ATOM 3307 C CA . MET B 1 158 ? 21.969 6.207 -1.686 1 98.75 158 MET B CA 1
ATOM 3308 C C . MET B 1 158 ? 23.141 7.141 -1.991 1 98.75 158 MET B C 1
ATOM 3310 O O . MET B 1 158 ? 23.453 8.031 -1.198 1 98.75 158 MET B O 1
ATOM 3314 N N . VAL B 1 159 ? 23.766 6.941 -3.133 1 98.69 159 VAL B N 1
ATOM 3315 C CA . VAL B 1 159 ? 24.875 7.789 -3.529 1 98.69 159 VAL B CA 1
ATOM 3316 C C . VAL B 1 159 ? 24.406 9.234 -3.678 1 98.69 159 VAL B C 1
ATOM 3318 O O . VAL B 1 159 ? 25 10.148 -3.111 1 98.69 159 VAL B O 1
ATOM 3321 N N . ALA B 1 160 ? 23.328 9.422 -4.414 1 98.62 160 ALA B N 1
ATOM 3322 C CA . ALA B 1 160 ? 22.797 10.766 -4.652 1 98.62 160 ALA B CA 1
ATOM 3323 C C . ALA B 1 160 ? 22.406 11.438 -3.34 1 98.62 160 ALA B C 1
ATOM 3325 O O . ALA B 1 160 ? 22.688 12.625 -3.145 1 98.62 160 ALA B O 1
ATOM 3326 N N . THR B 1 161 ? 21.812 10.703 -2.475 1 98.38 161 THR B N 1
ATOM 3327 C CA . THR B 1 161 ? 21.391 11.25 -1.195 1 98.38 161 THR B CA 1
ATOM 3328 C C . THR B 1 161 ? 22.578 11.648 -0.341 1 98.38 161 THR B C 1
ATOM 3330 O O . THR B 1 161 ? 22.594 12.727 0.263 1 98.38 161 THR B O 1
ATOM 3333 N N . CYS B 1 162 ? 23.547 10.797 -0.287 1 98.19 162 CYS B N 1
ATOM 3334 C CA . CYS B 1 162 ? 24.75 11.109 0.494 1 98.19 162 CYS B CA 1
ATOM 3335 C C . CYS B 1 162 ? 25.469 12.336 -0.067 1 98.19 162 CYS B C 1
ATOM 3337 O O . CYS B 1 162 ? 25.953 13.172 0.69 1 98.19 162 CYS B O 1
ATOM 3339 N N . LEU B 1 163 ? 25.531 12.445 -1.367 1 98 163 LEU B N 1
ATOM 3340 C CA . LEU B 1 163 ? 26.141 13.617 -1.989 1 98 163 LEU B CA 1
ATOM 3341 C C . LEU B 1 163 ? 25.344 14.875 -1.648 1 98 163 LEU B C 1
ATOM 3343 O O . LEU B 1 163 ? 25.922 15.914 -1.333 1 98 163 LEU B O 1
ATOM 3347 N N . ALA B 1 164 ? 24.031 14.781 -1.708 1 97.5 164 ALA B N 1
ATOM 3348 C CA . ALA B 1 164 ? 23.172 15.914 -1.389 1 97.5 164 ALA B CA 1
ATOM 3349 C C . ALA B 1 164 ? 23.359 16.359 0.061 1 97.5 164 ALA B C 1
ATOM 3351 O O . ALA B 1 164 ? 23.484 17.547 0.342 1 97.5 164 ALA B O 1
ATOM 3352 N N . VAL B 1 165 ? 23.406 15.383 0.921 1 96.75 165 VAL B N 1
ATOM 3353 C CA . VAL B 1 165 ? 23.562 15.664 2.344 1 96.75 165 VAL B CA 1
ATOM 3354 C C . VAL B 1 165 ? 24.922 16.312 2.602 1 96.75 165 VAL B C 1
ATOM 3356 O O . VAL B 1 165 ? 25.031 17.219 3.436 1 96.75 165 VAL B O 1
ATOM 3359 N N . HIS B 1 166 ? 25.891 15.898 1.875 1 96 166 HIS B N 1
ATOM 3360 C CA . HIS B 1 166 ? 27.219 16.484 2.01 1 96 166 HIS B CA 1
ATOM 3361 C C . HIS B 1 166 ? 27.25 17.906 1.486 1 96 166 HIS B C 1
ATOM 3363 O O . HIS B 1 166 ? 27.875 18.781 2.098 1 96 166 HIS B O 1
ATOM 3369 N N . LEU B 1 167 ? 26.594 18.156 0.422 1 96.06 167 LEU B N 1
ATOM 3370 C CA . LEU B 1 167 ? 26.594 19.469 -0.209 1 96.06 167 LEU B CA 1
ATOM 3371 C C . LEU B 1 167 ? 25.891 20.5 0.67 1 96.06 167 LEU B C 1
ATOM 3373 O O . LEU B 1 167 ? 26.234 21.688 0.655 1 96.06 167 LEU B O 1
ATOM 3377 N N . CYS B 1 168 ? 24.922 20.047 1.412 1 94.25 168 CYS B N 1
ATOM 3378 C CA . CYS B 1 168 ? 24.188 21.016 2.209 1 94.25 168 CYS B CA 1
ATOM 3379 C C . CYS B 1 168 ? 24.625 20.984 3.666 1 94.25 168 CYS B C 1
ATOM 3381 O O . CYS B 1 168 ? 23.938 21.5 4.543 1 94.25 168 CYS B O 1
ATOM 3383 N N . ARG B 1 169 ? 25.75 20.359 3.896 1 93.69 169 ARG B N 1
ATOM 3384 C CA . ARG B 1 169 ? 26.328 20.344 5.234 1 93.69 169 ARG B CA 1
ATOM 3385 C C . ARG B 1 169 ? 26.625 21.75 5.727 1 93.69 169 ARG B C 1
ATOM 3387 O O . ARG B 1 169 ? 27.109 22.594 4.965 1 93.69 169 ARG B O 1
ATOM 3394 N N . HIS B 1 170 ? 26.312 21.953 6.977 1 91.62 170 HIS B N 1
ATOM 3395 C CA . HIS B 1 170 ? 26.453 23.281 7.543 1 91.62 170 HIS B CA 1
ATOM 3396 C C . HIS B 1 170 ? 26.969 23.219 8.977 1 91.62 170 HIS B C 1
ATOM 3398 O O . HIS B 1 170 ? 26.766 22.219 9.672 1 91.62 170 HIS B O 1
ATOM 3404 N N . LYS B 1 171 ? 27.547 24.266 9.367 1 90.88 171 LYS B N 1
ATOM 3405 C CA . LYS B 1 171 ? 28.094 24.359 10.719 1 90.88 171 LYS B CA 1
ATOM 3406 C C . LYS B 1 171 ? 27 24.281 11.773 1 90.88 171 LYS B C 1
ATOM 3408 O O . LYS B 1 171 ? 27.219 23.781 12.875 1 90.88 171 LYS B O 1
ATOM 3413 N N . ASP B 1 172 ? 25.797 24.719 11.438 1 91.19 172 ASP B N 1
ATOM 3414 C CA . ASP B 1 172 ? 24.688 24.797 12.375 1 91.19 172 ASP B CA 1
ATOM 3415 C C . ASP B 1 172 ? 23.844 23.516 12.352 1 91.19 172 ASP B C 1
ATOM 3417 O O . ASP B 1 172 ? 22.766 23.469 12.922 1 91.19 172 ASP B O 1
ATOM 3421 N N . ASP B 1 173 ? 24.375 22.516 11.727 1 92.81 173 ASP B N 1
ATOM 3422 C CA . ASP B 1 173 ? 23.625 21.266 11.688 1 92.81 173 ASP B CA 1
ATOM 3423 C C . ASP B 1 173 ? 23.391 20.719 13.094 1 92.81 173 ASP B C 1
ATOM 3425 O O . ASP B 1 173 ? 24.281 20.781 13.945 1 92.81 173 ASP B O 1
ATOM 3429 N N . THR B 1 174 ? 22.188 20.266 13.367 1 92.81 174 THR B N 1
ATOM 3430 C CA . THR B 1 174 ? 21.859 19.625 14.641 1 92.81 174 THR B CA 1
ATOM 3431 C C . THR B 1 174 ? 22.594 18.312 14.789 1 92.81 174 THR B C 1
ATOM 3433 O O . THR B 1 174 ? 23.172 17.797 13.828 1 92.81 174 THR B O 1
ATOM 3436 N N . GLU B 1 175 ? 22.609 17.781 15.969 1 95.31 175 GLU B N 1
ATOM 3437 C CA . GLU B 1 175 ? 23.234 16.5 16.234 1 95.31 175 GLU B CA 1
ATOM 3438 C C . GLU B 1 175 ? 22.578 15.383 15.43 1 95.31 175 GLU B C 1
ATOM 3440 O O . GLU B 1 175 ? 23.25 14.477 14.938 1 95.31 175 GLU B O 1
ATOM 3445 N N . LEU B 1 176 ? 21.281 15.469 15.32 1 94.81 176 LEU B N 1
ATOM 3446 C CA . LEU B 1 176 ? 20.547 14.453 14.586 1 94.81 176 LEU B CA 1
ATOM 3447 C C . LEU B 1 176 ? 20.906 14.492 13.102 1 94.81 176 LEU B C 1
ATOM 3449 O O . LEU B 1 176 ? 21.016 13.445 12.461 1 94.81 176 LEU B O 1
ATOM 3453 N N . GLU B 1 177 ? 21.062 15.625 12.602 1 93.31 177 GLU B N 1
ATOM 3454 C CA . GLU B 1 177 ? 21.438 15.766 11.195 1 93.31 177 GLU B CA 1
ATOM 3455 C C . GLU B 1 177 ? 22.828 15.211 10.945 1 93.31 177 GLU B C 1
ATOM 3457 O O . GLU B 1 177 ? 23.078 14.562 9.922 1 93.31 177 GLU B O 1
ATOM 3462 N N . ARG B 1 178 ? 23.719 15.477 11.844 1 95.94 178 ARG B N 1
ATOM 3463 C CA . ARG B 1 178 ? 25.078 14.945 11.734 1 95.94 178 ARG B CA 1
ATOM 3464 C C . ARG B 1 178 ? 25.078 13.422 11.828 1 95.94 178 ARG B C 1
ATOM 3466 O O . ARG B 1 178 ? 25.781 12.75 11.07 1 95.94 178 ARG B O 1
ATOM 3473 N N . ARG B 1 179 ? 24.297 12.969 12.742 1 96.12 179 ARG B N 1
ATOM 3474 C CA . ARG B 1 179 ? 24.172 11.523 12.875 1 96.12 179 ARG B CA 1
ATOM 3475 C C . ARG B 1 179 ? 23.609 10.906 11.602 1 96.12 179 ARG B C 1
ATOM 3477 O O . ARG B 1 179 ? 24.078 9.859 11.148 1 96.12 179 ARG B O 1
ATOM 3484 N N . SER B 1 180 ? 22.578 11.547 11.07 1 97 180 SER B N 1
ATOM 3485 C CA . SER B 1 180 ? 21.969 11.07 9.828 1 97 180 SER B CA 1
ATOM 3486 C C . SER B 1 180 ? 23 10.969 8.711 1 97 180 SER B C 1
ATOM 3488 O O . SER B 1 180 ? 23.062 9.969 7.992 1 97 180 SER B O 1
ATOM 3490 N N . ARG B 1 181 ? 23.812 11.961 8.586 1 96.88 181 ARG B N 1
ATOM 3491 C CA . ARG B 1 181 ? 24.844 11.992 7.547 1 96.88 181 ARG B CA 1
ATOM 3492 C C . ARG B 1 181 ? 25.844 10.859 7.746 1 96.88 181 ARG B C 1
ATOM 3494 O O . ARG B 1 181 ? 26.188 10.156 6.797 1 96.88 181 ARG B O 1
ATOM 3501 N N . ARG B 1 182 ? 26.266 10.672 8.969 1 97.81 182 ARG B N 1
ATOM 3502 C CA . ARG B 1 182 ? 27.25 9.641 9.281 1 97.81 182 ARG B CA 1
ATOM 3503 C C . ARG B 1 182 ? 26.688 8.25 9.016 1 97.81 182 ARG B C 1
ATOM 3505 O O . ARG B 1 1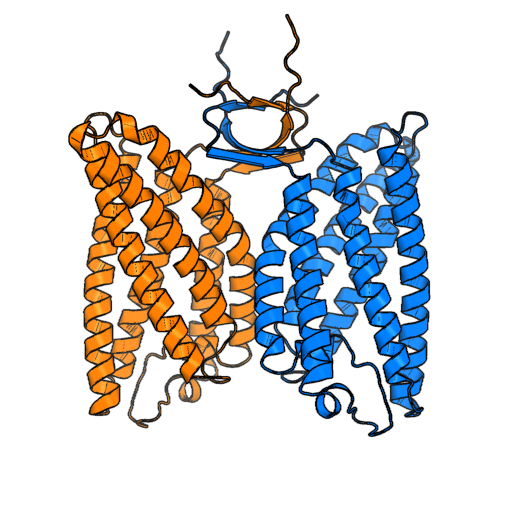82 ? 27.359 7.402 8.422 1 97.81 182 ARG B O 1
ATOM 3512 N N . VAL B 1 183 ? 25.5 8.078 9.469 1 98.5 183 VAL B N 1
ATOM 3513 C CA . VAL B 1 183 ? 24.859 6.777 9.312 1 98.5 183 VAL B CA 1
ATOM 3514 C C . VAL B 1 183 ? 24.625 6.488 7.832 1 98.5 183 VAL B C 1
ATOM 3516 O O . VAL B 1 183 ? 24.875 5.383 7.355 1 98.5 183 VAL B O 1
ATOM 3519 N N . LYS B 1 184 ? 24.156 7.473 7.062 1 98.62 184 LYS B N 1
ATOM 3520 C CA . LYS B 1 184 ? 23.922 7.305 5.629 1 98.62 184 LYS B CA 1
ATOM 3521 C C . LYS B 1 184 ? 25.219 6.895 4.914 1 98.62 184 LYS B C 1
ATOM 3523 O O . LYS B 1 184 ? 25.203 5.965 4.105 1 98.62 184 LYS B O 1
ATOM 3528 N N . THR B 1 185 ? 26.25 7.555 5.23 1 98.38 185 THR B N 1
ATOM 3529 C CA . THR B 1 185 ? 27.516 7.277 4.574 1 98.38 185 THR B CA 1
ATOM 3530 C C . THR B 1 185 ? 28.031 5.883 4.934 1 98.38 185 THR B C 1
ATOM 3532 O O . THR B 1 185 ? 28.516 5.156 4.07 1 98.38 185 THR B O 1
ATOM 3535 N N . SER B 1 186 ? 27.906 5.551 6.172 1 98.75 186 SER B N 1
ATOM 3536 C CA . SER B 1 186 ? 28.312 4.223 6.598 1 98.75 186 SER B CA 1
ATOM 3537 C C . SER B 1 186 ? 27.484 3.137 5.922 1 98.75 186 SER B C 1
ATOM 3539 O O . SER B 1 186 ? 28.031 2.125 5.469 1 98.75 186 SER B O 1
ATOM 3541 N N . LEU B 1 187 ? 26.234 3.369 5.863 1 98.81 187 LEU B N 1
ATOM 3542 C CA . LEU B 1 187 ? 25.344 2.389 5.246 1 98.81 187 LEU B CA 1
ATOM 3543 C C . LEU B 1 187 ? 25.609 2.277 3.748 1 98.81 187 LEU B C 1
ATOM 3545 O O . LEU B 1 187 ? 25.562 1.185 3.182 1 98.81 187 LEU B O 1
ATOM 3549 N N . LEU B 1 188 ? 25.891 3.387 3.129 1 98.75 188 LEU B N 1
ATOM 3550 C CA . LEU B 1 188 ? 26.25 3.355 1.72 1 98.75 188 LEU B CA 1
ATOM 3551 C C . LEU B 1 188 ? 27.516 2.529 1.511 1 98.75 188 LEU B C 1
ATOM 3553 O O . LEU B 1 188 ? 27.578 1.688 0.612 1 98.75 188 LEU B O 1
ATOM 3557 N N . SER B 1 189 ? 28.531 2.742 2.311 1 98.69 189 SER B N 1
ATOM 3558 C CA . SER B 1 189 ? 29.797 2.016 2.193 1 98.69 189 SER B CA 1
ATOM 3559 C C . SER B 1 189 ? 29.578 0.516 2.367 1 98.69 189 SER B C 1
ATOM 3561 O O . SER B 1 189 ? 30.125 -0.283 1.596 1 98.69 189 SER B O 1
ATOM 3563 N N . LEU B 1 190 ? 28.812 0.205 3.346 1 98.69 190 LEU B N 1
ATOM 3564 C CA . LEU B 1 190 ? 28.547 -1.205 3.596 1 98.69 190 LEU B CA 1
ATOM 3565 C C . LEU B 1 190 ? 27.766 -1.819 2.438 1 98.69 190 LEU B C 1
ATOM 3567 O O . LEU B 1 190 ? 28.047 -2.947 2.025 1 98.69 190 LEU B O 1
ATOM 3571 N N . THR B 1 191 ? 26.828 -1.079 1.922 1 98.81 191 THR B N 1
ATOM 3572 C CA . THR B 1 191 ? 26.031 -1.565 0.804 1 98.81 191 THR B CA 1
ATOM 3573 C C . THR B 1 191 ? 26.891 -1.752 -0.44 1 98.81 191 THR B C 1
ATOM 3575 O O . THR B 1 191 ? 26.734 -2.727 -1.176 1 98.81 191 THR B O 1
ATOM 3578 N N . LEU B 1 192 ? 27.797 -0.838 -0.671 1 98.62 192 LEU B N 1
ATOM 3579 C CA . LEU B 1 192 ? 28.719 -0.956 -1.804 1 98.62 192 LEU B CA 1
ATOM 3580 C C . LEU B 1 192 ? 29.594 -2.191 -1.666 1 98.62 192 LEU B C 1
ATOM 3582 O O . LEU B 1 192 ? 29.766 -2.953 -2.623 1 98.62 192 LEU B O 1
ATOM 3586 N N . ALA B 1 193 ? 30.109 -2.385 -0.506 1 98.62 193 ALA B N 1
ATOM 3587 C CA . ALA B 1 193 ? 30.953 -3.551 -0.251 1 98.62 193 ALA B CA 1
ATOM 3588 C C . ALA B 1 193 ? 30.156 -4.844 -0.427 1 98.62 193 ALA B C 1
ATOM 3590 O O . ALA B 1 193 ? 30.625 -5.777 -1.086 1 98.62 193 ALA B O 1
ATOM 3591 N N . ALA B 1 194 ? 29 -4.859 0.163 1 98.69 194 ALA B N 1
ATOM 3592 C CA . ALA B 1 194 ? 28.156 -6.047 0.053 1 98.69 194 ALA B CA 1
ATOM 3593 C C . ALA B 1 194 ? 27.75 -6.297 -1.396 1 98.69 194 ALA B C 1
ATOM 3595 O O . ALA B 1 194 ? 27.625 -7.445 -1.824 1 98.69 194 ALA B O 1
ATOM 3596 N N . SER B 1 195 ? 27.484 -5.234 -2.135 1 98.56 195 SER B N 1
ATOM 3597 C CA . SER B 1 195 ? 27.125 -5.375 -3.541 1 98.56 195 SER B CA 1
ATOM 3598 C C . SER B 1 195 ? 28.266 -5.977 -4.348 1 98.56 195 SER B C 1
ATOM 3600 O O . SER B 1 195 ? 28.047 -6.816 -5.223 1 98.56 195 SER B O 1
ATOM 3602 N N . ALA B 1 196 ? 29.453 -5.582 -4.117 1 98.31 196 ALA B N 1
ATOM 3603 C CA . ALA B 1 196 ? 30.625 -6.168 -4.77 1 98.31 196 ALA B CA 1
ATOM 3604 C C . ALA B 1 196 ? 30.75 -7.652 -4.445 1 98.31 196 ALA B C 1
ATOM 3606 O O . ALA B 1 196 ? 31 -8.469 -5.336 1 98.31 196 ALA B O 1
ATOM 3607 N N . GLY B 1 197 ? 30.578 -7.965 -3.184 1 98.25 197 GLY B N 1
ATOM 3608 C CA . GLY B 1 197 ? 30.578 -9.367 -2.801 1 98.25 197 GLY B CA 1
ATOM 3609 C C . GLY B 1 197 ? 29.469 -10.164 -3.48 1 98.25 197 GLY B C 1
ATOM 3610 O O . GLY B 1 197 ? 29.703 -11.281 -3.939 1 98.25 197 GLY B O 1
ATOM 3611 N N . MET B 1 198 ? 28.312 -9.617 -3.523 1 98 198 MET B N 1
ATOM 3612 C CA . MET B 1 198 ? 27.172 -10.273 -4.156 1 98 198 MET B CA 1
ATOM 3613 C C . MET B 1 198 ? 27.469 -10.602 -5.613 1 98 198 MET B C 1
ATOM 3615 O O . MET B 1 198 ? 27.203 -11.719 -6.07 1 98 198 MET B O 1
ATOM 3619 N N . LEU B 1 199 ? 28.016 -9.633 -6.359 1 97 199 LEU B N 1
ATOM 3620 C CA . LEU B 1 199 ? 28.344 -9.844 -7.766 1 97 199 LEU B CA 1
ATOM 3621 C C . LEU B 1 199 ? 29.422 -10.906 -7.918 1 97 199 LEU B C 1
ATOM 3623 O O . LEU B 1 199 ? 29.344 -11.75 -8.805 1 97 199 LEU B O 1
ATOM 3627 N N . PHE B 1 200 ? 30.422 -10.906 -7.059 1 97.69 200 PHE B N 1
ATOM 3628 C CA . PHE B 1 200 ? 31.516 -11.875 -7.094 1 97.69 200 PHE B CA 1
ATOM 3629 C C . PHE B 1 200 ? 31 -13.289 -6.871 1 97.69 200 PHE B C 1
ATOM 3631 O O . PHE B 1 200 ? 31.312 -14.195 -7.648 1 97.69 200 PHE B O 1
ATOM 3638 N N . PHE B 1 201 ? 30.188 -13.43 -5.852 1 97.69 201 PHE B N 1
ATOM 3639 C CA . PHE B 1 201 ? 29.719 -14.766 -5.508 1 97.69 201 PHE B CA 1
ATOM 3640 C C . PHE B 1 201 ? 28.656 -15.242 -6.492 1 97.69 201 PHE B C 1
ATOM 3642 O O . PHE B 1 201 ? 28.531 -16.438 -6.742 1 97.69 201 PHE B O 1
ATOM 3649 N N . PHE B 1 202 ? 27.938 -14.281 -7 1 95.75 202 PHE B N 1
ATOM 3650 C CA . PHE B 1 202 ? 27 -14.664 -8.047 1 95.75 202 PHE B CA 1
ATOM 3651 C C . PHE B 1 202 ? 27.734 -15.211 -9.266 1 95.75 202 PHE B C 1
ATOM 3653 O O . PHE B 1 202 ? 27.328 -16.219 -9.844 1 95.75 202 PHE B O 1
ATOM 3660 N N . TYR B 1 203 ? 28.766 -14.531 -9.625 1 96 203 TYR B N 1
ATOM 3661 C CA . TYR B 1 203 ? 29.578 -14.984 -10.742 1 96 203 TYR B CA 1
ATOM 3662 C C . TYR B 1 203 ? 30.125 -16.375 -10.484 1 96 203 TYR B C 1
ATOM 3664 O O . TYR B 1 203 ? 30.062 -17.25 -11.359 1 96 203 TYR B O 1
ATOM 3672 N N . ARG B 1 204 ? 30.641 -16.641 -9.297 1 96.44 204 ARG B N 1
ATOM 3673 C CA . ARG B 1 204 ? 31.188 -17.938 -8.93 1 96.44 204 ARG B CA 1
ATOM 3674 C C . ARG B 1 204 ? 30.109 -19.016 -8.969 1 96.44 204 ARG B C 1
ATOM 3676 O O . ARG B 1 204 ? 30.391 -20.172 -9.336 1 96.44 204 ARG B O 1
ATOM 3683 N N . HIS B 1 205 ? 28.953 -18.672 -8.617 1 94.62 205 HIS B N 1
ATOM 3684 C CA . HIS B 1 205 ? 27.844 -19.609 -8.609 1 94.62 205 HIS B CA 1
ATOM 3685 C C . HIS B 1 205 ? 27.359 -19.906 -10.031 1 94.62 205 HIS B C 1
ATOM 3687 O O . HIS B 1 205 ? 27.219 -21.078 -10.406 1 94.62 205 HIS B O 1
ATOM 3693 N N . ARG B 1 206 ? 27.219 -18.875 -10.82 1 92.75 206 ARG B N 1
ATOM 3694 C CA . ARG B 1 206 ? 26.594 -19.016 -12.133 1 92.75 206 ARG B CA 1
ATOM 3695 C C . ARG B 1 206 ? 27.547 -19.641 -13.133 1 92.75 206 ARG B C 1
ATOM 3697 O O . ARG B 1 206 ? 27.156 -20.484 -13.945 1 92.75 206 ARG B O 1
ATOM 3704 N N . MET B 1 207 ? 28.828 -19.297 -13.07 1 94.38 207 MET B N 1
ATOM 3705 C CA . MET B 1 207 ? 29.781 -19.734 -14.094 1 94.38 207 MET B CA 1
ATOM 3706 C C . MET B 1 207 ? 30.5 -21 -13.656 1 94.38 207 MET B C 1
ATOM 3708 O O . MET B 1 207 ? 30.891 -21.812 -14.492 1 94.38 207 MET B O 1
ATOM 3712 N N . HIS B 1 208 ? 30.688 -21.203 -12.375 1 95.69 208 HIS B N 1
ATOM 3713 C CA . HIS B 1 208 ? 31.578 -22.281 -11.953 1 95.69 208 HIS B CA 1
ATOM 3714 C C . HIS B 1 208 ? 30.891 -23.234 -10.984 1 95.69 208 HIS B C 1
ATOM 3716 O O . HIS B 1 208 ? 31.453 -24.25 -10.586 1 95.69 208 HIS B O 1
ATOM 3722 N N . CYS B 1 209 ? 29.703 -22.891 -10.531 1 95.19 209 CYS B N 1
ATOM 3723 C CA . CYS B 1 209 ? 28.953 -23.719 -9.594 1 95.19 209 CYS B CA 1
ATOM 3724 C C . CYS B 1 209 ? 29.812 -24.094 -8.391 1 95.19 209 CYS B C 1
ATOM 3726 O O . CYS B 1 209 ? 29.859 -25.266 -8 1 95.19 209 CYS B O 1
ATOM 3728 N N . VAL B 1 210 ? 30.453 -23.062 -7.871 1 95.44 210 VAL B N 1
ATOM 3729 C CA . VAL B 1 210 ? 31.297 -23.266 -6.699 1 95.44 210 VAL B CA 1
ATOM 3730 C C . VAL B 1 210 ? 30.438 -23.531 -5.473 1 95.44 210 VAL B C 1
ATOM 3732 O O . VAL B 1 210 ? 29.453 -22.812 -5.234 1 95.44 210 VAL B O 1
ATOM 3735 N N . GLU B 1 211 ? 30.797 -24.5 -4.742 1 95.25 211 GLU B N 1
ATOM 3736 C CA . GLU B 1 211 ? 30.078 -24.844 -3.52 1 95.25 211 GLU B CA 1
ATOM 3737 C C . GLU B 1 211 ? 30 -23.656 -2.566 1 95.25 211 GLU B C 1
ATOM 3739 O O . GLU B 1 211 ? 30.984 -22.922 -2.398 1 95.25 211 GLU B O 1
ATOM 3744 N N . MET B 1 212 ? 28.766 -23.422 -1.979 1 95.75 212 MET B N 1
ATOM 3745 C CA . MET B 1 212 ? 28.469 -22.422 -0.958 1 95.75 212 MET B CA 1
ATOM 3746 C C . MET B 1 212 ? 28.516 -21.016 -1.548 1 95.75 212 MET B C 1
ATOM 3748 O O . MET B 1 212 ? 28.281 -20.047 -0.841 1 95.75 212 MET B O 1
ATOM 3752 N N . ALA B 1 213 ? 28.828 -20.875 -2.805 1 96.75 213 ALA B N 1
ATOM 3753 C CA . ALA B 1 213 ? 28.891 -19.562 -3.434 1 96.75 213 ALA B CA 1
ATOM 3754 C C . ALA B 1 213 ? 27.531 -18.859 -3.354 1 96.75 213 ALA B C 1
ATOM 3756 O O . ALA B 1 213 ? 27.453 -17.656 -3.08 1 96.75 213 ALA B O 1
ATOM 3757 N N . PHE B 1 214 ? 26.531 -19.594 -3.574 1 95.88 214 PHE B N 1
ATOM 3758 C CA . PHE B 1 214 ? 25.203 -19.016 -3.533 1 95.88 214 PHE B CA 1
ATOM 3759 C C . PHE B 1 214 ? 24.828 -18.609 -2.115 1 95.88 214 PHE B C 1
ATOM 3761 O O . PHE B 1 214 ? 24.125 -17.609 -1.915 1 95.88 214 PHE B O 1
ATOM 3768 N N . SER B 1 215 ? 25.312 -19.297 -1.126 1 97.75 215 SER B N 1
ATOM 3769 C CA . SER B 1 215 ? 25.094 -18.906 0.264 1 97.75 215 SER B CA 1
ATOM 3770 C C . SER B 1 215 ? 25.75 -17.562 0.574 1 97.75 215 SER B C 1
ATOM 3772 O O . SER B 1 215 ? 25.156 -16.703 1.223 1 97.75 215 SER B O 1
ATOM 3774 N N . TRP B 1 216 ? 26.891 -17.453 0.099 1 97.75 216 TRP B N 1
ATOM 3775 C CA . TRP B 1 216 ? 27.594 -16.203 0.317 1 97.75 216 TRP B CA 1
ATOM 3776 C C . TRP B 1 216 ? 26.922 -15.055 -0.44 1 97.75 216 TRP B C 1
ATOM 3778 O O . TRP B 1 216 ? 26.859 -13.93 0.056 1 97.75 216 TRP B O 1
ATOM 3788 N N . PHE B 1 217 ? 26.484 -15.344 -1.645 1 97.69 217 PHE B N 1
ATOM 3789 C CA . PHE B 1 217 ? 25.656 -14.391 -2.385 1 97.69 217 PHE B CA 1
ATOM 3790 C C . PHE B 1 217 ? 24.469 -13.938 -1.548 1 97.69 217 PHE B C 1
ATOM 3792 O O . PHE B 1 217 ? 24.219 -12.742 -1.417 1 97.69 217 PHE B O 1
ATOM 3799 N N . SER B 1 218 ? 23.797 -14.867 -0.958 1 98.31 218 SER B N 1
ATOM 3800 C CA . SER B 1 218 ? 22.594 -14.602 -0.183 1 98.31 218 SER B CA 1
ATOM 3801 C C . SER B 1 218 ? 22.906 -13.766 1.056 1 98.31 218 SER B C 1
ATOM 3803 O O . SER B 1 218 ? 22.141 -12.867 1.41 1 98.31 218 SER B O 1
ATOM 3805 N N . ILE B 1 219 ? 23.969 -14.109 1.729 1 98.56 219 ILE B N 1
ATOM 3806 C CA . ILE B 1 219 ? 24.359 -13.367 2.92 1 98.56 219 ILE B CA 1
ATOM 3807 C C . ILE B 1 219 ? 24.625 -11.906 2.553 1 98.56 219 ILE B C 1
ATOM 3809 O O . ILE B 1 219 ? 24.172 -10.992 3.25 1 98.56 219 ILE B O 1
ATOM 3813 N N . CYS B 1 220 ? 25.312 -11.656 1.451 1 98.56 220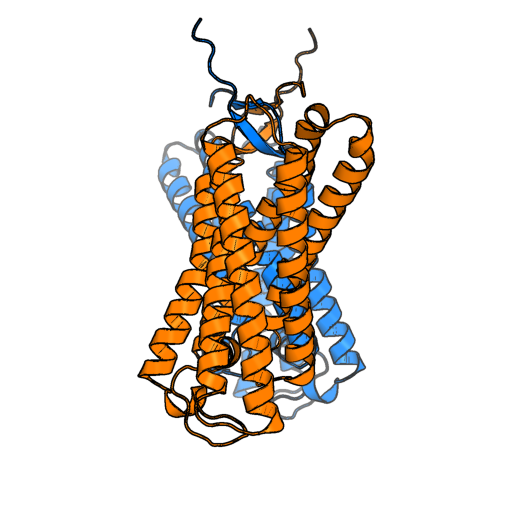 CYS B N 1
ATOM 3814 C CA . CYS B 1 220 ? 25.5 -10.297 0.961 1 98.56 220 CYS B CA 1
ATOM 3815 C C . CYS B 1 220 ? 24.172 -9.625 0.662 1 98.56 220 CYS B C 1
ATOM 3817 O O . CYS B 1 220 ? 23.969 -8.461 0.994 1 98.56 220 CYS B O 1
ATOM 3819 N N . GLU B 1 221 ? 23.312 -10.359 0.107 1 98.25 221 GLU B N 1
ATOM 3820 C CA . GLU B 1 221 ? 21.969 -9.852 -0.219 1 98.25 221 GLU B CA 1
ATOM 3821 C C . GLU B 1 221 ? 21.234 -9.414 1.037 1 98.25 221 GLU B C 1
ATOM 3823 O O . GLU B 1 221 ? 20.609 -8.344 1.059 1 98.25 221 GLU B O 1
ATOM 3828 N N . TYR B 1 222 ? 21.266 -10.195 2.041 1 98.62 222 TYR B N 1
ATOM 3829 C CA . TYR B 1 222 ? 20.594 -9.875 3.293 1 98.62 222 TYR B CA 1
ATOM 3830 C C . TYR B 1 222 ? 21.203 -8.625 3.932 1 98.62 222 TYR B C 1
ATOM 3832 O O . TYR B 1 222 ? 20.469 -7.785 4.469 1 98.62 222 TYR B O 1
ATOM 3840 N N . VAL B 1 223 ? 22.469 -8.547 3.898 1 98.56 223 VAL B N 1
ATOM 3841 C CA . VAL B 1 223 ? 23.125 -7.352 4.414 1 98.56 223 VAL B CA 1
ATOM 3842 C C . VAL B 1 223 ? 22.641 -6.121 3.662 1 98.56 223 VAL B C 1
ATOM 3844 O O . VAL B 1 223 ? 22.312 -5.098 4.277 1 98.56 223 VAL B O 1
ATOM 3847 N N . ILE B 1 224 ? 22.562 -6.203 2.375 1 98.69 224 ILE B N 1
ATOM 3848 C CA . ILE B 1 224 ? 22.094 -5.102 1.542 1 98.69 224 ILE B CA 1
ATOM 3849 C C . ILE B 1 224 ? 20.656 -4.742 1.929 1 98.69 224 ILE B C 1
ATOM 3851 O O . ILE B 1 224 ? 20.328 -3.562 2.062 1 98.69 224 ILE B O 1
ATOM 3855 N N . CYS B 1 225 ? 19.797 -5.758 2.115 1 98.44 225 CYS B N 1
ATOM 3856 C CA . CYS B 1 225 ? 18.406 -5.531 2.492 1 98.44 225 CYS B CA 1
ATOM 3857 C C . CYS B 1 225 ? 18.312 -4.773 3.812 1 98.44 225 CYS B C 1
ATOM 3859 O O . CYS B 1 225 ? 17.578 -3.793 3.92 1 98.44 225 CYS B O 1
ATOM 3861 N N . PHE B 1 226 ? 19.094 -5.172 4.77 1 98.62 226 PHE B N 1
ATOM 3862 C CA . PHE B 1 226 ? 19.047 -4.531 6.078 1 98.62 226 PHE B CA 1
ATOM 3863 C C . PHE B 1 226 ? 19.609 -3.113 6 1 98.62 226 PHE B C 1
ATOM 3865 O O . PHE B 1 226 ? 19.062 -2.191 6.609 1 98.62 226 PHE B O 1
ATOM 3872 N N . CYS B 1 227 ? 20.656 -2.934 5.258 1 98.62 227 CYS B N 1
ATOM 3873 C CA . CYS B 1 227 ? 21.234 -1.605 5.074 1 98.62 227 CYS B CA 1
ATOM 3874 C C . CYS B 1 227 ? 20.25 -0.682 4.363 1 98.62 227 CYS B C 1
ATOM 3876 O O . CYS B 1 227 ? 20.125 0.491 4.719 1 98.62 227 CYS B O 1
ATOM 3878 N N . ASN B 1 228 ? 19.625 -1.205 3.381 1 98.56 228 ASN B N 1
ATOM 3879 C CA . ASN B 1 228 ? 18.625 -0.435 2.65 1 98.56 228 ASN B CA 1
ATOM 3880 C C . ASN B 1 228 ? 17.5 0.041 3.57 1 98.56 228 ASN B C 1
ATOM 3882 O O . ASN B 1 228 ? 17.141 1.221 3.564 1 98.56 228 ASN B O 1
ATOM 3886 N N . MET B 1 229 ? 16.969 -0.855 4.359 1 98.62 229 MET B N 1
ATOM 3887 C CA . MET B 1 229 ? 15.914 -0.507 5.301 1 98.62 229 MET B CA 1
ATOM 3888 C C . MET B 1 229 ? 16.391 0.536 6.305 1 98.62 229 MET B C 1
ATOM 3890 O O . MET B 1 229 ? 15.688 1.511 6.578 1 98.62 229 MET B O 1
ATOM 3894 N N . ALA B 1 230 ? 17.578 0.307 6.797 1 98.56 230 ALA B N 1
ATOM 3895 C CA . ALA B 1 230 ? 18.141 1.254 7.754 1 98.56 230 ALA B CA 1
ATOM 3896 C C . ALA B 1 230 ? 18.359 2.623 7.113 1 98.56 230 ALA B C 1
ATOM 3898 O O . ALA B 1 230 ? 18.125 3.654 7.746 1 98.56 230 ALA B O 1
ATOM 3899 N N . PHE B 1 231 ? 18.859 2.66 5.898 1 98.75 231 PHE B N 1
ATOM 3900 C CA . PHE B 1 231 ? 19.094 3.91 5.188 1 98.75 231 PHE B CA 1
ATOM 3901 C C . PHE B 1 231 ? 17.812 4.723 5.078 1 98.75 231 PHE B C 1
ATOM 3903 O O . PHE B 1 231 ? 17.797 5.922 5.367 1 98.75 231 PHE B O 1
ATOM 3910 N N . HIS B 1 232 ? 16.734 4.043 4.719 1 98.44 232 HIS B N 1
ATOM 3911 C CA . HIS B 1 232 ? 15.461 4.746 4.578 1 98.44 232 HIS B CA 1
ATOM 3912 C C . HIS B 1 232 ? 14.914 5.16 5.934 1 98.44 232 HIS B C 1
ATOM 3914 O O . HIS B 1 232 ? 14.211 6.172 6.043 1 98.44 232 HIS B O 1
ATOM 3920 N N . LEU B 1 233 ? 15.273 4.434 6.973 1 98.12 233 LEU B N 1
ATOM 3921 C CA . LEU B 1 233 ? 14.797 4.77 8.312 1 98.12 233 LEU B CA 1
ATOM 3922 C C . LEU B 1 233 ? 15.492 6.023 8.836 1 98.12 233 LEU B C 1
ATOM 3924 O O . LEU B 1 233 ? 15.031 6.633 9.805 1 98.12 233 LEU B O 1
ATOM 3928 N N . THR B 1 234 ? 16.562 6.473 8.219 1 97.94 234 THR B N 1
ATOM 3929 C CA . THR B 1 234 ? 17.234 7.695 8.633 1 97.94 234 THR B CA 1
ATOM 3930 C C . THR B 1 234 ? 16.312 8.898 8.508 1 97.94 234 THR B C 1
ATOM 3932 O O . THR B 1 234 ? 16.594 9.977 9.039 1 97.94 234 THR B O 1
ATOM 3935 N N . LEU B 1 235 ? 15.234 8.688 7.836 1 96.38 235 LEU B N 1
ATOM 3936 C CA . LEU B 1 235 ? 14.211 9.719 7.738 1 96.38 235 LEU B CA 1
ATOM 3937 C C . LEU B 1 235 ? 13.797 10.203 9.125 1 96.38 235 LEU B C 1
ATOM 3939 O O . LEU B 1 235 ? 13.477 11.383 9.305 1 96.38 235 LEU B O 1
ATOM 3943 N N . VAL B 1 236 ? 13.883 9.344 10.094 1 96.44 236 VAL B N 1
ATOM 3944 C CA . VAL B 1 236 ? 13.461 9.688 11.445 1 96.44 236 VAL B CA 1
ATOM 3945 C C . VAL B 1 236 ? 14.406 10.727 12.039 1 96.44 236 VAL B C 1
ATOM 3947 O O . VAL B 1 236 ? 14.008 11.523 12.891 1 96.44 236 VAL B O 1
ATOM 3950 N N . CYS B 1 237 ? 15.641 10.719 11.594 1 96 237 CYS B N 1
ATOM 3951 C CA . CYS B 1 237 ? 16.609 11.727 12.016 1 96 237 CYS B CA 1
ATOM 3952 C C . CYS B 1 237 ? 16.406 13.039 11.266 1 96 237 CYS B C 1
ATOM 3954 O O . CYS B 1 237 ? 16.672 14.109 11.797 1 96 237 CYS B O 1
ATOM 3956 N N . ASP B 1 238 ? 15.922 12.992 10.094 1 94.69 238 ASP B N 1
ATOM 3957 C CA . ASP B 1 238 ? 15.742 14.164 9.242 1 94.69 238 ASP B CA 1
ATOM 3958 C C . ASP B 1 238 ? 14.453 14.906 9.594 1 94.69 238 ASP B C 1
ATOM 3960 O O . ASP B 1 238 ? 14.375 16.125 9.453 1 94.69 238 ASP B O 1
ATOM 3964 N N . THR B 1 239 ? 13.43 14.148 9.914 1 93.12 239 THR B N 1
ATOM 3965 C CA . THR B 1 239 ? 12.125 14.703 10.25 1 93.12 239 THR B CA 1
ATOM 3966 C C . THR B 1 239 ? 11.641 14.18 11.602 1 93.12 239 THR B C 1
ATOM 3968 O O . THR B 1 239 ? 10.609 13.508 11.68 1 93.12 239 THR B O 1
ATOM 3971 N N . PRO B 1 240 ? 12.336 14.562 12.641 1 92.94 240 PRO B N 1
ATOM 3972 C CA . PRO B 1 240 ? 12.039 13.969 13.945 1 92.94 240 PRO B CA 1
ATOM 3973 C C . PRO B 1 240 ? 10.742 14.492 14.555 1 92.94 240 PRO B C 1
ATOM 3975 O O . PRO B 1 240 ? 10.125 13.805 15.375 1 92.94 240 PRO B O 1
ATOM 3978 N N . ASN B 1 241 ? 10.25 15.656 14.188 1 92.56 241 ASN B N 1
ATOM 3979 C CA . ASN B 1 241 ? 9.133 16.266 14.891 1 92.56 241 ASN B CA 1
ATOM 3980 C C . ASN B 1 241 ? 7.93 16.469 13.977 1 92.56 241 ASN B C 1
ATOM 3982 O O . ASN B 1 241 ? 6.883 16.953 14.406 1 92.56 241 ASN B O 1
ATOM 3986 N N . GLU B 1 242 ? 8.141 16.125 12.75 1 94.25 242 GLU B N 1
ATOM 3987 C CA . GLU B 1 242 ? 7.055 16.328 11.797 1 94.25 242 GLU B CA 1
ATOM 3988 C C . GLU B 1 242 ? 5.863 15.43 12.133 1 94.25 242 GLU B C 1
ATOM 3990 O O . GLU B 1 242 ? 6.039 14.312 12.617 1 94.25 242 GLU B O 1
ATOM 3995 N N . GLU B 1 243 ? 4.66 15.906 11.867 1 94.75 243 GLU B N 1
ATOM 3996 C CA . GLU B 1 243 ? 3.422 15.164 12.078 1 94.75 243 GLU B CA 1
ATOM 3997 C C . GLU B 1 243 ? 2.553 15.172 10.828 1 94.75 243 GLU B C 1
ATOM 3999 O O . GLU B 1 243 ? 2.598 16.125 10.039 1 94.75 243 GLU B O 1
ATOM 4004 N N . LEU B 1 244 ? 1.843 14.094 10.648 1 94.94 244 LEU B N 1
ATOM 4005 C CA . LEU B 1 244 ? 0.811 13.977 9.625 1 94.94 244 LEU B CA 1
ATOM 4006 C C . LEU B 1 244 ? -0.565 14.289 10.203 1 94.94 244 LEU B C 1
ATOM 4008 O O . LEU B 1 244 ? -1.011 13.641 11.148 1 94.94 244 LEU B O 1
ATOM 4012 N N . VAL B 1 245 ? -1.174 15.305 9.664 1 93.5 245 VAL B N 1
ATOM 4013 C CA . VAL B 1 245 ? -2.48 15.727 10.156 1 93.5 245 VAL B CA 1
ATOM 4014 C C . VAL B 1 245 ? -3.469 15.805 8.992 1 93.5 245 VAL B C 1
ATOM 4016 O O . VAL B 1 245 ? -3.135 16.297 7.918 1 93.5 245 VAL B O 1
ATOM 4019 N N . ILE B 1 246 ? -4.613 15.289 9.172 1 93.75 246 ILE B N 1
ATOM 4020 C CA . ILE B 1 246 ? -5.715 15.445 8.227 1 93.75 246 ILE B CA 1
ATOM 4021 C C . ILE B 1 246 ? -6.852 16.219 8.891 1 93.75 246 ILE B C 1
ATOM 4023 O O . ILE B 1 246 ? -7.371 15.812 9.93 1 93.75 246 ILE B O 1
ATOM 4027 N N . GLY B 1 247 ? -7.191 17.328 8.375 1 92 247 GLY B N 1
ATOM 4028 C CA . GLY B 1 247 ? -8.234 18.188 8.906 1 92 247 GLY B CA 1
ATOM 4029 C C . GLY B 1 247 ? -8.633 19.297 7.953 1 92 247 GLY B C 1
ATOM 4030 O O . GLY B 1 247 ? -8.367 19.219 6.75 1 92 247 GLY B O 1
ATOM 4031 N N . LEU B 1 248 ? -9.375 20.266 8.516 1 89 248 LEU B N 1
ATOM 4032 C CA . LEU B 1 248 ? -9.844 21.406 7.73 1 89 248 LEU B CA 1
ATOM 4033 C C . LEU B 1 248 ? -8.836 22.547 7.797 1 89 248 LEU B C 1
ATOM 4035 O O . LEU B 1 248 ? -8.391 22.922 8.883 1 89 248 LEU B O 1
ATOM 4039 N N . PRO B 1 249 ? -8.531 23.016 6.625 1 84.06 249 PRO B N 1
ATOM 4040 C CA . PRO B 1 249 ? -7.664 24.203 6.672 1 84.06 249 PRO B CA 1
ATOM 4041 C C . PRO B 1 249 ? -8.359 25.406 7.285 1 84.06 249 PRO B C 1
ATOM 4043 O O . PRO B 1 249 ? -9.547 25.625 7.059 1 84.06 249 PRO B O 1
ATOM 4046 N N . ALA B 1 250 ? -7.844 26.062 8.32 1 73.88 250 ALA B N 1
ATOM 4047 C CA . ALA B 1 250 ? -8.453 27.219 8.984 1 73.88 250 ALA B CA 1
ATOM 4048 C C . ALA B 1 250 ? -8.641 28.375 8.008 1 73.88 250 ALA B C 1
ATOM 4050 O O . ALA B 1 250 ? -7.793 28.609 7.148 1 73.88 250 ALA B O 1
ATOM 4051 N N . CYS B 1 251 ? -9.945 28.688 7.656 1 60.09 251 CYS B N 1
ATOM 4052 C CA . CYS B 1 251 ? -10.305 29.844 6.832 1 60.09 251 CYS B CA 1
ATOM 4053 C C . CYS B 1 251 ? -9.547 31.094 7.27 1 60.09 251 CYS B C 1
ATOM 4055 O O . CYS B 1 251 ? -9.383 31.328 8.461 1 60.09 251 CYS B O 1
ATOM 4057 N N . LYS B 1 252 ? -8.555 31.703 6.484 1 52.34 252 LYS B N 1
ATOM 4058 C CA . LYS B 1 252 ? -8.055 33.062 6.719 1 52.34 252 LYS B CA 1
ATOM 4059 C C . LYS B 1 252 ? -9.172 34 7.176 1 52.34 252 LYS B C 1
ATOM 4061 O O . LYS B 1 252 ? -10.188 34.125 6.492 1 52.34 252 LYS B O 1
ATOM 4066 N N . LYS B 1 253 ? -9.5 34.25 8.352 1 44.88 253 LYS B N 1
ATOM 4067 C CA . LYS B 1 253 ? -10.242 35.469 8.633 1 44.88 253 LYS B CA 1
ATOM 4068 C C . LYS B 1 253 ? -9.672 36.625 7.84 1 44.88 253 LYS B C 1
ATOM 4070 O O . LYS B 1 253 ? -8.461 36.844 7.816 1 44.88 253 LYS B O 1
ATOM 4075 N N . ASP B 1 254 ? -10.164 37 6.609 1 36.47 254 ASP B N 1
ATOM 4076 C CA . ASP B 1 254 ? -10.016 38.438 6.258 1 36.47 254 ASP B CA 1
ATOM 4077 C C . ASP B 1 254 ? -10.07 39.312 7.504 1 36.47 254 ASP B C 1
ATOM 4079 O O . ASP B 1 254 ? -11.062 39.312 8.234 1 36.47 254 ASP B O 1
ATOM 4083 N N . CYS B 1 255 ? -9 39.562 8.203 1 27.5 255 CYS B N 1
ATOM 4084 C CA . CYS B 1 255 ? -8.992 40.906 8.773 1 27.5 255 CYS B CA 1
ATOM 4085 C C . CYS B 1 255 ? -9.273 41.969 7.707 1 27.5 255 CYS B C 1
ATOM 4087 O O . CYS B 1 255 ? -8.781 41.875 6.586 1 27.5 255 CYS B O 1
#

Secondary structure (DSSP, 8-state):
----EEEEEEEEEEEHHHHHHHHHHHHHHHHHHHHHHHHHH-HHHHH--TT----SS--HHHHHHSTTHHHHHHHHHHHHHHHHHHHHTTHHHHHHTTGGGS-GGGHHHHHHHHHHHHHHHHHHHHHHHHHHHS-TTT-HHHHHHHHHHHHHHHHHHHHHHHHHHHHT--TT--HHHHHHHHHHHHHHHHHHHHHHHHHHHHHHHHHH--TTHHHHHHHHHHHHHHHHHHHHHTHHHHSSS-EEEEEEE------/----EEEEEEEEEEEHHHHHHHHHHHHHHHHHHHHHHHHHH-HHHHH--TT----SS--HHHHHHSTTHHHHHHHHHHHHHHHHHHHHTTHHHHHHTTGGGS-GGGHHHHHHHHHHHHHHHHHHHHHHHHHHHS-TTT-HHHHHHHHHHHHHHHHHHHHHHHHHHHHT--TT--HHHHHHHHHHHHHHHHHHHHHHHHHHHHHHHHHH--TTHHHHHHHHHHHHHHHHHHHHHTHHHHSSS-EEEEEEE------